Protein AF-0000000080581258 (afdb_homodimer)

Radius of gyration: 23.02 Å; Cα contacts (8 Å, |Δi|>4): 845; chains: 2; bounding box: 54×68×54 Å

Solvent-accessible surface area (backbone atoms only — not comparable to full-atom values): 20407 Å² total; per-residue (Å²): 68,77,32,62,80,34,32,32,38,25,37,36,20,62,45,71,74,23,24,52,49,43,53,52,41,37,74,35,41,25,44,29,31,30,26,21,65,44,54,69,58,15,48,51,47,22,62,74,69,67,42,71,39,59,30,42,29,50,57,68,3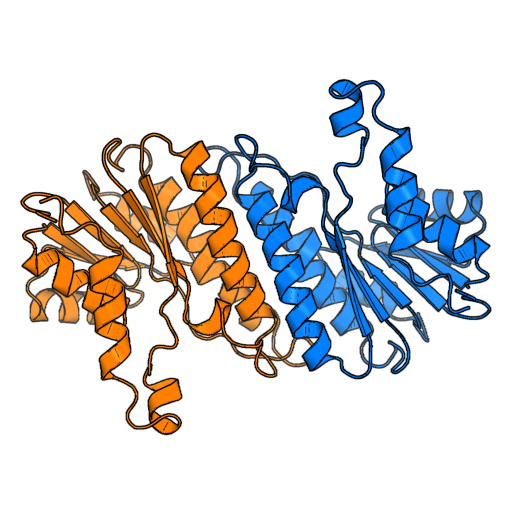6,58,67,44,38,33,63,50,47,61,81,59,77,60,32,33,31,40,35,38,34,41,65,68,90,45,73,41,38,75,79,71,40,56,63,75,60,53,45,44,27,36,33,30,36,51,49,20,51,47,41,50,55,42,55,45,48,81,27,43,35,60,88,21,35,39,36,41,38,36,64,48,50,57,80,40,77,62,52,91,28,23,20,55,33,30,9,31,31,37,15,44,55,35,27,33,60,19,42,31,65,67,45,56,73,20,41,48,40,71,42,65,48,54,78,54,68,41,68,78,43,39,79,70,50,77,86,75,55,71,65,45,68,58,56,58,62,68,69,47,68,38,69,79,83,64,74,32,62,79,34,29,34,37,23,37,35,20,63,46,72,71,25,25,52,49,45,53,52,40,38,74,35,42,24,44,28,32,29,26,20,64,46,55,70,57,16,49,50,47,23,63,75,68,67,41,73,38,60,29,44,28,50,56,68,36,56,67,43,39,36,62,50,48,62,81,59,76,59,32,34,30,40,35,36,36,39,65,69,92,45,72,41,38,75,80,72,40,56,65,76,60,54,48,43,29,37,33,28,35,51,49,21,50,47,40,52,54,44,56,46,50,82,29,44,36,59,87,20,36,38,36,41,38,35,62,47,50,58,81,39,79,62,51,90,26,22,18,56,35,28,9,31,31,36,14,44,53,36,27,32,59,18,42,30,64,66,46,56,72,21,42,49,42,72,42,64,50,53,80,55,66,43,69,80,44,40,79,70,50,77,86,75,56,70,65,46,67,58,56,58,62,68,68,48,67,34,70,78,85

InterPro domains:
  IPR002347 Short-chain dehydrogenase/reductase SDR [PF13561] (14-204)
  IPR002347 Short-chain dehydrogenase/reductase SDR [PR00081] (7-24)
  IPR002347 Short-chain dehydrogenase/reductase SDR [PR00081] (73-84)
  IPR002347 Short-chain dehydrogenase/reductase SDR [PR00081] (145-164)
  IPR002347 Short-chain dehydrogenase/reductase SDR [PR00081] (164-181)
  IPR036291 NAD(P)-binding domain superfamily [SSF51735] (1-204)
  IPR051122 SDR DHRS6-like [PTHR43477] (2-204)
  IPR057326 Ketoreductase domain [SM00822] (6-179)

Nearest PDB structures (foldseek):
  5z2l-assembly6_K  TM=8.919E-01  e=7.610E-12  Escherichia coli K-12
  3d3w-assembly1_A  TM=8.281E-01  e=5.499E-12  Homo sapiens
  5wuw-assembly1_B-2  TM=8.210E-01  e=2.790E-11  Serratia marcescens
  5wul-assembly1_B  TM=7.939E-01  e=4.120E-11  Serratia marcescens
  1cyd-assembly1_D  TM=8.105E-01  e=1.092E-10  Mus musculus

Foldseek 3Di:
DQQAAAEEEQEVCLDDPNVVVQLVSVVSHYQYEYEEADPVSQVVSCVVSVHNYYFHADLLDLVRLLVRCVPPQAHQEYEQPWADQQFADPVGDDVVSLCRLQSRAPVSVVSNCVSCPPRHDLNGEYEGEQEQPCPPDCPHGCVSNVVNSVVNVVVQVVVVVVSPPHYGYYHYQHPACPVVCCVPDPPPHPPRVVVVVVPPVPVVD/DQQAAAEEEQEVCLDDPNVVVQLVSVVSHYQYEYEEADPVSQVVSCVVRVHNYYFHADLLDLVRLLVRCVPPQAHQEYEQPWDDQQFADPVGDDVVSLCRLQSRAPVSVVSNCVSCPPRHDLNGEYEGEQEQPCPPDCPHGCVSNNVNSVVNVVVQVVVVVVSPPHYGYYHYQHPACPVVCVVPDPDPHPPRVVVVVVPPVPVVD

Structure (mmCIF, N/CA/C/O backbone):
data_AF-0000000080581258-model_v1
#
loop_
_entity.id
_entity.type
_entity.pdbx_description
1 polymer 'Short-chain dehydrogenase, putative'
#
loop_
_atom_site.group_PDB
_atom_site.id
_atom_site.type_symbol
_atom_site.label_atom_id
_atom_site.label_alt_id
_atom_site.label_comp_id
_atom_site.label_asym_id
_atom_site.label_entity_id
_atom_site.label_seq_id
_atom_site.pdbx_PDB_ins_code
_atom_site.Cartn_x
_atom_site.Cartn_y
_atom_site.Cartn_z
_atom_site.occupancy
_atom_site.B_iso_or_equiv
_atom_site.auth_seq_id
_atom_site.auth_comp_id
_atom_site.auth_asym_id
_atom_site.auth_atom_id
_atom_site.pdbx_PDB_model_num
ATOM 1 N N . MET A 1 1 ? -3.639 -19.141 -26.5 1 48.69 1 MET A N 1
ATOM 2 C CA . MET A 1 1 ? -2.365 -19.281 -25.812 1 48.69 1 MET A CA 1
ATOM 3 C C . MET A 1 1 ? -2.164 -20.703 -25.328 1 48.69 1 MET A C 1
ATOM 5 O O . MET A 1 1 ? -3.078 -21.312 -24.75 1 48.69 1 MET A O 1
ATOM 9 N N . GLN A 1 2 ? -1.384 -21.406 -26.047 1 72.19 2 GLN A N 1
ATOM 10 C CA . GLN A 1 2 ? -1.165 -22.812 -25.766 1 72.19 2 GLN A CA 1
ATOM 11 C C . GLN A 1 2 ? -0.311 -23.016 -24.516 1 72.19 2 GLN A C 1
ATOM 13 O O . GLN A 1 2 ? 0.8 -22.484 -24.422 1 72.19 2 GLN A O 1
ATOM 18 N N . LEU A 1 3 ? -1.064 -23.25 -23.328 1 88.19 3 LEU A N 1
ATOM 19 C CA . LEU A 1 3 ? -0.392 -23.484 -22.047 1 88.19 3 LEU A CA 1
ATOM 20 C C . LEU A 1 3 ? -0.036 -24.969 -21.891 1 88.19 3 LEU A C 1
ATOM 22 O O . LEU A 1 3 ? 0.209 -25.438 -20.781 1 88.19 3 LEU A O 1
ATOM 26 N N . ALA A 1 4 ? -0.014 -25.578 -23.078 1 89.06 4 ALA A N 1
ATOM 27 C CA . ALA A 1 4 ? 0.241 -27.016 -23.016 1 89.06 4 ALA A CA 1
ATOM 28 C C . ALA A 1 4 ? 1.58 -27.312 -22.344 1 89.06 4 ALA A C 1
ATOM 30 O O . ALA A 1 4 ? 2.617 -26.781 -22.766 1 89.06 4 ALA A O 1
ATOM 31 N N . GLY A 1 5 ? 1.516 -28.031 -21.266 1 91.75 5 GLY A N 1
ATOM 32 C CA . GLY A 1 5 ? 2.695 -28.5 -20.562 1 91.75 5 GLY A CA 1
ATOM 33 C C . GLY A 1 5 ? 3.268 -27.484 -19.594 1 91.75 5 GLY A C 1
ATOM 34 O O . GLY A 1 5 ? 4.289 -27.734 -18.953 1 91.75 5 GLY A O 1
ATOM 35 N N . LYS A 1 6 ? 2.631 -26.359 -19.531 1 96.12 6 LYS A N 1
ATOM 36 C CA . LYS A 1 6 ? 3.115 -25.312 -18.625 1 96.12 6 LYS A CA 1
ATOM 37 C C . LYS A 1 6 ? 2.539 -25.5 -17.234 1 96.12 6 LYS A C 1
ATOM 39 O O . LYS A 1 6 ? 1.385 -25.891 -17.078 1 96.12 6 LYS A O 1
ATOM 44 N N . ASN A 1 7 ? 3.324 -25.188 -16.219 1 98.06 7 ASN A N 1
ATOM 45 C CA . ASN A 1 7 ? 2.895 -25.203 -14.82 1 98.06 7 ASN A CA 1
ATOM 46 C C . ASN A 1 7 ? 2.367 -23.828 -14.383 1 98.06 7 ASN A C 1
ATOM 48 O O . ASN A 1 7 ? 3.1 -22.844 -14.406 1 98.06 7 ASN A O 1
ATOM 52 N N . VAL A 1 8 ? 1.082 -23.812 -13.969 1 98.06 8 VAL A N 1
ATOM 53 C CA . VAL A 1 8 ? 0.438 -22.578 -13.555 1 98.06 8 VAL A CA 1
ATOM 54 C C . VAL A 1 8 ? 0.059 -22.656 -12.078 1 98.06 8 VAL A C 1
ATOM 56 O O . VAL A 1 8 ? -0.595 -23.609 -11.656 1 98.06 8 VAL A O 1
ATOM 59 N N . LEU A 1 9 ? 0.562 -21.766 -11.312 1 98.19 9 LEU A N 1
ATOM 60 C CA . LEU A 1 9 ? 0.152 -21.609 -9.914 1 98.19 9 LEU A CA 1
ATOM 61 C C . LEU A 1 9 ? -0.803 -20.422 -9.766 1 98.19 9 LEU A C 1
ATOM 63 O O . LEU A 1 9 ? -0.462 -19.297 -10.117 1 98.19 9 LEU A O 1
ATOM 67 N N . VAL A 1 10 ? -2.027 -20.672 -9.297 1 97.12 10 VAL A N 1
ATOM 68 C CA . VAL A 1 10 ? -3.025 -19.641 -9.086 1 97.12 10 VAL A CA 1
ATOM 69 C C . VAL A 1 10 ? -3.256 -19.438 -7.586 1 97.12 10 VAL A C 1
ATOM 71 O O . VAL A 1 10 ? -3.908 -20.266 -6.941 1 97.12 10 VAL A O 1
ATOM 74 N N . VAL A 1 11 ? -2.682 -18.375 -7.066 1 96.12 11 VAL A N 1
ATOM 75 C CA . VAL A 1 11 ? -2.943 -17.984 -5.688 1 96.12 11 VAL A CA 1
ATOM 76 C C . VAL A 1 11 ? -4.32 -17.328 -5.59 1 96.12 11 VAL A C 1
ATOM 78 O O . VAL A 1 11 ? -4.621 -16.391 -6.32 1 96.12 11 VAL A O 1
ATOM 81 N N . GLY A 1 12 ? -5.133 -17.812 -4.672 1 93 12 GLY A N 1
ATOM 82 C CA . GLY A 1 12 ? -6.531 -17.406 -4.672 1 93 12 GLY A CA 1
ATOM 83 C C . GLY A 1 12 ? -7.352 -18.109 -5.738 1 93 12 GLY A C 1
ATOM 84 O O . GLY A 1 12 ? -8.281 -17.531 -6.301 1 93 12 GLY A O 1
ATOM 85 N N . GLY A 1 13 ? -6.996 -19.297 -6.059 1 93.44 13 GLY A N 1
ATOM 86 C CA . GLY A 1 13 ? -7.59 -20 -7.18 1 93.44 13 GLY A CA 1
ATOM 87 C C . GLY A 1 13 ? -8.75 -20.891 -6.781 1 93.44 13 GLY A C 1
ATOM 88 O O . GLY A 1 13 ? -9.18 -21.75 -7.559 1 93.44 13 GLY A O 1
ATOM 89 N N . THR A 1 14 ? -9.281 -20.688 -5.547 1 93.69 14 THR A N 1
ATOM 90 C CA . THR A 1 14 ? -10.305 -21.609 -5.074 1 93.69 14 THR A CA 1
ATOM 91 C C . THR A 1 14 ? -11.688 -20.984 -5.137 1 93.69 14 THR A C 1
ATOM 93 O O . THR A 1 14 ? -12.68 -21.609 -4.758 1 93.69 14 THR A O 1
ATOM 96 N N . SER A 1 15 ? -11.719 -19.703 -5.523 1 86.75 15 SER A N 1
ATOM 97 C CA . SER A 1 15 ? -13.016 -19.047 -5.656 1 86.75 15 SER A CA 1
ATOM 98 C C . SER A 1 15 ? -12.953 -17.875 -6.625 1 86.75 15 SER A C 1
ATOM 100 O O . SER A 1 15 ? -11.867 -17.484 -7.078 1 86.75 15 SER A O 1
ATOM 102 N N . GLY A 1 16 ? -14.094 -17.5 -7.086 1 84.31 16 GLY A N 1
ATOM 103 C CA . GLY A 1 16 ? -14.219 -16.25 -7.824 1 84.31 16 GLY A CA 1
ATOM 104 C C . GLY A 1 16 ? -13.438 -16.234 -9.125 1 84.31 16 GLY A C 1
ATOM 105 O O . GLY A 1 16 ? -13.453 -17.219 -9.867 1 84.31 16 GLY A O 1
ATOM 106 N N . ILE A 1 17 ? -12.883 -15.055 -9.32 1 83.31 17 ILE A N 1
ATOM 107 C CA . ILE A 1 17 ? -12.125 -14.82 -10.539 1 83.31 17 ILE A CA 1
ATOM 108 C C . ILE A 1 17 ? -10.898 -15.734 -10.578 1 83.31 17 ILE A C 1
ATOM 110 O O . ILE A 1 17 ? -10.531 -16.25 -11.641 1 83.31 17 ILE A O 1
ATOM 114 N N . GLY A 1 18 ? -10.336 -16.062 -9.445 1 90.06 18 GLY A N 1
ATOM 115 C CA . GLY A 1 18 ? -9.188 -16.953 -9.375 1 90.06 18 GLY A CA 1
ATOM 116 C C . GLY A 1 18 ? -9.508 -18.375 -9.82 1 90.06 18 GLY A C 1
ATOM 117 O O . GLY A 1 18 ? -8.734 -18.984 -10.555 1 90.06 18 GLY A O 1
ATOM 118 N N . LEU A 1 19 ? -10.641 -18.766 -9.375 1 92.5 19 LEU A N 1
ATOM 119 C CA . LEU A 1 19 ? -11.07 -20.094 -9.766 1 92.5 19 LEU A CA 1
ATOM 120 C C . LEU A 1 19 ? -11.336 -20.172 -11.266 1 92.5 19 LEU A C 1
ATOM 122 O O . LEU A 1 19 ? -10.914 -21.109 -11.93 1 92.5 19 LEU A O 1
ATOM 126 N N . GLN A 1 20 ? -11.961 -19.156 -11.773 1 91.06 20 GLN A N 1
ATOM 127 C CA . GLN A 1 20 ? -12.242 -19.125 -13.203 1 91.06 20 GLN A CA 1
ATOM 128 C C . GLN A 1 20 ? -10.961 -19.094 -14.023 1 91.06 20 GLN A C 1
ATOM 130 O O . GLN A 1 20 ? -10.859 -19.734 -15.062 1 91.06 20 GLN A O 1
ATOM 135 N N . THR A 1 21 ? -10.016 -18.422 -13.531 1 91.81 21 THR A N 1
ATOM 136 C CA . THR A 1 21 ? -8.711 -18.359 -14.18 1 91.81 21 THR A CA 1
ATOM 137 C C . THR A 1 21 ? -8.039 -19.719 -14.188 1 91.81 21 THR A C 1
ATOM 139 O O . THR A 1 21 ? -7.488 -20.141 -15.203 1 91.81 21 THR A O 1
ATOM 142 N N . ALA A 1 22 ? -8.117 -20.406 -13.078 1 96.12 22 ALA A N 1
ATOM 143 C CA . ALA A 1 22 ? -7.535 -21.734 -12.969 1 96.12 22 ALA A CA 1
ATOM 144 C C . ALA A 1 22 ? -8.188 -22.703 -13.945 1 96.12 22 ALA A C 1
ATOM 146 O O . ALA A 1 22 ? -7.504 -23.469 -14.625 1 96.12 22 ALA A O 1
ATOM 147 N N . ILE A 1 23 ? -9.461 -22.609 -14.031 1 96.38 23 ILE A N 1
ATOM 148 C CA . ILE A 1 23 ? -10.227 -23.484 -14.922 1 96.38 23 ILE A CA 1
ATOM 149 C C . ILE A 1 23 ? -9.812 -23.234 -16.375 1 96.38 23 ILE A C 1
ATOM 151 O O . ILE A 1 23 ? -9.539 -24.172 -17.125 1 96.38 23 ILE A O 1
ATOM 155 N N . GLN A 1 24 ? -9.711 -21.969 -16.734 1 94.75 24 GLN A N 1
ATOM 156 C CA . GLN A 1 24 ? -9.352 -21.594 -18.094 1 94.75 24 GLN A CA 1
ATOM 157 C C . GLN A 1 24 ? -7.93 -22.031 -18.438 1 94.75 24 GLN A C 1
ATOM 159 O O . GLN A 1 24 ? -7.656 -22.484 -19.547 1 94.75 24 GLN A O 1
ATOM 164 N N . ALA A 1 25 ? -7.051 -21.969 -17.469 1 96.25 25 ALA A N 1
ATOM 165 C CA . ALA A 1 25 ? -5.676 -22.406 -17.688 1 96.25 25 ALA A CA 1
ATOM 166 C C . ALA A 1 25 ? -5.617 -23.922 -17.938 1 96.25 25 ALA A C 1
ATOM 168 O O . ALA A 1 25 ? -4.891 -24.375 -18.828 1 96.25 25 ALA A O 1
ATOM 169 N N . LYS A 1 26 ? -6.371 -24.656 -17.172 1 96.94 26 LYS A N 1
ATOM 170 C CA . LYS A 1 26 ? -6.422 -26.094 -17.359 1 96.94 26 LYS A CA 1
ATOM 171 C C . LYS A 1 26 ? -6.957 -26.453 -18.75 1 96.94 26 LYS A C 1
ATOM 173 O O . LYS A 1 26 ? -6.398 -27.312 -19.438 1 96.94 26 LYS A O 1
ATOM 178 N N . LEU A 1 27 ? -7.984 -25.75 -19.125 1 95.38 27 LEU A N 1
ATOM 179 C CA . LEU A 1 27 ? -8.602 -26 -20.422 1 95.38 27 LEU A CA 1
ATOM 180 C C . LEU A 1 27 ? -7.633 -25.703 -21.547 1 95.38 27 LEU A C 1
ATOM 182 O O . LEU A 1 27 ? -7.699 -26.312 -22.625 1 95.38 27 LEU A O 1
ATOM 186 N N . ALA A 1 28 ? -6.754 -24.844 -21.25 1 95.56 28 ALA A N 1
ATOM 187 C CA . ALA A 1 28 ? -5.746 -24.469 -22.25 1 95.56 28 ALA A CA 1
ATOM 188 C C . ALA A 1 28 ? -4.578 -25.453 -22.234 1 95.56 28 ALA A C 1
ATOM 190 O O . ALA A 1 28 ? -3.604 -25.266 -22.984 1 95.56 28 ALA A O 1
ATOM 191 N N . GLY A 1 29 ? -4.617 -26.484 -21.328 1 96.44 29 GLY A N 1
ATOM 192 C CA . GLY A 1 29 ? -3.645 -27.562 -21.359 1 96.44 29 GLY A CA 1
ATOM 193 C C . GLY A 1 29 ? -2.607 -27.469 -20.25 1 96.44 29 GLY A C 1
ATOM 194 O O . GLY A 1 29 ? -1.674 -28.266 -20.203 1 96.44 29 GLY A O 1
ATOM 195 N N . ALA A 1 30 ? -2.73 -26.578 -19.328 1 97.5 30 ALA A N 1
ATOM 196 C CA . ALA A 1 30 ? -1.74 -26.359 -18.266 1 97.5 30 ALA A CA 1
ATOM 197 C C . ALA A 1 30 ? -1.901 -27.375 -17.141 1 97.5 30 ALA A C 1
ATOM 199 O O . ALA A 1 30 ? -2.986 -27.938 -16.953 1 97.5 30 ALA A O 1
ATOM 200 N N . SER A 1 31 ? -0.769 -27.672 -16.531 1 97.94 31 SER A N 1
ATOM 201 C CA . SER A 1 31 ? -0.81 -28.25 -15.188 1 97.94 31 SER A CA 1
ATOM 202 C C . SER A 1 31 ? -1.076 -27.188 -14.133 1 97.94 31 SER A C 1
ATOM 204 O O . SER A 1 31 ? -0.236 -26.312 -13.891 1 97.94 31 SER A O 1
ATOM 206 N N . VAL A 1 32 ? -2.256 -27.266 -13.469 1 98.31 32 VAL A N 1
ATOM 207 C CA . VAL A 1 32 ? -2.701 -26.156 -12.617 1 98.31 32 VAL A CA 1
ATOM 208 C C . VAL A 1 32 ? -2.604 -26.562 -11.148 1 98.31 32 VAL A C 1
ATOM 210 O O . VAL A 1 32 ? -3.104 -27.609 -10.758 1 98.31 32 VAL A O 1
ATOM 213 N N . THR A 1 33 ? -1.914 -25.812 -10.359 1 98.44 33 THR A N 1
ATOM 214 C CA . THR A 1 33 ? -1.948 -25.859 -8.898 1 98.44 33 THR A CA 1
ATOM 215 C C . THR A 1 33 ? -2.691 -24.641 -8.344 1 98.44 33 THR A C 1
ATOM 217 O O . THR A 1 33 ? -2.398 -23.5 -8.703 1 98.44 33 THR A O 1
ATOM 220 N N . VAL A 1 34 ? -3.715 -24.875 -7.469 1 98 34 VAL A N 1
ATOM 221 C CA . VAL A 1 34 ? -4.441 -23.766 -6.848 1 98 34 VAL A CA 1
ATOM 222 C C . VAL A 1 34 ? -4.055 -23.672 -5.375 1 98 34 VAL A C 1
ATOM 224 O O . VAL A 1 34 ? -3.822 -24.672 -4.711 1 98 34 VAL A O 1
ATOM 227 N N . LEU A 1 35 ? -3.936 -22.453 -4.926 1 97.75 35 LEU A N 1
ATOM 228 C CA . LEU A 1 35 ? -3.66 -22.172 -3.521 1 97.75 35 LEU A CA 1
ATOM 229 C C . LEU A 1 35 ? -4.777 -21.344 -2.902 1 97.75 35 LEU A C 1
ATOM 231 O O . LEU A 1 35 ? -5.188 -20.328 -3.467 1 97.75 35 LEU A O 1
ATOM 235 N N . GLY A 1 36 ? -5.363 -21.797 -1.848 1 95.38 36 GLY A N 1
ATOM 236 C CA . GLY A 1 36 ? -6.363 -21.109 -1.055 1 95.38 36 GLY A CA 1
ATOM 237 C C . GLY A 1 36 ? -6.066 -21.125 0.433 1 95.38 36 GLY A C 1
ATOM 238 O O . GLY A 1 36 ? -5.094 -21.75 0.867 1 95.38 36 GLY A O 1
ATOM 239 N N . ARG A 1 37 ? -6.883 -20.438 1.154 1 93.38 37 ARG A N 1
ATOM 240 C CA . ARG A 1 37 ? -6.633 -20.281 2.582 1 93.38 37 ARG A CA 1
ATOM 241 C C . ARG A 1 37 ? -6.988 -21.547 3.346 1 93.38 37 ARG A C 1
ATOM 243 O O . ARG A 1 37 ? -6.293 -21.922 4.293 1 93.38 37 ARG A O 1
ATOM 250 N N . ASP A 1 38 ? -8.031 -22.203 2.898 1 95.19 38 ASP A N 1
ATOM 251 C CA . ASP A 1 38 ? -8.562 -23.359 3.611 1 95.19 38 ASP A CA 1
ATOM 252 C C . ASP A 1 38 ? -8.219 -24.656 2.883 1 95.19 38 ASP A C 1
ATOM 254 O O . ASP A 1 38 ? -8.562 -24.828 1.712 1 95.19 38 ASP A O 1
ATOM 258 N N . ALA A 1 39 ? -7.59 -25.625 3.623 1 97.44 39 ALA A N 1
ATOM 259 C CA . ALA A 1 39 ? -7.121 -26.875 3.02 1 97.44 39 ALA A CA 1
ATOM 260 C C . ALA A 1 39 ? -8.289 -27.688 2.48 1 97.44 39 ALA A C 1
ATOM 262 O O . ALA A 1 39 ? -8.234 -28.203 1.357 1 97.44 39 ALA A O 1
ATOM 263 N N . ALA A 1 40 ? -9.281 -27.781 3.271 1 97.94 40 ALA A N 1
ATOM 264 C CA . ALA A 1 40 ? -10.43 -28.578 2.863 1 97.94 40 ALA A CA 1
ATOM 265 C C . ALA A 1 40 ? -11.07 -28.031 1.597 1 97.94 40 ALA A C 1
ATOM 267 O O . ALA A 1 40 ? -11.391 -28.781 0.673 1 97.94 40 ALA A O 1
ATOM 268 N N . THR A 1 41 ? -11.234 -26.734 1.55 1 97.19 41 THR A N 1
ATOM 269 C CA . THR A 1 41 ? -11.812 -26.078 0.385 1 97.19 41 THR A CA 1
ATOM 270 C C . THR A 1 41 ? -10.906 -26.25 -0.833 1 97.19 41 THR A C 1
ATOM 272 O O . THR A 1 41 ? -11.375 -26.562 -1.928 1 97.19 41 THR A O 1
ATOM 275 N N . ALA A 1 42 ? -9.617 -26.078 -0.652 1 98 42 ALA A N 1
ATOM 276 C CA . ALA A 1 42 ? -8.664 -26.188 -1.757 1 98 42 ALA A CA 1
ATOM 277 C C . ALA A 1 42 ? -8.68 -27.594 -2.346 1 98 42 ALA A C 1
ATOM 279 O O . ALA A 1 42 ? -8.688 -27.766 -3.566 1 98 42 ALA A O 1
ATOM 280 N N . GLN A 1 43 ? -8.695 -28.562 -1.485 1 98.19 43 GLN A N 1
ATOM 281 C CA . GLN A 1 43 ? -8.719 -29.953 -1.915 1 98.19 43 GLN A CA 1
ATOM 282 C C . GLN A 1 43 ? -9.992 -30.266 -2.701 1 98.19 43 GLN A C 1
ATOM 284 O O . GLN A 1 43 ? -9.93 -30.875 -3.773 1 98.19 43 GLN A O 1
ATOM 289 N N . LYS A 1 44 ? -11.078 -29.797 -2.139 1 98.19 44 LYS A N 1
ATOM 290 C CA . LYS A 1 44 ? -12.375 -30.047 -2.779 1 98.19 44 LYS A CA 1
ATOM 291 C C . LYS A 1 44 ? -12.43 -29.391 -4.156 1 98.19 44 LYS A C 1
ATOM 293 O O . LYS A 1 44 ? -12.875 -30.016 -5.125 1 98.19 44 LYS A O 1
ATOM 298 N N . VAL A 1 45 ? -11.984 -28.188 -4.277 1 98.06 45 VAL A N 1
ATOM 299 C CA . VAL A 1 45 ? -12.031 -27.438 -5.523 1 98.06 45 VAL A CA 1
ATOM 300 C C . VAL A 1 45 ? -11.094 -28.062 -6.551 1 98.06 45 VAL A C 1
ATOM 302 O O . VAL A 1 45 ? -11.453 -28.203 -7.723 1 98.06 45 VAL A O 1
ATOM 305 N N . ALA A 1 46 ? -9.93 -28.469 -6.121 1 98.44 46 ALA A N 1
ATOM 306 C CA . ALA A 1 46 ? -8.977 -29.109 -7.027 1 98.44 46 ALA A CA 1
ATOM 307 C C . ALA A 1 46 ? -9.539 -30.406 -7.59 1 98.44 46 ALA A C 1
ATOM 309 O O . ALA A 1 46 ? -9.445 -30.656 -8.797 1 98.44 46 ALA A O 1
ATOM 310 N N . ALA A 1 47 ? -10.117 -31.219 -6.738 1 98.19 47 ALA A N 1
ATOM 311 C CA . ALA A 1 47 ? -10.688 -32.5 -7.148 1 98.19 47 ALA A CA 1
ATOM 312 C C . ALA A 1 47 ? -11.867 -32.281 -8.094 1 98.19 47 ALA A C 1
ATOM 314 O O . ALA A 1 47 ? -11.961 -32.969 -9.133 1 98.19 47 ALA A O 1
ATOM 315 N N . ALA A 1 48 ? -12.672 -31.312 -7.742 1 98.19 48 ALA A N 1
ATOM 316 C CA . ALA A 1 48 ? -13.883 -31.062 -8.508 1 98.19 48 ALA A CA 1
ATOM 317 C C . ALA A 1 48 ? -13.555 -30.578 -9.922 1 98.19 48 ALA A C 1
ATOM 319 O O . ALA A 1 48 ? -14.312 -30.812 -10.859 1 98.19 48 ALA A O 1
ATOM 320 N N . ASN A 1 49 ? -12.414 -29.953 -10.07 1 98.25 49 ASN A N 1
ATOM 321 C CA . ASN A 1 49 ? -12.094 -29.344 -11.359 1 98.25 49 ASN A CA 1
ATOM 322 C C . ASN A 1 49 ? -10.945 -30.078 -12.047 1 98.25 49 ASN A C 1
ATOM 324 O O . ASN A 1 49 ? -10.531 -29.703 -13.148 1 98.25 49 ASN A O 1
ATOM 328 N N . GLY A 1 50 ? -10.391 -31.125 -11.422 1 98.06 50 GLY A N 1
ATOM 329 C CA . GLY A 1 50 ? -9.328 -31.938 -12 1 98.06 50 GLY A CA 1
ATOM 330 C C . GLY A 1 50 ? -8.008 -31.203 -12.086 1 98.06 50 GLY A C 1
ATOM 331 O O . GLY A 1 50 ? -7.262 -31.359 -13.055 1 98.06 50 GLY A O 1
ATOM 332 N N . PHE A 1 51 ? -7.77 -30.312 -11.133 1 98.31 51 PHE A N 1
ATOM 333 C CA . PHE A 1 51 ? -6.477 -29.641 -11.109 1 98.31 51 PHE A CA 1
ATOM 334 C C . PHE A 1 51 ? -5.375 -30.609 -10.688 1 98.31 51 PHE A C 1
ATOM 336 O O . PHE A 1 51 ? -5.645 -31.641 -10.086 1 98.31 51 PHE A O 1
ATOM 343 N N . THR A 1 52 ? -4.164 -30.25 -11.086 1 98 52 THR A N 1
ATOM 344 C CA . THR A 1 52 ? -3.02 -31.125 -10.852 1 98 52 THR A CA 1
ATOM 345 C C . THR A 1 52 ? -2.699 -31.203 -9.359 1 98 52 THR A C 1
ATOM 347 O O . THR A 1 52 ? -2.328 -32.25 -8.859 1 98 52 THR A O 1
ATOM 350 N N . ALA A 1 53 ? -2.797 -30.094 -8.641 1 98.38 53 ALA A N 1
ATOM 3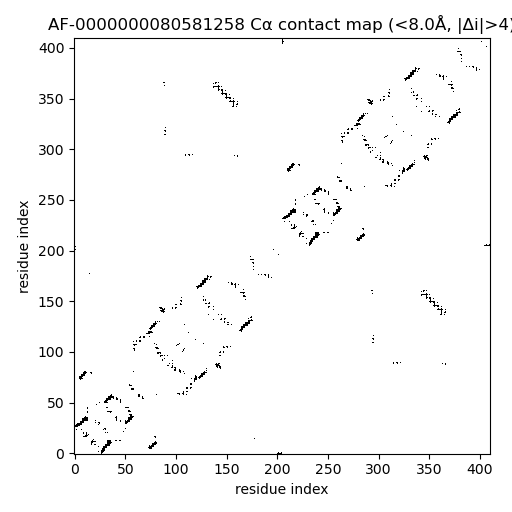51 C CA . ALA A 1 53 ? -2.451 -30.062 -7.223 1 98.38 53 ALA A CA 1
ATOM 352 C C . ALA A 1 53 ? -3.148 -28.891 -6.52 1 98.38 53 ALA A C 1
ATOM 354 O O . ALA A 1 53 ? -3.775 -28.047 -7.168 1 98.38 53 ALA A O 1
ATOM 355 N N . TRP A 1 54 ? -3.154 -28.953 -5.168 1 98.31 54 TRP A N 1
ATOM 356 C CA . TRP A 1 54 ? -3.666 -27.875 -4.328 1 98.31 54 TRP A CA 1
ATOM 357 C C . TRP A 1 54 ? -2.711 -27.578 -3.176 1 98.31 54 TRP A C 1
ATOM 359 O O . TRP A 1 54 ? -1.887 -28.422 -2.814 1 98.31 54 TRP A O 1
ATOM 369 N N . ARG A 1 55 ? -2.738 -26.328 -2.732 1 98.25 55 ARG A N 1
ATOM 370 C CA . ARG A 1 55 ? -2.014 -25.891 -1.544 1 98.25 55 ARG A CA 1
ATOM 371 C C . ARG A 1 55 ? -2.904 -25.031 -0.649 1 98.25 55 ARG A C 1
ATOM 373 O O . ARG A 1 55 ? -3.914 -24.484 -1.104 1 98.25 55 ARG A O 1
ATOM 380 N N . ALA A 1 56 ? -2.535 -25.016 0.604 1 97.75 56 ALA A N 1
ATOM 381 C CA . ALA A 1 56 ? -3.254 -24.172 1.551 1 97.75 56 ALA A CA 1
ATOM 382 C C . ALA A 1 56 ? -2.287 -23.312 2.363 1 97.75 56 ALA A C 1
ATOM 384 O O . ALA A 1 56 ? -1.273 -23.812 2.861 1 97.75 56 ALA A O 1
ATOM 385 N N . ALA A 1 57 ? -2.547 -22.031 2.395 1 97.06 57 ALA A N 1
ATOM 386 C CA . ALA A 1 57 ? -1.771 -21.094 3.195 1 97.06 57 ALA A CA 1
ATOM 387 C C . ALA A 1 57 ? -2.514 -19.766 3.361 1 97.06 57 ALA A C 1
ATOM 389 O O . ALA A 1 57 ? -3.295 -19.375 2.49 1 97.06 57 ALA A O 1
ATOM 390 N N . ASP A 1 58 ? -2.357 -19.172 4.516 1 95.25 58 ASP A N 1
ATOM 391 C CA . ASP A 1 58 ? -2.674 -17.75 4.621 1 95.25 58 ASP A CA 1
ATOM 392 C C . ASP A 1 58 ? -1.653 -16.891 3.863 1 95.25 58 ASP A C 1
ATOM 394 O O . ASP A 1 58 ? -0.489 -16.812 4.262 1 95.25 58 ASP A O 1
ATOM 398 N N . VAL A 1 59 ? -2.131 -16.266 2.805 1 93.31 59 VAL A N 1
ATOM 399 C CA . VAL A 1 59 ? -1.22 -15.594 1.886 1 93.31 59 VAL A CA 1
ATOM 400 C C . VAL A 1 59 ? -0.564 -14.406 2.586 1 93.31 59 VAL A C 1
ATOM 402 O O . VAL A 1 59 ? 0.431 -13.867 2.102 1 93.31 59 VAL A O 1
ATOM 405 N N . THR A 1 60 ? -1.155 -13.969 3.689 1 92.12 60 THR A N 1
ATOM 406 C CA . THR A 1 60 ? -0.581 -12.844 4.418 1 92.12 60 THR A CA 1
ATOM 407 C C . THR A 1 60 ? 0.53 -13.312 5.355 1 92.12 60 THR A C 1
ATOM 409 O O . THR A 1 60 ? 1.204 -12.5 5.988 1 92.12 60 THR A O 1
ATOM 412 N N . ASN A 1 61 ? 0.718 -14.609 5.484 1 95 61 ASN A N 1
ATOM 413 C CA . ASN A 1 61 ? 1.759 -15.211 6.312 1 95 61 ASN A CA 1
ATOM 414 C C . ASN A 1 61 ? 2.902 -15.758 5.461 1 95 61 ASN A C 1
ATOM 416 O O . ASN A 1 61 ? 2.762 -16.797 4.816 1 95 61 ASN A O 1
ATOM 420 N N . ALA A 1 62 ? 4 -15.133 5.562 1 95.56 62 ALA A N 1
ATOM 421 C CA . ALA A 1 62 ? 5.148 -15.453 4.715 1 95.56 62 ALA A CA 1
ATOM 422 C C . ALA A 1 62 ? 5.609 -16.891 4.938 1 95.56 62 ALA A C 1
ATOM 424 O O . ALA A 1 62 ? 5.906 -17.609 3.979 1 95.56 62 ALA A O 1
ATOM 425 N N . GLU A 1 63 ? 5.684 -17.297 6.137 1 96.69 63 GLU A N 1
ATOM 426 C CA . GLU A 1 63 ? 6.172 -18.625 6.461 1 96.69 63 GLU A CA 1
ATOM 427 C C . GLU A 1 63 ? 5.234 -19.703 5.922 1 96.69 63 GLU A C 1
ATOM 429 O O . GLU A 1 63 ? 5.684 -20.719 5.375 1 96.69 63 GLU A O 1
ATOM 434 N N . GLN A 1 64 ? 3.957 -19.484 6.098 1 96.81 64 GLN A N 1
ATOM 435 C CA . GLN A 1 64 ? 2.98 -20.438 5.582 1 96.81 64 GLN A CA 1
ATOM 436 C C . GLN A 1 64 ? 3.064 -20.547 4.062 1 96.81 64 GLN A C 1
ATOM 438 O O . GLN A 1 64 ? 2.996 -21.641 3.504 1 96.81 64 GLN A O 1
ATOM 443 N N . LEU A 1 65 ? 3.287 -19.438 3.391 1 95.94 65 LEU A N 1
ATOM 444 C CA . LEU A 1 65 ? 3.367 -19.422 1.934 1 95.94 65 LEU A CA 1
ATOM 445 C C . LEU A 1 65 ? 4.621 -20.141 1.45 1 95.94 65 LEU A C 1
ATOM 447 O O . LEU A 1 65 ? 4.566 -20.922 0.499 1 95.94 65 LEU A O 1
ATOM 451 N N . GLU A 1 66 ? 5.684 -19.875 2.123 1 96.75 66 GLU A N 1
ATOM 452 C CA . GLU A 1 66 ? 6.93 -20.547 1.776 1 96.75 66 GLU A CA 1
ATOM 453 C C . GLU A 1 66 ? 6.785 -22.062 1.898 1 96.75 66 GLU A C 1
ATOM 455 O O . GLU A 1 66 ? 7.191 -22.797 1.002 1 96.75 66 GLU A O 1
ATOM 460 N N . HIS A 1 67 ? 6.215 -22.453 2.977 1 97.56 67 HIS A N 1
ATOM 461 C CA . HIS A 1 67 ? 6.012 -23.891 3.197 1 97.56 67 HIS A CA 1
ATOM 462 C C . HIS A 1 67 ? 5.082 -24.484 2.145 1 97.56 67 HIS A C 1
ATOM 464 O O . HIS A 1 67 ? 5.332 -25.578 1.637 1 97.56 67 HIS A O 1
ATOM 470 N N . ALA A 1 68 ? 4.059 -23.766 1.782 1 97.75 68 ALA A N 1
ATOM 471 C CA . ALA A 1 68 ? 3.033 -24.25 0.863 1 97.75 68 ALA A CA 1
ATOM 472 C C . ALA A 1 68 ? 3.607 -24.453 -0.535 1 97.75 68 ALA A C 1
ATOM 474 O O . ALA A 1 68 ? 3.156 -25.344 -1.268 1 97.75 68 ALA A O 1
ATOM 475 N N . VAL A 1 69 ? 4.648 -23.641 -0.901 1 97.69 69 VAL A N 1
ATOM 476 C CA . VAL A 1 69 ? 5.098 -23.734 -2.287 1 97.69 69 VAL A CA 1
ATOM 477 C C . VAL A 1 69 ? 6.484 -24.375 -2.346 1 97.69 69 VAL A C 1
ATOM 479 O O . VAL A 1 69 ? 7.086 -24.453 -3.418 1 97.69 69 VAL A O 1
ATOM 482 N N . ARG A 1 70 ? 7.031 -24.828 -1.239 1 96.19 70 ARG A N 1
ATOM 483 C CA . ARG A 1 70 ? 8.422 -25.266 -1.118 1 96.19 70 ARG A CA 1
ATOM 484 C C . ARG A 1 70 ? 8.703 -26.453 -2.029 1 96.19 70 ARG A C 1
ATOM 486 O O . ARG A 1 70 ? 9.82 -26.609 -2.527 1 96.19 70 ARG A O 1
ATOM 493 N N . ASP A 1 71 ? 7.715 -27.234 -2.26 1 95.31 71 ASP A N 1
ATOM 494 C CA . ASP A 1 71 ? 7.965 -28.469 -3 1 95.31 71 ASP A CA 1
ATOM 495 C C . ASP A 1 71 ? 7.551 -28.328 -4.461 1 95.31 71 ASP A C 1
ATOM 497 O O . ASP A 1 71 ? 7.578 -29.297 -5.219 1 95.31 71 ASP A O 1
ATOM 501 N N . ILE A 1 72 ? 7.074 -27.156 -4.844 1 97.12 72 ILE A N 1
ATOM 502 C CA . ILE A 1 72 ? 6.781 -26.922 -6.254 1 97.12 72 ILE A CA 1
ATOM 503 C C . ILE A 1 72 ? 8.086 -26.703 -7.02 1 97.12 72 ILE A C 1
ATOM 505 O O . ILE A 1 72 ? 8.82 -25.75 -6.75 1 97.12 72 ILE A O 1
ATOM 509 N N . ALA A 1 73 ? 8.383 -27.547 -7.961 1 95.56 73 ALA A N 1
ATOM 510 C CA . ALA A 1 73 ? 9.688 -27.562 -8.617 1 95.56 73 ALA A CA 1
ATOM 511 C C . ALA A 1 73 ? 9.828 -26.406 -9.594 1 95.56 73 ALA A C 1
ATOM 513 O O . ALA A 1 73 ? 10.914 -25.828 -9.727 1 95.56 73 ALA A O 1
ATOM 514 N N . ALA A 1 74 ? 8.727 -26.188 -10.32 1 96.69 74 ALA A N 1
ATOM 515 C CA . ALA A 1 74 ? 8.797 -25.125 -11.312 1 96.69 74 ALA A CA 1
ATOM 516 C C . ALA A 1 74 ? 7.426 -24.5 -11.539 1 96.69 74 ALA A C 1
ATOM 518 O O . ALA A 1 74 ? 6.41 -25.203 -11.547 1 96.69 74 ALA A O 1
ATOM 519 N N . VAL A 1 75 ? 7.434 -23.172 -11.688 1 98.31 75 VAL A N 1
ATOM 520 C CA . VAL A 1 75 ? 6.238 -22.438 -12.062 1 98.31 75 VAL A CA 1
ATOM 521 C C . VAL A 1 75 ? 6.508 -21.609 -13.32 1 98.31 75 VAL A C 1
ATOM 523 O O . VAL A 1 75 ? 7.422 -20.781 -13.344 1 98.31 75 VAL A O 1
ATOM 526 N N . ASP A 1 76 ? 5.742 -21.938 -14.336 1 98.06 76 ASP A N 1
ATOM 527 C CA . ASP A 1 76 ? 5.859 -21.156 -15.57 1 98.06 76 ASP A CA 1
ATOM 528 C C . ASP A 1 76 ? 5.062 -19.844 -15.469 1 98.06 76 ASP A C 1
ATOM 530 O O . ASP A 1 76 ? 5.551 -18.781 -15.859 1 98.06 76 ASP A O 1
ATOM 534 N N . HIS A 1 77 ? 3.852 -19.938 -14.945 1 97.5 77 HIS A N 1
ATOM 535 C CA . HIS A 1 77 ? 2.98 -18.781 -14.82 1 97.5 77 HIS A CA 1
ATOM 536 C C . HIS A 1 77 ? 2.371 -18.688 -13.422 1 97.5 77 HIS A C 1
ATOM 538 O O . HIS A 1 77 ? 1.758 -19.656 -12.945 1 97.5 77 HIS A O 1
ATOM 544 N N . LEU A 1 78 ? 2.65 -17.594 -12.797 1 97.62 78 LEU A N 1
ATOM 545 C CA . LEU A 1 78 ? 2.082 -17.281 -11.484 1 97.62 78 LEU A CA 1
ATOM 546 C C . LEU A 1 78 ? 0.941 -16.281 -11.617 1 97.62 78 LEU A C 1
ATOM 548 O O . LEU A 1 78 ? 1.1 -15.227 -12.242 1 97.62 78 LEU A O 1
ATOM 552 N N . VAL A 1 79 ? -0.222 -16.641 -11.164 1 96 79 VAL A N 1
ATOM 553 C CA . VAL A 1 79 ? -1.366 -15.734 -11.125 1 96 79 VAL A CA 1
ATOM 554 C C . VAL A 1 79 ? -1.766 -15.469 -9.68 1 96 79 VAL A C 1
ATOM 556 O O . VAL A 1 79 ? -1.998 -16.406 -8.906 1 96 79 VAL A O 1
ATOM 559 N N . LEU A 1 80 ? -1.756 -14.234 -9.32 1 93.81 80 LEU A N 1
ATOM 560 C CA . LEU A 1 80 ? -2.111 -13.852 -7.961 1 93.81 80 LEU A CA 1
ATOM 561 C C . LEU A 1 80 ? -3.424 -13.07 -7.938 1 93.81 80 LEU A C 1
ATOM 563 O O . LEU A 1 80 ? -3.5 -11.961 -8.477 1 93.81 80 LEU A O 1
ATOM 567 N N . MET A 1 81 ? -4.43 -13.797 -7.66 1 81.5 81 MET A N 1
ATOM 568 C CA . MET A 1 81 ? -5.691 -13.133 -7.336 1 81.5 81 MET A CA 1
ATOM 569 C C . MET A 1 81 ? -5.871 -13.016 -5.828 1 81.5 81 MET A C 1
ATOM 571 O O . MET A 1 81 ? -5.926 -14.023 -5.125 1 81.5 81 MET A O 1
ATOM 575 N N . ALA A 1 82 ? -5.195 -12.141 -5.246 1 62.38 82 ALA A N 1
ATOM 576 C CA . ALA A 1 82 ? -5.387 -12.211 -3.799 1 62.38 82 ALA A CA 1
ATOM 577 C C . ALA A 1 82 ? -5.887 -10.883 -3.248 1 62.38 82 ALA A C 1
ATOM 579 O O . ALA A 1 82 ? -5.453 -9.812 -3.693 1 62.38 82 ALA A O 1
ATOM 580 N N . GLY A 1 83 ? -7.336 -10.93 -2.762 1 71.69 83 GLY A N 1
ATOM 581 C CA . GLY A 1 83 ? -7.746 -9.93 -1.784 1 71.69 83 GLY A CA 1
ATOM 582 C C . GLY A 1 83 ? -9.25 -9.781 -1.687 1 71.69 83 GLY A C 1
ATOM 583 O O . GLY A 1 83 ? -9.984 -10.195 -2.59 1 71.69 83 GLY A O 1
ATOM 584 N N . SER A 1 84 ? -9.625 -9.664 -0.659 1 71.69 84 SER A N 1
ATOM 585 C CA . SER A 1 84 ? -11.023 -9.453 -0.289 1 71.69 84 SER A CA 1
ATOM 586 C C . SER A 1 84 ? -11.414 -7.984 -0.415 1 71.69 84 SER A C 1
ATOM 588 O O . SER A 1 84 ? -10.547 -7.121 -0.58 1 71.69 84 SER A O 1
ATOM 590 N N . PHE A 1 85 ? -12.672 -7.828 -0.65 1 75.81 85 PHE A N 1
ATOM 591 C CA . PHE A 1 85 ? -13.203 -6.473 -0.588 1 75.81 85 PHE A CA 1
ATOM 592 C C . PHE A 1 85 ? -13.102 -5.914 0.827 1 75.81 85 PHE A C 1
ATOM 594 O O . PHE A 1 85 ? -13.766 -6.406 1.743 1 75.81 85 PHE A O 1
ATOM 601 N N . VAL A 1 86 ? -12.25 -5.039 0.975 1 79.88 86 VAL A N 1
ATOM 602 C CA . VAL A 1 86 ? -12.039 -4.383 2.262 1 79.88 86 VAL A CA 1
ATOM 603 C C . VAL A 1 86 ? -12.656 -2.986 2.238 1 79.88 86 VAL A C 1
ATOM 605 O O . VAL A 1 86 ? -12.094 -2.062 1.648 1 79.88 86 VAL A O 1
ATOM 608 N N . ALA A 1 87 ? -13.891 -2.928 2.775 1 83.5 87 ALA A N 1
ATOM 609 C CA . ALA A 1 87 ? -14.586 -1.644 2.848 1 83.5 87 ALA A CA 1
ATOM 610 C C . ALA A 1 87 ? -14.656 -1.138 4.285 1 83.5 87 ALA A C 1
ATOM 612 O O . ALA A 1 87 ? -15.016 -1.887 5.195 1 83.5 87 ALA A O 1
ATOM 613 N N . GLY A 1 88 ? -14.203 0.059 4.504 1 89.38 88 GLY A N 1
ATOM 614 C CA . GLY A 1 88 ? -14.234 0.738 5.789 1 89.38 88 GLY A CA 1
ATOM 615 C C . GLY A 1 88 ? -13.633 2.131 5.742 1 89.38 88 GLY A C 1
ATOM 616 O O . GLY A 1 88 ? -12.594 2.346 5.113 1 89.38 88 GLY A O 1
ATOM 617 N N . LYS A 1 89 ? -14.422 2.996 6.391 1 91.44 89 LYS A N 1
ATOM 618 C CA . LYS A 1 89 ? -13.898 4.359 6.453 1 91.44 89 LYS A CA 1
ATOM 619 C C . LYS A 1 89 ? -12.664 4.434 7.348 1 91.44 89 LYS A C 1
ATOM 621 O O . LYS A 1 89 ? -12.609 3.789 8.398 1 91.44 89 LYS A O 1
ATOM 626 N N . VAL A 1 90 ? -11.773 5.281 6.953 1 93.12 90 VAL A N 1
ATOM 627 C CA . VAL A 1 90 ? -10.484 5.41 7.629 1 93.12 90 VAL A CA 1
ATOM 628 C C . VAL A 1 90 ? -10.711 5.781 9.094 1 93.12 90 VAL A C 1
ATOM 630 O O . VAL A 1 90 ? -10.023 5.262 9.984 1 93.12 90 VAL A O 1
ATOM 633 N N . ARG A 1 91 ? -11.688 6.594 9.391 1 93.19 91 ARG A N 1
ATOM 634 C CA . ARG A 1 91 ? -11.883 7.078 10.758 1 93.19 91 ARG A CA 1
ATOM 635 C C . ARG A 1 91 ? -12.703 6.09 11.578 1 93.19 91 ARG A C 1
ATOM 637 O O . ARG A 1 91 ? -12.773 6.199 12.805 1 93.19 91 ARG A O 1
ATOM 644 N N . GLU A 1 92 ? -13.25 5.07 10.977 1 91.56 92 GLU A N 1
ATOM 645 C CA . GLU A 1 92 ? -14.227 4.223 11.664 1 91.56 92 GLU A CA 1
ATOM 646 C C . GLU A 1 92 ? -13.75 2.771 11.719 1 91.56 92 GLU A C 1
ATOM 648 O O . GLU A 1 92 ? -13.914 2.098 12.742 1 91.56 92 GLU A O 1
ATOM 653 N N . ALA A 1 93 ? -13.188 2.338 10.672 1 92.81 93 ALA A N 1
ATOM 654 C CA . ALA A 1 93 ? -12.82 0.929 10.562 1 92.81 93 ALA A CA 1
ATOM 655 C C . ALA A 1 93 ? -11.578 0.621 11.391 1 92.81 93 ALA A C 1
ATOM 657 O O . ALA A 1 93 ? -10.742 1.498 11.617 1 92.81 93 ALA A O 1
ATOM 658 N N . GLU A 1 94 ? -11.516 -0.604 11.844 1 94.75 94 GLU A N 1
ATOM 659 C CA . GLU A 1 94 ? -10.281 -1.045 12.484 1 94.75 94 GLU A CA 1
ATOM 660 C C . GLU A 1 94 ? -9.117 -1.021 11.5 1 94.75 94 GLU A C 1
ATOM 662 O O . GLU A 1 94 ? -9.227 -1.527 10.383 1 94.75 94 GLU A O 1
ATOM 667 N N . VAL A 1 95 ? -8.039 -0.517 11.969 1 94.44 95 VAL A N 1
ATOM 668 C CA . VAL A 1 95 ? -6.883 -0.362 11.094 1 94.44 95 VAL A CA 1
ATOM 669 C C . VAL A 1 95 ? -6.391 -1.734 10.641 1 94.44 95 VAL A C 1
ATOM 671 O O . VAL A 1 95 ? -5.973 -1.899 9.492 1 94.44 95 VAL A O 1
ATOM 674 N N . SER A 1 96 ? -6.414 -2.711 11.586 1 93.62 96 SER A N 1
ATOM 675 C CA . SER A 1 96 ? -5.992 -4.062 11.234 1 93.62 96 SER A CA 1
ATOM 676 C C . SER A 1 96 ? -6.836 -4.625 10.094 1 93.62 96 SER A C 1
ATOM 678 O O . SER A 1 96 ? -6.328 -5.352 9.242 1 93.62 96 SER A O 1
ATOM 680 N N . TYR A 1 97 ? -8.125 -4.234 10.109 1 92.88 97 TYR A N 1
ATOM 681 C CA . TYR A 1 97 ? -9.023 -4.637 9.031 1 92.88 97 TYR A CA 1
ATOM 682 C C . TYR A 1 97 ? -8.625 -3.971 7.715 1 92.88 97 TYR A C 1
ATOM 684 O O . TYR A 1 97 ? -8.531 -4.633 6.68 1 92.88 97 TYR A O 1
ATOM 692 N N . LEU A 1 98 ? -8.281 -2.729 7.762 1 93.56 98 LEU A N 1
ATOM 693 C CA . LEU A 1 98 ? -7.898 -1.978 6.57 1 93.56 98 LEU A CA 1
ATOM 694 C C . LEU A 1 98 ? -6.582 -2.496 6 1 93.56 98 LEU A C 1
ATOM 696 O O . LEU A 1 98 ? -6.391 -2.516 4.781 1 93.56 98 LEU A O 1
ATOM 700 N N . ARG A 1 99 ? -5.688 -2.959 6.863 1 95.69 99 ARG A N 1
ATOM 701 C CA . ARG A 1 99 ? -4.375 -3.439 6.445 1 95.69 99 ARG A CA 1
ATOM 702 C C . ARG A 1 99 ? -4.496 -4.68 5.566 1 95.69 99 ARG A C 1
ATOM 704 O O . ARG A 1 99 ? -3.621 -4.953 4.746 1 95.69 99 ARG A O 1
ATOM 711 N N . ARG A 1 100 ? -5.551 -5.371 5.695 1 92.69 100 ARG A N 1
ATOM 712 C CA . ARG A 1 100 ? -5.758 -6.59 4.918 1 92.69 100 ARG A CA 1
ATOM 713 C C . ARG A 1 100 ? -5.738 -6.293 3.424 1 92.69 100 ARG A C 1
ATOM 715 O O . ARG A 1 100 ? -5.297 -7.121 2.627 1 92.69 100 ARG A O 1
ATOM 722 N N . ALA A 1 101 ? -6.152 -5.074 3.053 1 91.62 101 ALA A N 1
ATOM 723 C CA . ALA A 1 101 ? -6.18 -4.691 1.643 1 91.62 101 ALA A CA 1
ATOM 724 C C . ALA A 1 101 ? -4.785 -4.762 1.03 1 91.62 101 ALA A C 1
ATOM 726 O O . ALA A 1 101 ? -4.621 -5.184 -0.118 1 91.62 101 ALA A O 1
ATOM 727 N N . PHE A 1 102 ? -3.803 -4.391 1.794 1 94.88 102 PHE A N 1
ATOM 728 C CA . PHE A 1 102 ? -2.426 -4.418 1.313 1 94.88 102 PHE A CA 1
ATOM 729 C C . PHE A 1 102 ? -1.803 -5.793 1.539 1 94.88 102 PHE A C 1
ATOM 731 O O . PHE A 1 102 ? -1.06 -6.289 0.69 1 94.88 102 PHE A O 1
ATOM 738 N N . ASP A 1 103 ? -2.092 -6.367 2.697 1 94.75 103 ASP A N 1
ATOM 739 C CA . ASP A 1 103 ? -1.508 -7.656 3.057 1 94.75 103 ASP A CA 1
ATOM 740 C C . ASP A 1 103 ? -1.87 -8.727 2.031 1 94.75 103 ASP A C 1
ATOM 742 O O . ASP A 1 103 ? -1.016 -9.516 1.619 1 94.75 103 ASP A O 1
ATOM 746 N N . GLU A 1 104 ? -3.039 -8.742 1.586 1 91.75 104 GLU A N 1
ATOM 747 C CA . GLU A 1 104 ? -3.539 -9.805 0.715 1 91.75 104 GLU A CA 1
ATOM 748 C C . GLU A 1 104 ? -3.186 -9.531 -0.744 1 91.75 104 GLU A C 1
ATOM 750 O O . GLU A 1 104 ? -3.279 -10.422 -1.588 1 91.75 104 GLU A O 1
ATOM 755 N N . ARG A 1 105 ? -2.758 -8.312 -1.044 1 91.44 105 ARG A N 1
ATOM 756 C CA . ARG A 1 105 ? -2.461 -7.949 -2.426 1 91.44 105 ARG A CA 1
ATOM 757 C C . ARG A 1 105 ? -0.964 -7.734 -2.627 1 91.44 105 ARG A C 1
ATOM 759 O O . ARG A 1 105 ? -0.304 -8.523 -3.307 1 91.44 105 ARG A O 1
ATOM 766 N N . ILE A 1 106 ? -0.493 -6.781 -1.924 1 94.44 106 ILE A N 1
ATOM 767 C CA . ILE A 1 106 ? 0.887 -6.355 -2.137 1 94.44 106 ILE A CA 1
ATOM 768 C C . ILE A 1 106 ? 1.841 -7.363 -1.497 1 94.44 106 ILE A C 1
ATOM 770 O O . ILE A 1 106 ? 2.688 -7.945 -2.18 1 94.44 106 ILE A O 1
ATOM 774 N N . TRP A 1 107 ? 1.615 -7.605 -0.213 1 95.75 107 TRP A N 1
ATOM 775 C CA . TRP A 1 107 ? 2.598 -8.414 0.505 1 95.75 107 TRP A CA 1
ATOM 776 C C . TRP A 1 107 ? 2.463 -9.883 0.144 1 95.75 107 TRP A C 1
ATOM 778 O O . TRP A 1 107 ? 3.457 -10.617 0.107 1 95.75 107 TRP A O 1
ATOM 788 N N . ALA A 1 108 ? 1.263 -10.281 -0.14 1 94.5 108 ALA A N 1
ATOM 789 C CA . ALA A 1 108 ? 1.091 -11.633 -0.662 1 94.5 108 ALA A CA 1
ATOM 790 C C . ALA A 1 108 ? 1.914 -11.844 -1.93 1 94.5 108 ALA A C 1
ATOM 792 O O . ALA A 1 108 ? 2.58 -12.867 -2.084 1 94.5 108 ALA A O 1
ATOM 793 N N . ALA A 1 109 ? 1.891 -10.875 -2.838 1 94.88 109 ALA A N 1
ATOM 794 C CA . ALA A 1 109 ? 2.66 -10.945 -4.078 1 94.88 109 ALA A CA 1
ATOM 795 C C . ALA A 1 109 ? 4.16 -11 -3.791 1 94.88 109 ALA A C 1
ATOM 797 O O . ALA A 1 109 ? 4.875 -11.828 -4.348 1 94.88 109 ALA A O 1
ATOM 798 N N . VAL A 1 110 ? 4.613 -10.18 -2.898 1 96.31 110 VAL A N 1
ATOM 799 C CA . VAL A 1 110 ? 6.023 -10.133 -2.525 1 96.31 110 VAL A CA 1
ATOM 800 C C . VAL A 1 110 ? 6.453 -11.477 -1.942 1 96.31 110 VAL A C 1
ATOM 802 O O . VAL A 1 110 ? 7.48 -12.031 -2.34 1 96.31 110 VAL A O 1
ATOM 805 N N . HIS A 1 111 ? 5.609 -12.023 -1.063 1 96.19 111 HIS A N 1
ATOM 806 C CA . HIS A 1 111 ? 5.957 -13.258 -0.365 1 96.19 111 HIS A CA 1
ATOM 807 C C . HIS A 1 111 ? 6.023 -14.438 -1.33 1 96.19 111 HIS A C 1
ATOM 809 O O . HIS A 1 111 ? 6.953 -15.25 -1.265 1 96.19 111 HIS A O 1
ATOM 815 N N . VAL A 1 112 ? 5.105 -14.523 -2.221 1 96.62 112 VAL A N 1
ATOM 816 C CA . VAL A 1 112 ? 5.066 -15.688 -3.096 1 96.62 112 VAL A CA 1
ATOM 817 C C . VAL A 1 112 ? 6.203 -15.609 -4.113 1 96.62 112 VAL A C 1
ATOM 819 O O . VAL A 1 112 ? 6.84 -16.625 -4.422 1 96.62 112 VAL A O 1
ATOM 822 N N . ILE A 1 113 ? 6.477 -14.453 -4.637 1 96.62 113 ILE A N 1
ATOM 823 C CA . ILE A 1 113 ? 7.559 -14.266 -5.598 1 96.62 113 ILE A CA 1
ATOM 824 C C . ILE A 1 113 ? 8.898 -14.602 -4.938 1 96.62 113 ILE A C 1
ATOM 826 O O . ILE A 1 113 ? 9.734 -15.289 -5.531 1 96.62 113 ILE A O 1
ATOM 830 N N . ARG A 1 114 ? 9.047 -14.188 -3.713 1 96.06 114 ARG A N 1
ATOM 831 C CA . ARG A 1 114 ? 10.258 -14.5 -2.961 1 96.06 114 ARG A CA 1
ATOM 832 C C . ARG A 1 114 ? 10.367 -16 -2.695 1 96.06 114 ARG A C 1
ATOM 834 O O . ARG A 1 114 ? 11.438 -16.594 -2.855 1 96.06 114 ARG A O 1
ATOM 841 N N . ALA A 1 115 ? 9.297 -16.609 -2.287 1 96.25 115 ALA A N 1
ATOM 842 C CA . ALA A 1 115 ? 9.281 -18.016 -1.92 1 96.25 115 ALA A CA 1
ATOM 843 C C . ALA A 1 115 ? 9.625 -18.906 -3.117 1 96.25 115 ALA A C 1
ATOM 845 O O . ALA A 1 115 ? 10.32 -19.906 -2.975 1 96.25 115 ALA A O 1
ATOM 846 N N . LEU A 1 116 ? 9.148 -18.531 -4.297 1 97.12 116 LEU A N 1
ATOM 847 C CA . LEU A 1 116 ? 9.398 -19.312 -5.5 1 97.12 116 LEU A CA 1
ATOM 848 C C . LEU A 1 116 ? 10.828 -19.109 -5.996 1 97.12 116 LEU A C 1
ATOM 850 O O . LEU A 1 116 ? 11.461 -20.047 -6.484 1 97.12 116 LEU A O 1
ATOM 854 N N . GLY A 1 117 ? 11.328 -17.891 -5.852 1 95.06 117 GLY A N 1
ATOM 855 C CA . GLY A 1 117 ? 12.688 -17.609 -6.285 1 95.06 117 GLY A CA 1
ATOM 856 C C . GLY A 1 117 ? 12.953 -18.016 -7.723 1 95.06 117 GLY A C 1
ATOM 857 O O . GLY A 1 117 ? 12.195 -17.641 -8.625 1 95.06 117 GLY A O 1
ATOM 858 N N . ASP A 1 118 ? 13.898 -18.844 -7.875 1 95.25 118 ASP A N 1
ATOM 859 C CA . ASP A 1 118 ? 14.352 -19.219 -9.219 1 95.25 118 ASP A CA 1
ATOM 860 C C . ASP A 1 118 ? 13.461 -20.297 -9.812 1 95.25 118 ASP A C 1
ATOM 862 O O . ASP A 1 118 ? 13.602 -20.656 -10.984 1 95.25 118 ASP A O 1
ATOM 866 N N . ARG A 1 119 ? 12.547 -20.703 -9.062 1 97.69 119 ARG A N 1
ATOM 867 C CA . ARG A 1 119 ? 11.633 -21.719 -9.578 1 97.69 119 ARG A CA 1
ATOM 868 C C . ARG A 1 119 ? 10.578 -21.094 -10.477 1 97.69 119 ARG A C 1
ATOM 870 O O . ARG A 1 119 ? 9.82 -21.797 -11.148 1 97.69 119 ARG A O 1
ATOM 877 N N . LEU A 1 120 ? 10.562 -19.797 -10.484 1 97.5 120 LEU A N 1
ATOM 878 C CA . LEU A 1 120 ? 9.781 -19.094 -11.492 1 97.5 120 LEU A CA 1
ATOM 879 C C . LEU A 1 120 ? 10.539 -19.031 -12.82 1 97.5 120 LEU A C 1
ATOM 881 O O . LEU A 1 120 ? 11.641 -18.484 -12.891 1 97.5 120 LEU A O 1
ATOM 885 N N . SER A 1 121 ? 9.938 -19.516 -13.805 1 96.75 121 SER A N 1
ATOM 886 C CA . SER A 1 121 ? 10.602 -19.641 -15.094 1 96.75 121 SER A CA 1
ATOM 887 C C . SER A 1 121 ? 10.984 -18.281 -15.664 1 96.75 121 SER A C 1
ATOM 889 O O . SER A 1 121 ? 10.18 -17.344 -15.648 1 96.75 121 SER A O 1
ATOM 891 N N . GLN A 1 122 ? 12.125 -18.234 -16.234 1 95.81 122 GLN A N 1
ATOM 892 C CA . GLN A 1 122 ? 12.602 -17 -16.844 1 95.81 122 GLN A CA 1
ATOM 893 C C . GLN A 1 122 ? 11.758 -16.641 -18.078 1 95.81 122 GLN A C 1
ATOM 895 O O . GLN A 1 122 ? 11.695 -15.469 -18.453 1 95.81 122 GLN A O 1
ATOM 900 N N . ASP A 1 123 ? 11.172 -17.625 -18.641 1 94.69 123 ASP A N 1
ATOM 901 C CA . ASP A 1 123 ? 10.312 -17.391 -19.797 1 94.69 123 ASP A CA 1
ATOM 902 C C . ASP A 1 123 ? 8.844 -17.344 -19.391 1 94.69 123 ASP A C 1
ATOM 904 O O . ASP A 1 123 ? 7.957 -17.422 -20.25 1 94.69 123 ASP A O 1
ATOM 908 N N . GLY A 1 124 ? 8.633 -17.266 -18.125 1 97 124 GLY A N 1
ATOM 909 C CA . GLY A 1 124 ? 7.273 -17.312 -17.609 1 97 124 GLY A CA 1
ATOM 910 C C . GLY A 1 124 ? 6.684 -15.93 -17.375 1 97 124 GLY A C 1
ATOM 911 O O . GLY A 1 124 ? 7.035 -14.969 -18.062 1 97 124 GLY A O 1
ATOM 912 N N . SER A 1 125 ? 5.586 -15.938 -16.5 1 97.19 125 SER A N 1
ATOM 913 C CA . SER A 1 125 ? 4.922 -14.664 -16.234 1 97.19 125 SER A CA 1
ATOM 914 C C . SER A 1 125 ? 4.352 -14.625 -14.82 1 97.19 125 SER A C 1
ATOM 916 O O . SER A 1 125 ? 4.137 -15.672 -14.203 1 97.19 125 SER A O 1
ATOM 918 N N . VAL A 1 126 ? 4.293 -13.461 -14.352 1 96.81 126 VAL A N 1
ATOM 919 C CA . VAL A 1 126 ? 3.549 -13.141 -13.133 1 96.81 126 VAL A CA 1
ATOM 920 C C . VAL A 1 126 ? 2.377 -12.227 -13.477 1 96.81 126 VAL A C 1
ATOM 922 O O . VAL A 1 126 ? 2.562 -11.164 -14.078 1 96.81 126 VAL A O 1
ATOM 925 N N . THR A 1 127 ? 1.168 -12.664 -13.156 1 94.81 127 THR A N 1
ATOM 926 C CA . THR A 1 127 ? -0.028 -11.859 -13.383 1 94.81 127 THR A CA 1
ATOM 927 C C . THR A 1 127 ? -0.673 -11.469 -12.055 1 94.81 127 THR A C 1
ATOM 929 O O . THR A 1 127 ? -0.999 -12.336 -11.234 1 94.81 127 THR A O 1
ATOM 932 N N . LEU A 1 128 ? -0.761 -10.188 -11.828 1 92.88 128 LEU A N 1
ATOM 933 C CA . LEU A 1 128 ? -1.448 -9.664 -10.648 1 92.88 128 LEU A CA 1
ATOM 934 C C . LEU A 1 128 ? -2.857 -9.203 -11.008 1 92.88 128 LEU A C 1
ATOM 936 O O . LEU A 1 128 ? -3.033 -8.32 -11.844 1 92.88 128 LEU A O 1
ATOM 940 N N . ILE A 1 129 ? -3.834 -9.797 -10.469 1 84.12 129 ILE A N 1
ATOM 941 C CA . ILE A 1 129 ? -5.219 -9.414 -10.727 1 84.12 129 ILE A CA 1
ATOM 942 C C . ILE A 1 129 ? -5.688 -8.438 -9.648 1 84.12 129 ILE A C 1
ATOM 944 O O . ILE A 1 129 ? -5.816 -8.805 -8.477 1 84.12 129 ILE A O 1
ATOM 948 N N . SER A 1 130 ? -5.801 -7.215 -10.164 1 75 130 SER A N 1
ATOM 949 C CA . SER A 1 130 ? -6.215 -6.137 -9.273 1 75 130 SER A CA 1
ATOM 950 C C . SER A 1 130 ? -7.727 -6.125 -9.086 1 75 130 SER A C 1
ATOM 952 O O . SER A 1 130 ? -8.469 -6.562 -9.969 1 75 130 SER A O 1
ATOM 954 N N . GLY A 1 131 ? -8.32 -6.383 -7.914 1 60.72 131 GLY A N 1
ATOM 955 C CA . GLY A 1 131 ? -9.75 -6.301 -7.66 1 60.72 131 GLY A CA 1
ATOM 956 C C . GLY A 1 131 ? -10.43 -5.16 -8.398 1 60.72 131 GLY A C 1
ATOM 957 O O . GLY A 1 131 ? -9.75 -4.297 -8.961 1 60.72 131 GLY A O 1
ATOM 958 N N . ASN A 1 132 ? -11.875 -5.223 -8.898 1 50.16 132 ASN A N 1
ATOM 959 C CA . ASN A 1 132 ? -12.703 -4.309 -9.68 1 50.16 132 ASN A CA 1
ATOM 960 C C . ASN A 1 132 ? -12.547 -2.867 -9.211 1 50.16 132 ASN A C 1
ATOM 962 O O . ASN A 1 132 ? -13.016 -1.939 -9.875 1 50.16 132 ASN A O 1
ATOM 966 N N . LEU A 1 133 ? -12.016 -2.568 -8.094 1 49.69 133 LEU A N 1
ATOM 967 C CA . LEU A 1 133 ? -12.328 -1.241 -7.566 1 49.69 133 LEU A CA 1
ATOM 968 C C . LEU A 1 133 ? -11.344 -0.205 -8.102 1 49.69 133 LEU A C 1
ATOM 970 O O . LEU A 1 133 ? -11.531 0.997 -7.898 1 49.69 133 LEU A O 1
ATOM 974 N N . ALA A 1 134 ? -10.25 -0.645 -8.656 1 46.38 134 ALA A N 1
ATOM 975 C CA . ALA A 1 134 ? -9.312 0.421 -9 1 46.38 134 ALA A CA 1
ATOM 976 C C . ALA A 1 134 ? -9.969 1.476 -9.883 1 46.38 134 ALA A C 1
ATOM 978 O O . ALA A 1 134 ? -9.602 2.652 -9.836 1 46.38 134 ALA A O 1
ATOM 979 N N . ASP A 1 135 ? -10.883 1.078 -10.844 1 43.81 135 ASP A N 1
ATOM 980 C CA . ASP A 1 135 ? -11.477 2.021 -11.789 1 43.81 135 ASP A CA 1
ATOM 981 C C . ASP A 1 135 ? -12.797 2.57 -11.266 1 43.81 135 ASP A C 1
ATOM 983 O O . ASP A 1 135 ? -13.5 3.305 -11.969 1 43.81 135 ASP A O 1
ATOM 987 N N . ARG A 1 136 ? -13.273 2.051 -10.172 1 46.28 136 ARG A N 1
ATOM 988 C CA . ARG A 1 136 ? -14.555 2.637 -9.797 1 46.28 136 ARG A CA 1
ATOM 989 C C . ARG A 1 136 ? -14.359 3.867 -8.914 1 46.28 136 ARG A C 1
ATOM 991 O O . ARG A 1 136 ? -13.375 3.959 -8.18 1 46.28 136 ARG A O 1
ATOM 998 N N . PRO A 1 137 ? -15.047 4.852 -9.367 1 47.88 137 PRO A N 1
ATOM 999 C CA . PRO A 1 137 ? -15.062 5.98 -8.43 1 47.88 137 PRO A CA 1
ATOM 1000 C C . PRO A 1 137 ? -15.102 5.535 -6.973 1 47.88 137 PRO A C 1
ATOM 1002 O O . PRO A 1 137 ? -15.773 4.555 -6.641 1 47.88 137 PRO A O 1
ATOM 1005 N N . ASN A 1 138 ? -13.914 5.707 -6.215 1 55.44 138 ASN A N 1
ATOM 1006 C CA . ASN A 1 138 ? -13.82 5.453 -4.781 1 55.44 138 ASN A CA 1
ATOM 1007 C C . ASN A 1 138 ? -15.172 5.605 -4.094 1 55.44 138 ASN A C 1
ATOM 1009 O O . ASN A 1 138 ? -15.734 6.699 -4.059 1 55.44 138 ASN A O 1
ATOM 1013 N N . ALA A 1 139 ? -16.016 4.461 -4.059 1 60.91 139 ALA A N 1
ATOM 1014 C CA . ALA A 1 139 ? -17.234 4.477 -3.246 1 60.91 139 ALA A CA 1
ATOM 1015 C C . ALA A 1 139 ? -16.922 4.855 -1.802 1 60.91 139 ALA A C 1
ATOM 1017 O O . ALA A 1 139 ? -15.781 4.699 -1.344 1 60.91 139 ALA A O 1
ATOM 1018 N N . TYR A 1 140 ? -17.828 5.465 -1.193 1 68.69 140 TYR A N 1
ATOM 1019 C CA . TYR A 1 140 ? -17.75 5.848 0.213 1 68.69 140 TYR A CA 1
ATOM 1020 C C . TYR A 1 140 ? -17.297 4.68 1.075 1 68.69 140 TYR A C 1
ATOM 1022 O O . TYR A 1 140 ? -17.891 3.6 1.037 1 68.69 140 TYR A O 1
ATOM 1030 N N . GLY A 1 141 ? -16.016 4.801 1.589 1 82.19 141 GLY A N 1
ATOM 1031 C CA . GLY A 1 141 ? -15.484 3.807 2.51 1 82.19 141 GLY A CA 1
ATOM 1032 C C . GLY A 1 141 ? -14.539 2.826 1.849 1 82.19 141 GLY A C 1
ATOM 1033 O O . GLY A 1 141 ? -14.312 1.728 2.363 1 82.19 141 GLY A O 1
ATOM 1034 N N . THR A 1 142 ? -13.969 3.238 0.695 1 85.75 142 THR A N 1
ATOM 1035 C CA . THR A 1 142 ? -13.078 2.309 0.01 1 85.75 142 THR A CA 1
ATOM 1036 C C . THR A 1 142 ? -11.727 2.959 -0.271 1 85.75 142 THR A C 1
ATOM 1038 O O . THR A 1 142 ? -10.992 2.514 -1.151 1 85.75 142 THR A O 1
ATOM 1041 N N . ALA A 1 143 ? -11.422 3.969 0.461 1 90.81 143 ALA A N 1
ATOM 1042 C CA . ALA A 1 143 ? -10.195 4.715 0.204 1 90.81 143 ALA A CA 1
ATOM 1043 C C . ALA A 1 143 ? -8.977 3.805 0.277 1 90.81 143 ALA A C 1
ATOM 1045 O O . ALA A 1 143 ? -8.117 3.828 -0.612 1 90.81 143 ALA A O 1
ATOM 1046 N N . VAL A 1 144 ? -8.938 2.951 1.285 1 92.69 144 VAL A N 1
ATOM 1047 C CA . VAL A 1 144 ? -7.781 2.09 1.496 1 92.69 144 VAL A CA 1
ATOM 1048 C C . VAL A 1 144 ? -7.762 0.983 0.446 1 92.69 144 VAL A C 1
ATOM 1050 O O . VAL A 1 144 ? -6.695 0.619 -0.062 1 92.69 144 VAL A O 1
ATOM 1053 N N . LEU A 1 145 ? -8.883 0.503 0.144 1 89.25 145 LEU A N 1
ATOM 1054 C CA . LEU A 1 145 ? -8.945 -0.515 -0.898 1 89.25 145 LEU A CA 1
ATOM 1055 C C . LEU A 1 145 ? -8.477 0.047 -2.236 1 89.25 145 LEU A C 1
ATOM 1057 O O . LEU A 1 145 ? -7.738 -0.615 -2.969 1 89.25 145 LEU A O 1
ATOM 1061 N N . ALA A 1 146 ? -8.953 1.203 -2.557 1 87.06 146 ALA A N 1
ATOM 1062 C CA . ALA A 1 146 ? -8.516 1.867 -3.781 1 87.06 146 ALA A CA 1
ATOM 1063 C C . ALA A 1 146 ? -7.004 2.074 -3.781 1 87.06 146 ALA A C 1
ATOM 1065 O O . ALA A 1 146 ? -6.348 1.9 -4.812 1 87.06 146 ALA A O 1
ATOM 1066 N N . ALA A 1 147 ? -6.52 2.447 -2.674 1 91.44 147 ALA A N 1
ATOM 1067 C CA . ALA A 1 147 ? -5.078 2.633 -2.529 1 91.44 147 ALA A CA 1
ATOM 1068 C C . ALA A 1 147 ? -4.328 1.329 -2.791 1 91.44 147 ALA A C 1
ATOM 1070 O O . ALA A 1 147 ? -3.324 1.316 -3.504 1 91.44 147 ALA A O 1
ATOM 1071 N N . ALA A 1 148 ? -4.777 0.292 -2.248 1 91.81 148 ALA A N 1
ATOM 1072 C CA . ALA A 1 148 ? -4.141 -1.011 -2.43 1 91.81 148 ALA A CA 1
ATOM 1073 C C . ALA A 1 148 ? -4.188 -1.444 -3.893 1 91.81 148 ALA A C 1
ATOM 1075 O O . ALA A 1 148 ? -3.211 -1.991 -4.414 1 91.81 148 ALA A O 1
ATOM 1076 N N . SER A 1 149 ? -5.27 -1.205 -4.48 1 87.06 149 SER A N 1
ATOM 1077 C CA . SER A 1 149 ? -5.41 -1.563 -5.887 1 87.06 149 SER A CA 1
ATOM 1078 C C . SER A 1 149 ? -4.449 -0.761 -6.758 1 87.06 149 SER A C 1
ATOM 1080 O O . SER A 1 149 ? -3.816 -1.311 -7.664 1 87.06 149 SER A O 1
ATOM 1082 N N . ALA A 1 150 ? -4.359 0.494 -6.527 1 86.56 150 ALA A N 1
ATOM 1083 C CA . ALA A 1 150 ? -3.414 1.336 -7.254 1 86.56 150 ALA A CA 1
ATOM 1084 C C . ALA A 1 150 ? -1.977 0.88 -7.016 1 86.56 150 ALA A C 1
ATOM 1086 O O . ALA A 1 150 ? -1.154 0.894 -7.934 1 86.56 150 ALA A O 1
ATOM 1087 N N . ALA A 1 151 ? -1.732 0.572 -5.816 1 91.5 151 ALA A N 1
ATOM 1088 C CA . ALA A 1 151 ? -0.401 0.088 -5.457 1 91.5 151 ALA A CA 1
ATOM 1089 C C . ALA A 1 151 ? -0.042 -1.165 -6.25 1 91.5 151 ALA A C 1
ATOM 1091 O O . ALA A 1 151 ? 1.103 -1.327 -6.68 1 91.5 151 ALA A O 1
ATOM 1092 N N . MET A 1 152 ? -0.984 -1.994 -6.383 1 91.25 152 MET A N 1
ATOM 1093 C CA . MET A 1 152 ? -0.737 -3.244 -7.094 1 91.25 152 MET A CA 1
ATOM 1094 C C . MET A 1 152 ? -0.331 -2.977 -8.539 1 91.25 152 MET A C 1
ATOM 1096 O O . MET A 1 152 ? 0.574 -3.627 -9.062 1 91.25 152 MET A O 1
ATOM 1100 N N . GLU A 1 153 ? -0.988 -2.072 -9.109 1 87.31 153 GLU A N 1
ATOM 1101 C CA . GLU A 1 153 ? -0.666 -1.726 -10.492 1 87.31 153 GLU A CA 1
ATOM 1102 C C . GLU A 1 153 ? 0.75 -1.168 -10.609 1 87.31 153 GLU A C 1
ATOM 1104 O O . GLU A 1 153 ? 1.497 -1.536 -11.516 1 87.31 153 GLU A O 1
ATOM 1109 N N . ALA A 1 154 ? 1.075 -0.293 -9.742 1 88.38 154 ALA A N 1
ATOM 1110 C CA . ALA A 1 154 ? 2.418 0.281 -9.742 1 88.38 154 ALA A CA 1
ATOM 1111 C C . ALA A 1 154 ? 3.467 -0.774 -9.406 1 88.38 154 ALA A C 1
ATOM 1113 O O . ALA A 1 154 ? 4.566 -0.768 -9.961 1 88.38 154 ALA A O 1
ATOM 1114 N N . LEU A 1 155 ? 3.131 -1.623 -8.492 1 92.5 155 LEU A N 1
ATOM 1115 C CA . LEU A 1 155 ? 4.027 -2.715 -8.133 1 92.5 155 LEU A CA 1
ATOM 1116 C C . LEU A 1 155 ? 4.352 -3.574 -9.352 1 92.5 155 LEU A C 1
ATOM 1118 O O . LEU A 1 155 ? 5.512 -3.924 -9.578 1 92.5 155 LEU A O 1
ATOM 1122 N N . ALA A 1 156 ? 3.318 -3.865 -10.078 1 92.19 156 ALA A N 1
ATOM 1123 C CA . ALA A 1 156 ? 3.496 -4.699 -11.266 1 92.19 156 ALA A CA 1
ATOM 1124 C C . ALA A 1 156 ? 4.484 -4.066 -12.242 1 92.19 156 ALA A C 1
ATOM 1126 O O . ALA A 1 156 ? 5.344 -4.75 -12.797 1 92.19 156 ALA A O 1
ATOM 1127 N N . ARG A 1 157 ? 4.352 -2.783 -12.43 1 90.06 157 ARG A N 1
ATOM 1128 C CA . ARG A 1 157 ? 5.254 -2.082 -13.336 1 90.06 157 ARG A CA 1
ATOM 1129 C C . ARG A 1 157 ? 6.695 -2.166 -12.852 1 90.06 157 ARG A C 1
ATOM 1131 O O . ARG A 1 157 ? 7.613 -2.375 -13.648 1 90.06 157 ARG A O 1
ATOM 1138 N N . GLY A 1 158 ? 6.891 -2.012 -11.555 1 90.88 158 GLY A N 1
ATOM 1139 C CA . GLY A 1 158 ? 8.219 -2.131 -10.992 1 90.88 158 GLY A CA 1
ATOM 1140 C C . GLY A 1 158 ? 8.766 -3.545 -11.039 1 90.88 158 GLY A C 1
ATOM 1141 O O . GLY A 1 158 ? 9.953 -3.75 -11.328 1 90.88 158 GLY A O 1
ATOM 1142 N N . LEU A 1 159 ? 7.934 -4.492 -10.797 1 94.12 159 LEU A N 1
ATOM 1143 C CA . LEU A 1 159 ? 8.336 -5.895 -10.812 1 94.12 159 LEU A CA 1
ATOM 1144 C C . LEU A 1 159 ? 8.766 -6.316 -12.219 1 94.12 159 LEU A C 1
ATOM 1146 O O . LEU A 1 159 ? 9.664 -7.148 -12.367 1 94.12 159 LEU A O 1
ATOM 1150 N N . ALA A 1 160 ? 8.094 -5.777 -13.258 1 93.25 160 ALA A N 1
ATOM 1151 C CA . ALA A 1 160 ? 8.453 -6.098 -14.633 1 93.25 160 ALA A CA 1
ATOM 1152 C C . ALA A 1 160 ? 9.922 -5.801 -14.898 1 93.25 160 ALA A C 1
ATOM 1154 O O . ALA A 1 160 ? 10.594 -6.547 -15.617 1 93.25 160 ALA A O 1
ATOM 1155 N N . LEU A 1 161 ? 10.391 -4.785 -14.25 1 91.06 161 LEU A N 1
ATOM 1156 C CA . LEU A 1 161 ? 11.789 -4.41 -14.414 1 91.06 161 LEU A CA 1
ATOM 1157 C C . LEU A 1 161 ? 12.695 -5.297 -13.57 1 91.06 161 LEU A C 1
ATOM 1159 O O . LEU A 1 161 ? 13.727 -5.773 -14.047 1 91.06 161 LEU A O 1
ATOM 1163 N N . GLU A 1 162 ? 12.344 -5.609 -12.391 1 92.19 162 GLU A N 1
ATOM 1164 C CA . GLU A 1 162 ? 13.18 -6.336 -11.438 1 92.19 162 GLU A CA 1
ATOM 1165 C C . GLU A 1 162 ? 13.281 -7.812 -11.805 1 92.19 162 GLU A C 1
ATOM 1167 O O . GLU A 1 162 ? 14.297 -8.453 -11.539 1 92.19 162 GLU A O 1
ATOM 1172 N N . LEU A 1 163 ? 12.203 -8.297 -12.414 1 94.06 163 LEU A N 1
ATOM 1173 C CA . LEU A 1 163 ? 12.133 -9.734 -12.641 1 94.06 163 LEU A CA 1
ATOM 1174 C C . LEU A 1 163 ? 12.461 -10.07 -14.094 1 94.06 163 LEU A C 1
ATOM 1176 O O . LEU A 1 163 ? 12.469 -11.242 -14.477 1 94.06 163 LEU A O 1
ATOM 1180 N N . ALA A 1 164 ? 12.766 -9.062 -14.859 1 93 164 ALA A N 1
ATOM 1181 C CA . ALA A 1 164 ? 13.125 -9.367 -16.234 1 93 164 ALA A CA 1
ATOM 1182 C C . ALA A 1 164 ? 14.117 -10.523 -16.312 1 93 164 ALA A C 1
ATOM 1184 O O . ALA A 1 164 ? 15.055 -10.594 -15.508 1 93 164 ALA A O 1
ATOM 1185 N N . PRO A 1 165 ? 13.781 -11.508 -17.188 1 96.31 165 PRO A N 1
ATOM 1186 C CA . PRO A 1 165 ? 12.906 -11.445 -18.359 1 96.31 165 PRO A CA 1
ATOM 1187 C C . PRO A 1 165 ? 11.508 -11.992 -18.094 1 96.31 165 PRO A C 1
ATOM 1189 O O . PRO A 1 165 ? 10.688 -12.07 -19 1 96.31 165 PRO A O 1
ATOM 1192 N N . ILE A 1 166 ? 11.266 -12.414 -16.859 1 96.19 166 ILE A N 1
ATOM 1193 C CA . ILE A 1 166 ? 9.914 -12.844 -16.531 1 96.19 166 ILE A CA 1
ATOM 1194 C C . ILE A 1 166 ? 8.922 -11.727 -16.828 1 96.19 166 ILE A C 1
ATOM 1196 O O . ILE A 1 166 ? 9.133 -10.578 -16.422 1 96.19 166 ILE A O 1
ATOM 1200 N N . ARG A 1 167 ? 7.84 -12.047 -17.562 1 95.94 167 ARG A N 1
ATOM 1201 C CA . ARG A 1 167 ? 6.824 -11.039 -17.859 1 95.94 167 ARG A CA 1
ATOM 1202 C C . ARG A 1 167 ? 5.93 -10.789 -16.656 1 95.94 167 ARG A C 1
ATOM 1204 O O . ARG A 1 167 ? 5.566 -11.727 -15.938 1 95.94 167 ARG A O 1
ATOM 1211 N N . VAL A 1 168 ? 5.672 -9.508 -16.391 1 95.31 168 VAL A N 1
ATOM 1212 C CA . VAL A 1 168 ? 4.762 -9.141 -15.312 1 95.31 168 VAL A CA 1
ATOM 1213 C C . VAL A 1 168 ? 3.582 -8.352 -15.875 1 95.31 168 VAL A C 1
ATOM 1215 O O . VAL A 1 168 ? 3.773 -7.359 -16.594 1 95.31 168 VAL A O 1
ATOM 1218 N N . ASN A 1 169 ? 2.32 -8.844 -15.492 1 90.19 169 ASN A N 1
ATOM 1219 C CA . ASN A 1 169 ? 1.099 -8.234 -16 1 90.19 169 ASN A CA 1
ATOM 1220 C C . ASN A 1 169 ? 0.091 -7.969 -14.891 1 90.19 169 ASN A C 1
ATOM 1222 O O . ASN A 1 169 ? 0.152 -8.594 -13.836 1 90.19 169 ASN A O 1
ATOM 1226 N N . THR A 1 170 ? -0.685 -6.926 -15.148 1 87.75 170 THR A N 1
ATOM 1227 C CA . THR A 1 170 ? -1.829 -6.688 -14.273 1 87.75 170 THR A CA 1
ATOM 1228 C C . THR A 1 170 ? -3.139 -6.859 -15.039 1 87.75 170 THR A C 1
ATOM 1230 O O . THR A 1 170 ? -3.207 -6.566 -16.234 1 87.75 170 THR A O 1
ATOM 1233 N N . LEU A 1 171 ? -4.098 -7.43 -14.352 1 79.56 171 LEU A N 1
ATOM 1234 C CA . LEU A 1 171 ? -5.445 -7.555 -14.898 1 79.56 171 LEU A CA 1
ATOM 1235 C C . LEU A 1 171 ? -6.473 -6.906 -13.977 1 79.56 171 LEU A C 1
ATOM 1237 O O . LEU A 1 171 ? -6.496 -7.184 -12.781 1 79.56 171 LEU A O 1
ATOM 1241 N N . SER A 1 172 ? -7.086 -5.809 -14.383 1 70.44 172 SER A N 1
ATOM 1242 C CA . SER A 1 172 ? -8.18 -5.207 -13.625 1 70.44 172 SER A CA 1
ATOM 1243 C C . SER A 1 172 ? -9.531 -5.695 -14.117 1 70.44 172 SER A C 1
ATOM 1245 O O . SER A 1 172 ? -9.852 -5.574 -15.297 1 70.44 172 SER A O 1
ATOM 1247 N N . PRO A 1 173 ? -10.148 -6.438 -13.203 1 58.53 173 PRO A N 1
ATOM 1248 C CA . PRO A 1 173 ? -11.461 -6.906 -13.641 1 58.53 173 PRO A CA 1
ATOM 1249 C C . PRO A 1 173 ? -12.406 -5.762 -14 1 58.53 173 PRO A C 1
ATOM 1251 O O . PRO A 1 173 ? -12.328 -4.68 -13.406 1 58.53 173 PRO A O 1
ATOM 1254 N N . GLY A 1 174 ? -12.531 -5.383 -15.273 1 48.88 174 GLY A N 1
ATOM 1255 C CA . GLY A 1 174 ? -13.602 -4.441 -15.555 1 48.88 174 GLY A CA 1
ATOM 1256 C C . GLY A 1 174 ? -14.773 -4.582 -14.602 1 48.88 174 GLY A C 1
ATOM 1257 O O . GLY A 1 174 ? -14.781 -5.461 -13.742 1 48.88 174 GLY A O 1
ATOM 1258 N N . PRO A 1 175 ? -15.531 -3.551 -14.375 1 40.09 175 PRO A N 1
ATOM 1259 C CA . PRO A 1 175 ? -16.703 -3.713 -13.531 1 40.09 175 PRO A CA 1
ATOM 1260 C C . PRO A 1 175 ? -17.297 -5.117 -13.602 1 40.09 175 PRO A C 1
ATOM 1262 O O . PRO A 1 175 ? -17.609 -5.602 -14.695 1 40.09 175 PRO A O 1
ATOM 1265 N N . ILE A 1 176 ? -16.641 -5.992 -13.156 1 38.16 176 ILE A N 1
ATOM 1266 C CA . ILE A 1 176 ? -17.25 -7.32 -13.188 1 38.16 176 ILE A CA 1
ATOM 1267 C C . ILE A 1 176 ? -18.391 -7.387 -12.18 1 38.16 176 ILE A C 1
ATOM 1269 O O . ILE A 1 176 ? -18.375 -6.707 -11.156 1 38.16 176 ILE A O 1
ATOM 1273 N N . ASP A 1 177 ? -19.531 -7.898 -12.609 1 33.31 177 ASP A N 1
ATOM 1274 C CA . ASP A 1 177 ? -20.703 -8.273 -11.812 1 33.31 177 ASP A CA 1
ATOM 1275 C C . ASP A 1 177 ? -20.297 -9.18 -10.656 1 33.31 177 ASP A C 1
ATOM 1277 O O . ASP A 1 177 ? -20.234 -10.406 -10.805 1 33.31 177 ASP A O 1
ATOM 1281 N N . THR A 1 178 ? -19.359 -9.094 -9.984 1 38.09 178 THR A N 1
ATOM 1282 C CA . THR A 1 178 ? -19.078 -10.039 -8.906 1 38.09 178 THR A CA 1
ATOM 1283 C C . THR A 1 178 ? -20.266 -10.133 -7.949 1 38.09 178 THR A C 1
ATOM 1285 O O . THR A 1 178 ? -21.078 -9.203 -7.867 1 38.09 178 THR A O 1
ATOM 1288 N N . PRO A 1 179 ? -20.547 -11.273 -7.445 1 35.56 179 PRO A N 1
ATOM 1289 C CA . PRO A 1 179 ? -21.688 -11.477 -6.555 1 35.56 179 PRO A CA 1
ATOM 1290 C C . PRO A 1 179 ? -21.828 -10.375 -5.516 1 35.56 179 PRO A C 1
ATOM 1292 O O . PRO A 1 179 ? -22.922 -10.172 -4.965 1 35.56 179 PRO A O 1
ATOM 1295 N N . ILE A 1 180 ? -20.844 -9.812 -5.113 1 34.84 180 ILE A N 1
ATOM 1296 C CA . ILE A 1 180 ? -21.109 -8.773 -4.129 1 34.84 180 ILE A CA 1
ATOM 1297 C C . ILE A 1 180 ? -21.844 -7.602 -4.793 1 34.84 180 ILE A C 1
ATOM 1299 O O . ILE A 1 180 ? -22.719 -6.977 -4.188 1 34.84 180 ILE A O 1
ATOM 1303 N N . LEU A 1 181 ? -21.422 -7.207 -6.055 1 36.41 181 LEU A N 1
ATOM 1304 C CA . LEU A 1 181 ? -22.312 -6.344 -6.812 1 36.41 181 LEU A CA 1
ATOM 1305 C C . LEU A 1 181 ? -23.531 -7.117 -7.305 1 36.41 181 LEU A C 1
ATOM 1307 O O . LEU A 1 181 ? -24.547 -6.52 -7.676 1 36.41 181 LEU A O 1
ATOM 1311 N N . TYR A 1 182 ? -23.609 -8.406 -7.578 1 34.31 182 TYR A N 1
ATOM 1312 C CA . TYR A 1 182 ? -24.828 -9.109 -7.945 1 34.31 182 TYR A CA 1
ATOM 1313 C C . TYR A 1 182 ? -25.984 -8.734 -7.016 1 34.31 182 TYR A C 1
ATOM 1315 O O . TYR A 1 182 ? -27.141 -8.656 -7.441 1 34.31 182 TYR A O 1
ATOM 1323 N N . LYS A 1 183 ? -25.859 -8.758 -5.707 1 33.28 183 LYS A N 1
ATOM 1324 C CA . LYS A 1 183 ? -27.047 -8.281 -5.004 1 33.28 183 LYS A CA 1
ATOM 1325 C C . LYS A 1 183 ? -27.406 -6.863 -5.426 1 33.28 183 LYS A C 1
ATOM 1327 O O . LYS A 1 183 ? -28.578 -6.5 -5.469 1 33.28 183 LYS A O 1
ATOM 1332 N N . ALA A 1 184 ? -26.484 -6.043 -5.742 1 31.16 184 ALA A N 1
ATOM 1333 C CA . ALA A 1 184 ? -26.969 -4.746 -6.211 1 31.16 184 ALA A CA 1
ATOM 1334 C C . ALA A 1 184 ? -27.094 -4.727 -7.73 1 31.16 184 ALA A C 1
ATOM 1336 O O . ALA A 1 184 ? -27.891 -3.949 -8.281 1 31.16 184 ALA A O 1
ATOM 1337 N N . LEU A 1 185 ? -26.062 -5.102 -8.594 1 32.53 185 LEU A N 1
ATOM 1338 C CA . LEU A 1 185 ? -26.219 -4.77 -10.008 1 32.53 185 LEU A CA 1
ATOM 1339 C C . LEU A 1 185 ? -26.875 -5.91 -10.766 1 32.53 185 LEU A C 1
ATOM 1341 O O . LEU A 1 185 ? -26.422 -7.051 -10.711 1 32.53 185 LEU A O 1
ATOM 1345 N N . GLY A 1 186 ? -27.984 -6.16 -11.117 1 28.86 186 GLY A N 1
ATOM 1346 C CA . GLY A 1 186 ? -28.812 -6.992 -11.984 1 28.86 186 GLY A CA 1
ATOM 1347 C C . GLY A 1 186 ? -28.047 -7.539 -13.18 1 28.86 186 GLY A C 1
ATOM 1348 O O . GLY A 1 186 ? -26.875 -7.879 -13.07 1 28.86 186 GLY A O 1
ATOM 1349 N N . ASP A 1 187 ? -28.422 -7.141 -14.617 1 29.62 187 ASP A N 1
ATOM 1350 C CA . ASP A 1 187 ? -28.359 -7.613 -15.992 1 29.62 187 ASP A CA 1
ATOM 1351 C C . ASP A 1 187 ? -26.953 -7.461 -16.562 1 29.62 187 ASP A C 1
ATOM 1353 O O . ASP A 1 187 ? -26.703 -7.797 -17.719 1 29.62 187 ASP A O 1
ATOM 1357 N N . ALA A 1 188 ? -26.047 -6.602 -16.234 1 31.83 188 ALA A N 1
ATOM 1358 C CA . ALA A 1 188 ? -24.906 -6.262 -17.078 1 31.83 188 ALA A CA 1
ATOM 1359 C C . ALA A 1 188 ? -23.828 -7.34 -17 1 31.83 188 ALA A C 1
ATOM 1361 O O . ALA A 1 188 ? -22.703 -7.125 -17.438 1 31.83 188 ALA A O 1
ATOM 1362 N N . ARG A 1 189 ? -24 -8.656 -16.766 1 37.09 189 ARG A N 1
ATOM 1363 C CA . ARG A 1 189 ? -23.188 -9.867 -16.719 1 37.09 189 ARG A CA 1
ATOM 1364 C C . ARG A 1 189 ? -22.469 -10.102 -18.047 1 37.09 189 ARG A C 1
ATOM 1366 O O . ARG A 1 189 ? -21.281 -10.414 -18.062 1 37.09 189 ARG A O 1
ATOM 1373 N N . ASP A 1 190 ? -23.047 -10.031 -19.016 1 34 190 ASP A N 1
ATOM 1374 C CA . ASP A 1 190 ? -22.609 -10.555 -20.312 1 34 190 ASP A CA 1
ATOM 1375 C C . ASP A 1 190 ? -21.391 -9.797 -20.828 1 34 190 ASP A C 1
ATOM 1377 O O . ASP A 1 190 ? -20.484 -10.391 -21.438 1 34 190 ASP A O 1
ATOM 1381 N N . SER A 1 191 ? -21.281 -8.547 -20.547 1 35.31 191 SER A N 1
ATOM 1382 C CA . SER A 1 191 ? -20.281 -7.758 -21.25 1 35.31 191 SER A CA 1
ATOM 1383 C C . SER A 1 191 ? -18.891 -7.988 -20.672 1 35.31 191 SER A C 1
ATOM 1385 O O . SER A 1 191 ? -17.875 -7.719 -21.328 1 35.31 191 SER A O 1
ATOM 1387 N N . PHE A 1 192 ? -18.766 -8.469 -19.484 1 35.28 192 PHE A N 1
ATOM 1388 C CA . PHE A 1 192 ? -17.484 -8.531 -18.781 1 35.28 192 PHE A CA 1
ATOM 1389 C C . PHE A 1 192 ? -16.656 -9.711 -19.281 1 35.28 192 PHE A C 1
ATOM 1391 O O . PHE A 1 192 ? -15.461 -9.57 -19.531 1 35.28 192 PHE A O 1
ATOM 1398 N N . VAL A 1 193 ? -17.078 -10.844 -19.547 1 37.97 193 VAL A N 1
ATOM 1399 C CA . VAL A 1 193 ? -16.391 -12 -20.109 1 37.97 193 VAL A CA 1
ATOM 1400 C C . VAL A 1 193 ? -15.844 -11.656 -21.5 1 37.97 193 VAL A C 1
ATOM 1402 O O . VAL A 1 193 ? -14.758 -12.109 -21.859 1 37.97 193 VAL A O 1
ATOM 1405 N N . GLU A 1 194 ? -16.453 -10.773 -22.172 1 39.81 194 GLU A N 1
ATOM 1406 C CA . GLU A 1 194 ? -15.977 -10.484 -23.516 1 39.81 194 GLU A CA 1
ATOM 1407 C C . GLU A 1 194 ? -14.711 -9.633 -23.484 1 39.81 194 GLU A C 1
ATOM 1409 O O . GLU A 1 194 ? -13.828 -9.797 -24.328 1 39.81 194 GLU A O 1
ATOM 1414 N N . GLY A 1 195 ? -14.547 -8.844 -22.547 1 38.06 195 GLY A N 1
ATOM 1415 C CA . GLY A 1 195 ? -13.352 -8.023 -22.5 1 38.06 195 GLY A CA 1
ATOM 1416 C C . GLY A 1 195 ? -12.109 -8.812 -22.125 1 38.06 195 GLY A C 1
ATOM 1417 O O . GLY A 1 195 ? -10.992 -8.438 -22.484 1 38.06 195 GLY A O 1
ATOM 1418 N N . LEU A 1 196 ? -12.133 -9.773 -21.234 1 36.19 196 LEU A N 1
ATOM 1419 C CA . LEU A 1 196 ? -11 -10.633 -20.891 1 36.19 196 LEU A CA 1
ATOM 1420 C C . LEU A 1 196 ? -10.461 -11.336 -22.141 1 36.19 196 LEU A C 1
ATOM 1422 O O . LEU A 1 196 ? -9.25 -11.492 -22.281 1 36.19 196 LEU A O 1
ATOM 1426 N N . LYS A 1 197 ? -11.172 -11.82 -23.062 1 39.75 197 LYS A N 1
ATOM 1427 C CA . LYS A 1 197 ? -10.773 -12.5 -24.297 1 39.75 197 LYS A CA 1
ATOM 1428 C C . LYS A 1 197 ? -9.836 -11.617 -25.109 1 39.75 197 LYS A C 1
ATOM 1430 O O . LYS A 1 197 ? -8.953 -12.133 -25.812 1 39.75 197 LYS A O 1
ATOM 1435 N N . ALA A 1 198 ? -10.133 -10.359 -25.156 1 36.72 198 ALA A N 1
ATOM 1436 C CA . ALA A 1 198 ? -9.391 -9.5 -26.078 1 36.72 198 ALA A CA 1
ATOM 1437 C C . ALA A 1 198 ? -7.973 -9.242 -25.562 1 36.72 198 ALA A C 1
ATOM 1439 O O . ALA A 1 198 ? -7.074 -8.906 -26.328 1 36.72 198 ALA A O 1
ATOM 1440 N N . THR A 1 199 ? -7.801 -9.039 -24.266 1 34.44 199 THR A N 1
ATOM 1441 C CA . THR A 1 199 ? -6.48 -8.633 -23.797 1 34.44 199 THR A CA 1
ATOM 1442 C C . THR A 1 199 ? -5.566 -9.844 -23.641 1 34.44 199 THR A C 1
ATOM 1444 O O . THR A 1 199 ? -4.363 -9.695 -23.406 1 34.44 199 THR A O 1
ATOM 1447 N N . LEU A 1 200 ? -6.047 -11.031 -23.234 1 32.91 200 LEU A N 1
ATOM 1448 C CA . LEU A 1 200 ? -5.125 -12.156 -23.344 1 32.91 200 LEU A CA 1
ATOM 1449 C C . LEU A 1 200 ? -4.68 -12.375 -24.781 1 32.91 200 LEU A C 1
ATOM 1451 O O . LEU A 1 200 ? -5.512 -12.438 -25.688 1 32.91 200 LEU A O 1
ATOM 1455 N N . PRO A 1 201 ? -3.537 -11.883 -25.188 1 31.86 201 PRO A N 1
ATOM 1456 C CA . PRO A 1 201 ? -3.102 -12.336 -26.516 1 31.86 201 PRO A CA 1
ATOM 1457 C C . PRO A 1 201 ? -3.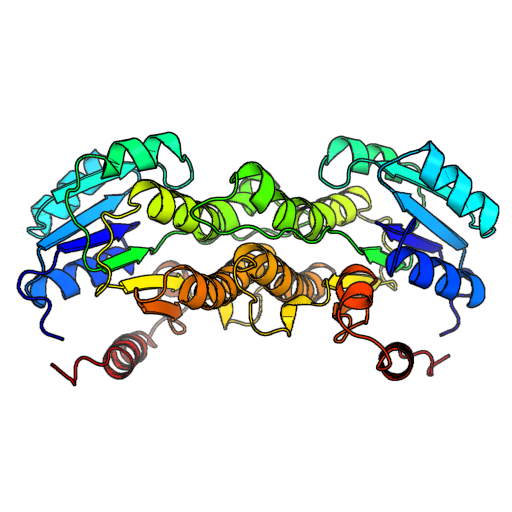309 -13.836 -26.719 1 31.86 201 PRO A C 1
ATOM 1459 O O . PRO A 1 201 ? -2.492 -14.641 -26.281 1 31.86 201 PRO A O 1
ATOM 1462 N N . LEU A 1 202 ? -4.383 -14.336 -26.359 1 29.73 202 LEU A N 1
ATOM 1463 C CA . LEU A 1 202 ? -4.57 -15.711 -26.812 1 29.73 202 LEU A CA 1
ATOM 1464 C C . LEU A 1 202 ? -4.367 -15.82 -28.328 1 29.73 202 LEU A C 1
ATOM 1466 O O . LEU A 1 202 ? -4.395 -16.922 -28.875 1 29.73 202 LEU A O 1
ATOM 1470 N N . HIS A 1 203 ? -4.531 -14.742 -29.031 1 30.41 203 HIS A N 1
ATOM 1471 C CA . HIS A 1 203 ? -4.418 -15.094 -30.438 1 30.41 203 HIS A CA 1
ATOM 1472 C C . HIS A 1 203 ? -3.023 -15.625 -30.766 1 30.41 203 HIS A C 1
ATOM 1474 O O . HIS A 1 203 ? -2.785 -16.109 -31.875 1 30.41 203 HIS A O 1
ATOM 1480 N N . ARG A 1 204 ? -1.902 -15 -30.125 1 26.78 204 ARG A N 1
ATOM 1481 C CA . ARG A 1 204 ? -0.733 -15.609 -30.75 1 26.78 204 ARG A CA 1
ATOM 1482 C C . ARG A 1 204 ? -0.396 -16.938 -30.094 1 26.78 204 ARG A C 1
ATOM 1484 O O . ARG A 1 204 ? 0.323 -16.984 -29.094 1 26.78 204 ARG A O 1
ATOM 1491 N N . LEU A 1 205 ? -1.374 -17.75 -29.609 1 21.88 205 LEU A N 1
ATOM 1492 C CA . LEU A 1 205 ? -0.986 -19.094 -30.016 1 21.88 205 LEU A CA 1
ATOM 1493 C C . LEU A 1 205 ? -1.03 -19.234 -31.531 1 21.88 205 LEU A C 1
ATOM 1495 O O . LEU A 1 205 ? -1.93 -18.703 -32.188 1 21.88 205 LEU A O 1
ATOM 1499 N N . MET B 1 1 ? -2.119 32.719 -0.517 1 48.78 1 MET B N 1
ATOM 1500 C CA . MET B 1 1 ? -3.033 32.031 0.391 1 48.78 1 MET B CA 1
ATOM 1501 C C . MET B 1 1 ? -2.811 32.5 1.831 1 48.78 1 MET B C 1
ATOM 1503 O O . MET B 1 1 ? -1.67 32.594 2.289 1 48.78 1 MET B O 1
ATOM 1507 N N . GLN B 1 2 ? -3.664 33.344 2.246 1 71.81 2 GLN B N 1
ATOM 1508 C CA . GLN B 1 2 ? -3.533 33.938 3.568 1 71.81 2 GLN B CA 1
ATOM 1509 C C . GLN B 1 2 ? -3.861 32.938 4.668 1 71.81 2 GLN B C 1
ATOM 1511 O O . GLN B 1 2 ? -4.953 32.344 4.684 1 71.81 2 GLN B O 1
ATOM 1516 N N . LEU B 1 3 ? -2.719 32.281 5.219 1 87.69 3 LEU B N 1
ATOM 1517 C CA . LEU B 1 3 ? -2.861 31.312 6.305 1 87.69 3 LEU B CA 1
ATOM 1518 C C . LEU B 1 3 ? -2.885 32.031 7.656 1 87.69 3 LEU B C 1
ATOM 1520 O O . LEU B 1 3 ? -2.652 31.406 8.695 1 87.69 3 LEU B O 1
ATOM 1524 N N . ALA B 1 4 ? -3.203 33.312 7.523 1 89 4 ALA B N 1
ATOM 1525 C CA . ALA B 1 4 ? -3.176 34.094 8.758 1 89 4 ALA B CA 1
ATOM 1526 C C . ALA B 1 4 ? -4.133 33.5 9.797 1 89 4 ALA B C 1
ATOM 1528 O O . ALA B 1 4 ? -5.32 33.344 9.516 1 89 4 ALA B O 1
ATOM 1529 N N . GLY B 1 5 ? -3.574 33.125 10.914 1 91.88 5 GLY B N 1
ATOM 1530 C CA . GLY B 1 5 ? -4.344 32.656 12.055 1 91.88 5 GLY B CA 1
ATOM 1531 C C . GLY B 1 5 ? -4.715 31.172 11.969 1 91.88 5 GLY B C 1
ATOM 1532 O O . GLY B 1 5 ? -5.398 30.656 12.844 1 91.88 5 GLY B O 1
ATOM 1533 N N . LYS B 1 6 ? -4.297 30.562 10.906 1 96.12 6 LYS B N 1
ATOM 1534 C CA . LYS B 1 6 ? -4.613 29.141 10.742 1 96.12 6 LYS B CA 1
ATOM 1535 C C . LYS B 1 6 ? -3.57 28.266 11.422 1 96.12 6 LYS B C 1
ATOM 1537 O O . LYS B 1 6 ? -2.383 28.594 11.43 1 96.12 6 LYS B O 1
ATOM 1542 N N . ASN B 1 7 ? -4.004 27.156 11.984 1 98.06 7 ASN B N 1
ATOM 1543 C CA . ASN B 1 7 ? -3.125 26.156 12.586 1 98.06 7 ASN B CA 1
ATOM 1544 C C . ASN B 1 7 ? -2.725 25.078 11.586 1 98.06 7 ASN B C 1
ATOM 1546 O O . ASN B 1 7 ? -3.582 24.375 11.055 1 98.06 7 ASN B O 1
ATOM 1550 N N . VAL B 1 8 ? -1.4 24.969 11.344 1 98 8 VAL B N 1
ATOM 1551 C CA . VAL B 1 8 ? -0.879 24.016 10.375 1 98 8 VAL B CA 1
ATOM 1552 C C . VAL B 1 8 ? -0.01 22.984 11.094 1 98 8 VAL B C 1
ATOM 1554 O O . VAL B 1 8 ? 0.904 23.344 11.844 1 98 8 VAL B O 1
ATOM 1557 N N . LEU B 1 9 ? -0.355 21.75 10.969 1 98.12 9 LEU B N 1
ATOM 1558 C CA . LEU B 1 9 ? 0.473 20.656 11.438 1 98.12 9 LEU B CA 1
ATOM 1559 C C . LEU B 1 9 ? 1.203 19.984 10.281 1 98.12 9 LEU B C 1
ATOM 1561 O O . LEU B 1 9 ? 0.572 19.516 9.328 1 98.12 9 LEU B O 1
ATOM 1565 N N . VAL B 1 10 ? 2.537 19.984 10.312 1 97.12 10 VAL B N 1
ATOM 1566 C CA . VAL B 1 10 ? 3.352 19.359 9.273 1 97.12 10 VAL B CA 1
ATOM 1567 C C . VAL B 1 10 ? 4.043 18.125 9.836 1 97.12 10 VAL B C 1
ATOM 1569 O O . VAL B 1 10 ? 5.008 18.234 10.594 1 97.12 10 VAL B O 1
ATOM 1572 N N . VAL B 1 11 ? 3.508 16.984 9.469 1 96.06 11 VAL B N 1
ATOM 1573 C CA . VAL B 1 11 ? 4.152 15.719 9.805 1 96.06 11 VAL B CA 1
ATOM 1574 C C . VAL B 1 11 ? 5.348 15.484 8.883 1 96.06 11 VAL B C 1
ATOM 1576 O O . VAL B 1 11 ? 5.211 15.531 7.66 1 96.06 11 VAL B O 1
ATOM 1579 N N . GLY B 1 12 ? 6.492 15.203 9.477 1 92.81 12 GLY B N 1
ATOM 1580 C CA . GLY B 1 12 ? 7.719 15.203 8.688 1 92.81 12 GLY B CA 1
ATOM 1581 C C . GLY B 1 12 ? 8.227 16.594 8.383 1 92.81 12 GLY B C 1
ATOM 1582 O O . GLY B 1 12 ? 8.789 16.844 7.316 1 92.81 12 GLY B O 1
ATOM 1583 N N . GLY B 1 13 ? 8 17.5 9.258 1 93.31 13 GLY B N 1
ATOM 1584 C CA . GLY B 1 13 ? 8.281 18.906 9.008 1 93.31 13 GLY B CA 1
ATOM 1585 C C . GLY B 1 13 ? 9.648 19.344 9.508 1 93.31 13 GLY B C 1
ATOM 1586 O O . GLY B 1 13 ? 9.922 20.531 9.625 1 93.31 13 GLY B O 1
ATOM 1587 N N . THR B 1 14 ? 10.547 18.359 9.812 1 93.56 14 THR B N 1
ATOM 1588 C CA . THR B 1 14 ? 11.805 18.734 10.438 1 93.56 14 THR B CA 1
ATOM 1589 C C . THR B 1 14 ? 12.953 18.641 9.438 1 93.56 14 THR B C 1
ATOM 1591 O O . THR B 1 14 ? 14.109 18.891 9.781 1 93.56 14 THR B O 1
ATOM 1594 N N . SER B 1 15 ? 12.633 18.172 8.219 1 86.56 15 SER B N 1
ATOM 1595 C CA . SER B 1 15 ? 13.672 18.109 7.199 1 86.56 15 SER B CA 1
ATOM 1596 C C . SER B 1 15 ? 13.07 18.141 5.797 1 86.56 15 SER B C 1
ATOM 1598 O O . SER B 1 15 ? 11.852 18.062 5.637 1 86.56 15 SER B O 1
ATOM 1600 N N . GLY B 1 16 ? 13.898 18.469 4.875 1 84.06 16 GLY B N 1
ATOM 1601 C CA . GLY B 1 16 ? 13.547 18.312 3.471 1 84.06 16 GLY B CA 1
ATOM 1602 C C . GLY B 1 16 ? 12.375 19.188 3.049 1 84.06 16 GLY B C 1
ATOM 1603 O O . GLY B 1 16 ? 12.305 20.359 3.412 1 84.06 16 GLY B O 1
ATOM 1604 N N . ILE B 1 17 ? 11.586 18.516 2.229 1 83.25 17 ILE B N 1
ATOM 1605 C CA . ILE B 1 17 ? 10.422 19.188 1.657 1 83.25 17 ILE B CA 1
ATOM 1606 C C . ILE B 1 17 ? 9.438 19.562 2.768 1 83.25 17 ILE B C 1
ATOM 1608 O O . ILE B 1 17 ? 8.828 20.625 2.729 1 83.25 17 ILE B O 1
ATOM 1612 N N . GLY B 1 18 ? 9.359 18.781 3.812 1 90 18 GLY B N 1
ATOM 1613 C CA . GLY B 1 18 ? 8.484 19.062 4.934 1 90 18 GLY B CA 1
ATOM 1614 C C . GLY B 1 18 ? 8.867 20.312 5.695 1 90 18 GLY B C 1
ATOM 1615 O O . GLY B 1 18 ? 8.008 21.125 6.055 1 90 18 GLY B O 1
ATOM 1616 N N . LEU B 1 19 ? 10.133 20.406 5.844 1 92.38 19 LEU B N 1
ATOM 1617 C CA . LEU B 1 19 ? 10.633 21.594 6.531 1 92.38 19 LEU B CA 1
ATOM 1618 C C . LEU B 1 19 ? 10.375 22.859 5.699 1 92.38 19 LEU B C 1
ATOM 1620 O O . LEU B 1 19 ? 9.914 23.859 6.227 1 92.38 19 LEU B O 1
ATOM 1624 N N . GLN B 1 20 ? 10.586 22.75 4.434 1 90.94 20 GLN B N 1
ATOM 1625 C CA . GLN B 1 20 ? 10.359 23.891 3.555 1 90.94 20 GLN B CA 1
ATOM 1626 C C . GLN B 1 20 ? 8.883 24.266 3.531 1 90.94 20 GLN B C 1
ATOM 1628 O O . GLN B 1 20 ? 8.539 25.453 3.51 1 90.94 20 GLN B O 1
ATOM 1633 N N . THR B 1 21 ? 8.07 23.312 3.596 1 91.81 21 THR B N 1
ATOM 1634 C CA . THR B 1 21 ? 6.637 23.547 3.648 1 91.81 21 THR B CA 1
ATOM 1635 C C . THR B 1 21 ? 6.254 24.266 4.941 1 91.81 21 THR B C 1
ATOM 1637 O O . THR B 1 21 ? 5.469 25.219 4.922 1 91.81 21 THR B O 1
ATOM 1640 N N . ALA B 1 22 ? 6.816 23.844 6.023 1 96 22 ALA B N 1
ATOM 1641 C CA . ALA B 1 22 ? 6.551 24.453 7.32 1 96 22 ALA B CA 1
ATOM 1642 C C . ALA B 1 22 ? 6.984 25.922 7.328 1 96 22 ALA B C 1
ATOM 1644 O O . ALA B 1 22 ? 6.25 26.797 7.801 1 96 22 ALA B O 1
ATOM 1645 N N . ILE B 1 23 ? 8.109 26.156 6.773 1 96.31 23 ILE B N 1
ATOM 1646 C CA . ILE B 1 23 ? 8.656 27.5 6.723 1 96.31 23 ILE B CA 1
ATOM 1647 C C . ILE B 1 23 ? 7.738 28.391 5.895 1 96.31 23 ILE B C 1
ATOM 1649 O O . ILE B 1 23 ? 7.395 29.5 6.32 1 96.31 23 ILE B O 1
ATOM 1653 N N . GLN B 1 24 ? 7.301 27.891 4.762 1 94.75 24 GLN B N 1
ATOM 1654 C CA . GLN B 1 24 ? 6.438 28.672 3.879 1 94.75 24 GLN B CA 1
ATOM 1655 C C . GLN B 1 24 ? 5.086 28.953 4.535 1 94.75 24 GLN B C 1
ATOM 1657 O O . GLN B 1 24 ? 4.527 30.047 4.379 1 94.75 24 GLN B O 1
ATOM 1662 N N . ALA B 1 25 ? 4.59 28.016 5.277 1 96.19 25 ALA B N 1
ATOM 1663 C CA . ALA B 1 25 ? 3.326 28.203 5.984 1 96.19 25 ALA B CA 1
ATOM 1664 C C . ALA B 1 25 ? 3.445 29.297 7.039 1 96.19 25 ALA B C 1
ATOM 1666 O O . ALA B 1 25 ? 2.551 30.141 7.176 1 96.19 25 ALA B O 1
ATOM 1667 N N . LYS B 1 26 ? 4.527 29.281 7.758 1 96.94 26 LYS B N 1
ATOM 1668 C CA . LYS B 1 26 ? 4.762 30.312 8.766 1 96.94 26 LYS B CA 1
ATOM 1669 C C . LYS B 1 26 ? 4.844 31.688 8.125 1 96.94 26 LYS B C 1
ATOM 1671 O O . LYS B 1 26 ? 4.238 32.656 8.617 1 96.94 26 LYS B O 1
ATOM 1676 N N . LEU B 1 27 ? 5.539 31.75 7.027 1 95.31 27 LEU B N 1
ATOM 1677 C CA . LEU B 1 27 ? 5.711 33 6.324 1 95.31 27 LEU B CA 1
ATOM 1678 C C . LEU B 1 27 ? 4.371 33.531 5.82 1 95.31 27 LEU B C 1
ATOM 1680 O O . LEU B 1 27 ? 4.176 34.75 5.711 1 95.31 27 LEU B O 1
ATOM 1684 N N . ALA B 1 28 ? 3.518 32.625 5.629 1 95.56 28 ALA B N 1
ATOM 1685 C CA . ALA B 1 28 ? 2.186 33 5.152 1 95.56 28 ALA B CA 1
ATOM 1686 C C . ALA B 1 28 ? 1.273 33.375 6.316 1 95.56 28 ALA B C 1
ATOM 1688 O O . ALA B 1 28 ? 0.093 33.688 6.117 1 95.56 28 ALA B O 1
ATOM 1689 N N . GLY B 1 29 ? 1.802 33.281 7.578 1 96.38 29 GLY B N 1
ATOM 1690 C CA . GLY B 1 29 ? 1.078 33.812 8.727 1 96.38 29 GLY B CA 1
ATOM 1691 C C . GLY B 1 29 ? 0.479 32.719 9.594 1 96.38 29 GLY B C 1
ATOM 1692 O O . GLY B 1 29 ? -0.228 33 10.562 1 96.38 29 GLY B O 1
ATOM 1693 N N . ALA B 1 30 ? 0.762 31.469 9.359 1 97.44 30 ALA B N 1
ATOM 1694 C CA . ALA B 1 30 ? 0.17 30.344 10.078 1 97.44 30 ALA B CA 1
ATOM 1695 C C . ALA B 1 30 ? 0.881 30.109 11.406 1 97.44 30 ALA B C 1
ATOM 1697 O O . ALA B 1 30 ? 2.047 30.484 11.57 1 97.44 30 ALA B O 1
ATOM 1698 N N . SER B 1 31 ? 0.097 29.609 12.344 1 97.94 31 SER B N 1
ATOM 1699 C CA . SER B 1 31 ? 0.694 28.922 13.492 1 97.94 31 SER B CA 1
ATOM 1700 C C . SER B 1 31 ? 1.119 27.5 13.133 1 97.94 31 SER B C 1
ATOM 1702 O O . SER B 1 31 ? 0.275 26.641 12.859 1 97.94 31 SER B O 1
ATOM 1704 N N . VAL B 1 32 ? 2.449 27.234 13.148 1 98.31 32 VAL B N 1
ATOM 1705 C CA . VAL B 1 32 ? 2.961 26 12.586 1 98.31 32 VAL B CA 1
ATOM 1706 C C . VAL B 1 32 ? 3.445 25.078 13.703 1 98.31 32 VAL B C 1
ATOM 1708 O O . VAL B 1 32 ? 4.227 25.5 14.562 1 98.31 32 VAL B O 1
ATOM 1711 N N . THR B 1 33 ? 2.957 23.891 13.773 1 98.44 33 THR B N 1
ATOM 1712 C CA . THR B 1 33 ? 3.496 22.797 14.57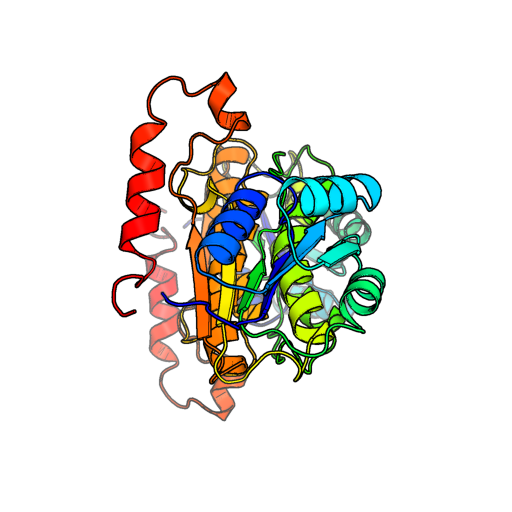 1 98.44 33 THR B CA 1
ATOM 1713 C C . THR B 1 33 ? 4.164 21.766 13.672 1 98.44 33 THR B C 1
ATOM 1715 O O . THR B 1 33 ? 3.572 21.297 12.688 1 98.44 33 THR B O 1
ATOM 1718 N N . VAL B 1 34 ? 5.441 21.406 13.961 1 97.88 34 VAL B N 1
ATOM 1719 C CA . VAL B 1 34 ? 6.133 20.375 13.18 1 97.88 34 VAL B CA 1
ATOM 1720 C C . VAL B 1 34 ? 6.262 19.109 14.008 1 97.88 34 VAL B C 1
ATOM 1722 O O . VAL B 1 34 ? 6.449 19.156 15.227 1 97.88 34 VAL B O 1
ATOM 1725 N N . LEU B 1 35 ? 6.109 18 13.344 1 97.5 35 LEU B N 1
ATOM 1726 C CA . LEU B 1 35 ? 6.289 16.688 13.969 1 97.5 35 LEU B CA 1
ATOM 1727 C C . LEU B 1 35 ? 7.398 15.906 13.273 1 97.5 35 LEU B C 1
ATOM 1729 O O . LEU B 1 35 ? 7.41 15.797 12.039 1 97.5 35 LEU B O 1
ATOM 1733 N N . GLY B 1 36 ? 8.375 15.469 13.984 1 95.06 36 GLY B N 1
ATOM 1734 C CA . GLY B 1 36 ? 9.453 14.609 13.523 1 95.06 36 GLY B CA 1
ATOM 1735 C C . GLY B 1 36 ? 9.695 13.422 14.43 1 95.06 36 GLY B C 1
ATOM 1736 O O . GLY B 1 36 ? 9.062 13.297 15.484 1 95.06 36 GLY B O 1
ATOM 1737 N N . ARG B 1 37 ? 10.578 12.578 13.992 1 93.12 37 ARG B N 1
ATOM 1738 C CA . ARG B 1 37 ? 10.805 11.328 14.719 1 93.12 37 ARG B CA 1
ATOM 1739 C C . ARG B 1 37 ? 11.625 11.57 15.977 1 93.12 37 ARG B C 1
ATOM 1741 O O . ARG B 1 37 ? 11.375 10.945 17.016 1 93.12 37 ARG B O 1
ATOM 1748 N N . ASP B 1 38 ? 12.539 12.492 15.891 1 95 38 ASP B N 1
ATOM 1749 C CA . ASP B 1 38 ? 13.477 12.734 16.984 1 95 38 ASP B CA 1
ATOM 1750 C C . ASP B 1 38 ? 13.133 14.023 17.719 1 95 38 ASP B C 1
ATOM 1752 O O . ASP B 1 38 ? 13.086 15.094 17.125 1 95 38 ASP B O 1
ATOM 1756 N N . ALA B 1 39 ? 12.969 13.922 19.078 1 97.38 39 ALA B N 1
ATOM 1757 C CA . ALA B 1 39 ? 12.539 15.062 19.875 1 97.38 39 ALA B CA 1
ATOM 1758 C C . ALA B 1 39 ? 13.578 16.188 19.844 1 97.38 39 ALA B C 1
ATOM 1760 O O . ALA B 1 39 ? 13.227 17.359 19.656 1 97.38 39 ALA B O 1
ATOM 1761 N N . ALA B 1 40 ? 14.789 15.797 19.984 1 97.94 40 ALA B N 1
ATOM 1762 C CA . ALA B 1 40 ? 15.844 16.812 20 1 97.94 40 ALA B CA 1
ATOM 1763 C C . ALA B 1 40 ? 15.898 17.562 18.688 1 97.94 40 ALA B C 1
ATOM 1765 O O . ALA B 1 40 ? 16.016 18.797 18.672 1 97.94 40 ALA B O 1
ATOM 1766 N N . THR B 1 41 ? 15.805 16.859 17.609 1 97 41 THR B N 1
ATOM 1767 C CA . THR B 1 41 ? 15.828 17.469 16.281 1 97 41 THR B CA 1
ATOM 1768 C C . THR B 1 41 ? 14.602 18.359 16.078 1 97 41 THR B C 1
ATOM 1770 O O . THR B 1 41 ? 14.711 19.484 15.578 1 97 41 THR B O 1
ATOM 1773 N N . ALA B 1 42 ? 13.445 17.875 16.484 1 97.88 42 ALA B N 1
ATOM 1774 C CA . ALA B 1 42 ? 12.211 18.641 16.312 1 97.88 42 ALA B CA 1
ATOM 1775 C C . ALA B 1 42 ? 12.258 19.953 17.094 1 97.88 42 ALA B C 1
ATOM 1777 O O . ALA B 1 42 ? 11.875 21 16.578 1 97.88 42 ALA B O 1
ATOM 1778 N N . GLN B 1 43 ? 12.727 19.875 18.281 1 98.19 43 GLN B N 1
ATOM 1779 C CA . GLN B 1 43 ? 12.844 21.062 19.141 1 98.19 43 GLN B CA 1
ATOM 1780 C C . GLN B 1 43 ? 13.797 22.078 18.531 1 98.19 43 GLN B C 1
ATOM 1782 O O . GLN B 1 43 ? 13.477 23.266 18.453 1 98.19 43 GLN B O 1
ATOM 1787 N N . LYS B 1 44 ? 14.922 21.547 18.094 1 98.19 44 LYS B N 1
ATOM 1788 C CA . LYS B 1 44 ? 15.93 22.422 17.5 1 98.19 44 LYS B CA 1
ATOM 1789 C C . LYS B 1 44 ? 15.398 23.109 16.234 1 98.19 44 LYS B C 1
ATOM 1791 O O . LYS B 1 44 ? 15.578 24.312 16.062 1 98.19 44 LYS B O 1
ATOM 1796 N N . VAL B 1 45 ? 14.742 22.391 15.398 1 98 45 VAL B N 1
ATOM 1797 C CA . VAL B 1 45 ? 14.227 22.906 14.133 1 98 45 VAL B CA 1
ATOM 1798 C C . VAL B 1 45 ? 13.117 23.922 14.406 1 98 45 VAL B C 1
ATOM 1800 O O . VAL B 1 45 ? 13.062 24.984 13.766 1 98 45 VAL B O 1
ATOM 1803 N N . ALA B 1 46 ? 12.266 23.641 15.344 1 98.44 46 ALA B N 1
ATOM 1804 C CA . ALA B 1 46 ? 11.18 24.562 15.68 1 98.44 46 ALA B CA 1
ATOM 1805 C C . ALA B 1 46 ? 11.727 25.875 16.203 1 98.44 46 ALA B C 1
ATOM 1807 O O . ALA B 1 46 ? 11.273 26.953 15.797 1 98.44 46 ALA B O 1
ATOM 1808 N N . ALA B 1 47 ? 12.695 25.812 17.078 1 98.25 47 ALA B N 1
ATOM 1809 C CA . ALA B 1 47 ? 13.297 27 17.672 1 98.25 47 ALA B CA 1
ATOM 1810 C C . ALA B 1 47 ? 14.023 27.828 16.609 1 98.25 47 ALA B C 1
ATOM 1812 O O . ALA B 1 47 ? 13.875 29.047 16.547 1 98.25 47 ALA B O 1
ATOM 1813 N N . ALA B 1 48 ? 14.719 27.094 15.75 1 98.19 48 ALA B N 1
ATOM 1814 C CA . ALA B 1 48 ? 15.531 27.766 14.734 1 98.19 48 ALA B CA 1
ATOM 1815 C C . ALA B 1 48 ? 14.664 28.5 13.734 1 98.19 48 ALA B C 1
ATOM 1817 O O . ALA B 1 48 ? 15.078 29.516 13.172 1 98.19 48 ALA B O 1
ATOM 1818 N N . ASN B 1 49 ? 13.453 28.031 13.562 1 98.25 49 ASN B N 1
ATOM 1819 C CA . ASN B 1 49 ? 12.609 28.625 12.523 1 98.25 49 ASN B CA 1
ATOM 1820 C C . ASN B 1 49 ? 11.445 29.391 13.117 1 98.25 49 ASN B C 1
ATOM 1822 O O . ASN B 1 49 ? 10.617 29.953 12.391 1 98.25 49 ASN B O 1
ATOM 1826 N N . GLY B 1 50 ? 11.328 29.453 14.438 1 98.06 50 GLY B N 1
ATOM 1827 C CA . GLY B 1 50 ? 10.281 30.203 15.117 1 98.06 50 GLY B CA 1
ATOM 1828 C C . GLY B 1 50 ? 8.906 29.594 14.953 1 98.06 50 GLY B C 1
ATOM 1829 O O . GLY B 1 50 ? 7.914 30.312 14.82 1 98.06 50 GLY B O 1
ATOM 1830 N N . PHE B 1 51 ? 8.867 28.266 14.859 1 98.31 51 PHE B N 1
ATOM 1831 C CA . PHE B 1 51 ? 7.566 27.609 14.789 1 98.31 51 PHE B CA 1
ATOM 1832 C C . PHE B 1 51 ? 6.852 27.672 16.141 1 98.31 51 PHE B C 1
ATOM 1834 O O . PHE B 1 51 ? 7.488 27.891 17.172 1 98.31 51 PHE B O 1
ATOM 1841 N N . THR B 1 52 ? 5.547 27.547 16.062 1 98 52 THR B N 1
ATOM 1842 C CA . THR B 1 52 ? 4.719 27.688 17.25 1 98 52 THR B CA 1
ATOM 1843 C C . THR B 1 52 ? 4.949 26.531 18.219 1 98 52 THR B C 1
ATOM 1845 O O . THR B 1 52 ? 4.961 26.719 19.438 1 98 52 THR B O 1
ATOM 1848 N N . ALA B 1 53 ? 5.098 25.312 17.688 1 98.38 53 ALA B N 1
ATOM 1849 C CA . ALA B 1 53 ? 5.258 24.125 18.531 1 98.38 53 ALA B CA 1
ATOM 1850 C C . ALA B 1 53 ? 5.941 23 17.766 1 98.38 53 ALA B C 1
ATOM 1852 O O . ALA B 1 53 ? 6.148 23.094 16.562 1 98.38 53 ALA B O 1
ATOM 1853 N N . TRP B 1 54 ? 6.418 21.984 18.531 1 98.25 54 TRP B N 1
ATOM 1854 C CA . TRP B 1 54 ? 6.992 20.766 17.969 1 98.25 54 TRP B CA 1
ATOM 1855 C C . TRP B 1 54 ? 6.449 19.531 18.672 1 98.25 54 TRP B C 1
ATOM 1857 O O . TRP B 1 54 ? 5.957 19.625 19.797 1 98.25 54 TRP B O 1
ATOM 1867 N N . ARG B 1 55 ? 6.422 18.438 17.922 1 98.19 55 ARG B N 1
ATOM 1868 C CA . ARG B 1 55 ? 6.086 17.125 18.453 1 98.19 55 ARG B CA 1
ATOM 1869 C C . ARG B 1 55 ? 7.066 16.062 17.969 1 98.19 55 ARG B C 1
ATOM 1871 O O . ARG B 1 55 ? 7.75 16.266 16.953 1 98.19 55 ARG B O 1
ATOM 1878 N N . ALA B 1 56 ? 7.156 15.023 18.75 1 97.69 56 ALA B N 1
ATOM 1879 C CA . ALA B 1 56 ? 8 13.898 18.344 1 97.69 56 ALA B CA 1
ATOM 1880 C C . ALA B 1 56 ? 7.234 12.578 18.438 1 97.69 56 ALA B C 1
ATOM 1882 O O . ALA B 1 56 ? 6.562 12.32 19.438 1 97.69 56 ALA B O 1
ATOM 1883 N N . ALA B 1 57 ? 7.277 11.828 17.359 1 96.94 57 ALA B N 1
ATOM 1884 C CA . ALA B 1 57 ? 6.668 10.5 17.312 1 96.94 57 ALA B CA 1
ATOM 1885 C C . ALA B 1 57 ? 7.184 9.703 16.125 1 96.94 57 ALA B C 1
ATOM 1887 O O . ALA B 1 57 ? 7.531 10.273 15.086 1 96.94 57 ALA B O 1
ATOM 1888 N N . ASP B 1 58 ? 7.332 8.406 16.328 1 95.06 58 ASP B N 1
ATOM 1889 C CA . ASP B 1 58 ? 7.414 7.523 15.172 1 95.06 58 ASP B CA 1
ATOM 1890 C C . ASP B 1 58 ? 6.066 7.414 14.461 1 95.06 58 ASP B C 1
ATOM 1892 O O . ASP B 1 58 ? 5.117 6.852 15.008 1 95.06 58 ASP B O 1
ATOM 1896 N N . VAL B 1 59 ? 6.027 7.938 13.25 1 93.12 59 VAL B N 1
ATOM 1897 C CA . VAL B 1 59 ? 4.75 8.078 12.555 1 93.12 59 VAL B CA 1
ATOM 1898 C C . VAL B 1 59 ? 4.188 6.699 12.227 1 93.12 59 VAL B C 1
ATOM 1900 O O . VAL B 1 59 ? 3.006 6.566 11.891 1 93.12 59 VAL B O 1
ATOM 1903 N N . THR B 1 60 ? 5.043 5.684 12.281 1 91.88 60 THR B N 1
ATOM 1904 C CA . THR B 1 60 ? 4.57 4.336 11.984 1 91.88 60 THR B CA 1
ATOM 1905 C C . THR B 1 60 ? 3.951 3.701 13.227 1 91.88 60 THR B C 1
ATOM 1907 O O . THR B 1 60 ? 3.406 2.598 13.164 1 91.88 60 THR B O 1
ATOM 1910 N N . ASN B 1 61 ? 4.047 4.348 14.359 1 94.88 61 ASN B N 1
ATOM 1911 C CA . ASN B 1 61 ? 3.477 3.893 15.617 1 94.88 61 ASN B CA 1
ATOM 1912 C C . ASN B 1 61 ? 2.223 4.684 15.984 1 94.88 61 ASN B C 1
ATOM 1914 O O . ASN B 1 61 ? 2.311 5.836 16.406 1 94.88 61 ASN B O 1
ATOM 1918 N N . ALA B 1 62 ? 1.119 4.027 15.938 1 95.44 62 ALA B N 1
ATOM 1919 C CA . ALA B 1 62 ? -0.174 4.68 16.125 1 95.44 62 ALA B CA 1
ATOM 1920 C C . ALA B 1 62 ? -0.278 5.301 17.516 1 95.44 62 ALA B C 1
ATOM 1922 O O . ALA B 1 62 ? -0.756 6.426 17.672 1 95.44 62 ALA B O 1
ATOM 1923 N N . GLU B 1 63 ? 0.133 4.613 18.484 1 96.69 63 GLU B N 1
ATOM 1924 C CA . GLU B 1 63 ? 0.022 5.086 19.859 1 96.69 63 GLU B CA 1
ATOM 1925 C C . GLU B 1 63 ? 0.892 6.32 20.094 1 96.69 63 GLU B C 1
ATOM 1927 O O . GLU B 1 63 ? 0.461 7.277 20.75 1 96.69 63 GLU B O 1
ATOM 1932 N N . GLN B 1 64 ? 2.094 6.266 19.594 1 96.75 64 GLN B N 1
ATOM 1933 C CA . GLN B 1 64 ? 2.982 7.414 19.719 1 96.75 64 GLN B CA 1
ATOM 1934 C C . GLN B 1 64 ? 2.402 8.641 19.031 1 96.75 64 GLN B C 1
ATOM 1936 O O . GLN B 1 64 ? 2.463 9.75 19.562 1 96.75 64 GLN B O 1
ATOM 1941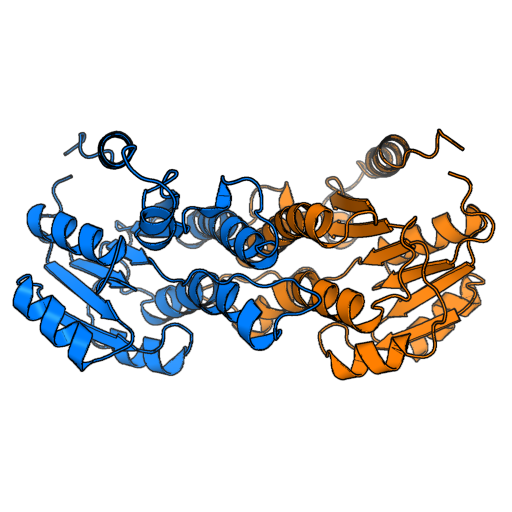 N N . LEU B 1 65 ? 1.79 8.453 17.891 1 95.88 65 LEU B N 1
ATOM 1942 C CA . LEU B 1 65 ? 1.213 9.562 17.141 1 95.88 65 LEU B CA 1
ATOM 1943 C C . LEU B 1 65 ? 0.013 10.156 17.875 1 95.88 65 LEU B C 1
ATOM 1945 O O . LEU B 1 65 ? -0.126 11.375 17.953 1 95.88 65 LEU B O 1
ATOM 1949 N N . GLU B 1 66 ? -0.794 9.281 18.375 1 96.75 66 GLU B N 1
ATOM 1950 C CA . GLU B 1 66 ? -1.945 9.742 19.156 1 96.75 66 GLU B CA 1
ATOM 1951 C C . GLU B 1 66 ? -1.508 10.594 20.344 1 96.75 66 GLU B C 1
ATOM 1953 O O . GLU B 1 66 ? -2.064 11.664 20.578 1 96.75 66 GLU B O 1
ATOM 1958 N N . HIS B 1 67 ? -0.542 10.102 21.016 1 97.5 67 HIS B N 1
ATOM 1959 C CA . HIS B 1 67 ? -0.03 10.836 22.172 1 97.5 67 HIS B CA 1
ATOM 1960 C C . HIS B 1 67 ? 0.569 12.172 21.75 1 97.5 67 HIS B C 1
ATOM 1962 O O . HIS B 1 67 ? 0.356 13.188 22.422 1 97.5 67 HIS B O 1
ATOM 1968 N N . ALA B 1 68 ? 1.258 12.188 20.656 1 97.69 68 ALA B N 1
ATOM 1969 C CA . ALA B 1 68 ? 1.972 13.375 20.188 1 97.69 68 ALA B CA 1
ATOM 1970 C C . ALA B 1 68 ? 0.998 14.492 19.812 1 97.69 68 ALA B C 1
ATOM 1972 O O . ALA B 1 68 ? 1.313 15.672 19.953 1 97.69 68 ALA B O 1
ATOM 1973 N N . VAL B 1 69 ? -0.225 14.102 19.344 1 97.69 69 VAL B N 1
ATOM 1974 C CA . VAL B 1 69 ? -1.102 15.148 18.828 1 97.69 69 VAL B CA 1
ATOM 1975 C C . VAL B 1 69 ? -2.289 15.336 19.766 1 97.69 69 VAL B C 1
ATOM 1977 O O . VAL B 1 69 ? -3.199 16.125 19.484 1 97.69 69 VAL B O 1
ATOM 1980 N N . ARG B 1 70 ? -2.342 14.656 20.891 1 96.25 70 ARG B N 1
ATOM 1981 C CA . ARG B 1 70 ? -3.502 14.586 21.781 1 96.25 70 ARG B CA 1
ATOM 1982 C C . ARG B 1 70 ? -3.871 15.961 22.312 1 96.25 70 ARG B C 1
ATOM 1984 O O . ARG B 1 70 ? -5.047 16.25 22.547 1 96.25 70 ARG B O 1
ATOM 1991 N N . ASP B 1 71 ? -2.896 16.797 22.469 1 95.38 71 ASP B N 1
ATOM 1992 C CA . ASP B 1 71 ? -3.168 18.078 23.125 1 95.38 71 ASP B CA 1
ATOM 1993 C C . ASP B 1 71 ? -3.312 19.203 22.094 1 95.38 71 ASP B C 1
ATOM 1995 O O . ASP B 1 71 ? -3.438 20.359 22.453 1 95.38 71 ASP B O 1
ATOM 1999 N N . ILE B 1 72 ? -3.221 18.859 20.812 1 97.12 72 ILE B N 1
ATOM 2000 C CA . ILE B 1 72 ? -3.473 19.859 19.781 1 97.12 72 ILE B CA 1
ATOM 2001 C C . ILE B 1 72 ? -4.977 20.109 19.656 1 97.12 72 ILE B C 1
ATOM 2003 O O . ILE B 1 72 ? -5.73 19.188 19.312 1 97.12 72 ILE B O 1
ATOM 2007 N N . ALA B 1 73 ? -5.41 21.297 19.922 1 95.5 73 ALA B N 1
ATOM 2008 C CA . ALA B 1 73 ? -6.836 21.609 20.047 1 95.5 73 ALA B CA 1
ATOM 2009 C C . ALA B 1 73 ? -7.504 21.625 18.672 1 95.5 73 ALA B C 1
ATOM 2011 O O . ALA B 1 73 ? -8.648 21.188 18.531 1 95.5 73 ALA B O 1
ATOM 2012 N N . ALA B 1 74 ? -6.781 22.234 17.734 1 96.62 74 ALA B N 1
ATOM 2013 C CA . ALA B 1 74 ? -7.375 22.344 16.406 1 96.62 74 ALA B CA 1
ATOM 2014 C C . ALA B 1 74 ? -6.297 22.391 15.32 1 96.62 74 ALA B C 1
ATOM 2016 O O . ALA B 1 74 ? -5.238 23 15.516 1 96.62 74 ALA B O 1
ATOM 2017 N N . VAL B 1 75 ? -6.59 21.703 14.227 1 98.31 75 VAL B N 1
ATOM 2018 C CA . VAL B 1 75 ? -5.742 21.75 13.039 1 98.31 75 VAL B CA 1
ATOM 2019 C C . VAL B 1 75 ? -6.566 22.188 11.828 1 98.31 75 VAL B C 1
ATOM 2021 O O . VAL B 1 75 ? -7.562 21.547 11.484 1 98.31 75 VAL B O 1
ATOM 2024 N N . ASP B 1 76 ? -6.145 23.312 11.273 1 98 76 ASP B N 1
ATOM 2025 C CA . ASP B 1 76 ? -6.809 23.766 10.055 1 98 76 ASP B CA 1
ATOM 2026 C C . ASP B 1 76 ? -6.27 23.031 8.828 1 98 76 ASP B C 1
ATOM 2028 O O . ASP B 1 76 ? -7.039 22.609 7.969 1 98 76 ASP B O 1
ATOM 2032 N N . HIS B 1 77 ? -4.953 22.891 8.766 1 97.44 77 HIS B N 1
ATOM 2033 C CA . HIS B 1 77 ? -4.309 22.234 7.629 1 97.44 77 HIS B CA 1
ATOM 2034 C C . HIS B 1 77 ? -3.283 21.203 8.094 1 97.44 77 HIS B C 1
ATOM 2036 O O . HIS B 1 77 ? -2.389 21.531 8.875 1 97.44 77 HIS B O 1
ATOM 2042 N N . LEU B 1 78 ? -3.516 20 7.668 1 97.62 78 LEU B N 1
ATOM 2043 C CA . LEU B 1 78 ? -2.596 18.906 7.922 1 97.62 78 LEU B CA 1
ATOM 2044 C C . LEU B 1 78 ? -1.762 18.594 6.684 1 97.62 78 LEU B C 1
ATOM 2046 O O . LEU B 1 78 ? -2.305 18.406 5.594 1 97.62 78 LEU B O 1
ATOM 2050 N N . VAL B 1 79 ? -0.474 18.672 6.809 1 95.94 79 VAL B N 1
ATOM 2051 C CA . VAL B 1 79 ? 0.438 18.297 5.734 1 95.94 79 VAL B CA 1
ATOM 2052 C C . VAL B 1 79 ? 1.259 17.078 6.152 1 95.94 79 VAL B C 1
ATOM 2054 O O . VAL B 1 79 ? 1.899 17.078 7.207 1 95.94 79 VAL B O 1
ATOM 2057 N N . LEU B 1 80 ? 1.17 16.047 5.375 1 93.81 80 LEU B N 1
ATOM 2058 C CA . LEU B 1 80 ? 1.9 14.812 5.68 1 93.81 80 LEU B CA 1
ATOM 2059 C C . LEU B 1 80 ? 2.977 14.547 4.633 1 93.81 80 LEU B C 1
ATOM 2061 O O . LEU B 1 80 ? 2.668 14.312 3.465 1 93.81 80 LEU B O 1
ATOM 2065 N N . MET B 1 81 ? 4.152 14.906 4.961 1 81.06 81 MET B N 1
ATOM 2066 C CA . MET B 1 81 ? 5.293 14.469 4.164 1 81.06 81 MET B CA 1
ATOM 2067 C C . MET B 1 81 ? 5.941 13.227 4.773 1 81.06 81 MET B C 1
ATOM 2069 O O . MET B 1 81 ? 6.434 13.266 5.898 1 81.06 81 MET B O 1
ATOM 2073 N N . ALA B 1 82 ? 5.297 12.172 4.562 1 61.38 82 ALA B N 1
ATOM 2074 C CA . ALA B 1 82 ? 5.902 11.07 5.312 1 61.38 82 ALA B CA 1
ATOM 2075 C C . ALA B 1 82 ? 6.418 9.984 4.379 1 61.38 82 ALA B C 1
ATOM 2077 O O . ALA B 1 82 ? 5.746 9.625 3.41 1 61.38 82 ALA B O 1
ATOM 2078 N N . GLY B 1 83 ? 7.945 9.93 4.328 1 70.94 83 GLY B N 1
ATOM 2079 C CA . GLY B 1 83 ? 8.531 8.633 4.008 1 70.94 83 GLY B CA 1
ATOM 2080 C C . GLY B 1 83 ? 9.914 8.734 3.398 1 70.94 83 GLY B C 1
ATOM 2081 O O . GLY B 1 83 ? 10.336 9.812 2.975 1 70.94 83 GLY B O 1
ATOM 2082 N N . SER B 1 84 ? 10.625 7.965 3.738 1 71.69 84 SER B N 1
ATOM 2083 C CA . SER B 1 84 ? 12.008 7.785 3.293 1 71.69 84 SER B CA 1
ATOM 2084 C C . SER B 1 84 ? 12.062 7.047 1.959 1 71.69 84 SER B C 1
ATOM 2086 O O . SER B 1 84 ? 11.062 6.496 1.504 1 71.69 84 SER B O 1
ATOM 2088 N N . PHE B 1 85 ? 13.117 7.32 1.281 1 76.31 85 PHE B N 1
ATOM 2089 C CA . PHE B 1 85 ? 13.391 6.539 0.08 1 76.31 85 PHE B CA 1
ATOM 2090 C C . PHE B 1 85 ? 13.68 5.086 0.434 1 76.31 85 PHE B C 1
ATOM 2092 O O . PHE B 1 85 ? 14.695 4.789 1.062 1 76.31 85 PHE B O 1
ATOM 2099 N N . VAL B 1 86 ? 12.789 4.285 0.123 1 80.19 86 VAL B N 1
ATOM 2100 C CA . VAL B 1 86 ? 12.922 2.854 0.366 1 80.19 86 VAL B CA 1
ATOM 2101 C C . VAL B 1 86 ? 13.242 2.133 -0.942 1 80.19 86 VAL B C 1
ATOM 2103 O O . VAL B 1 86 ? 12.359 1.926 -1.775 1 80.19 86 VAL B O 1
ATOM 2106 N N . ALA B 1 87 ? 14.547 1.902 -1.125 1 83.62 87 ALA B N 1
ATOM 2107 C CA . ALA B 1 87 ? 14.992 1.191 -2.322 1 83.62 87 ALA B CA 1
ATOM 2108 C C . ALA B 1 87 ? 15.461 -0.22 -1.979 1 83.62 87 ALA B C 1
ATOM 2110 O O . ALA B 1 87 ? 16.234 -0.414 -1.039 1 83.62 87 ALA B O 1
ATOM 2111 N N . GLY B 1 88 ? 14.906 -1.185 -2.646 1 89.56 88 GLY B N 1
ATOM 2112 C CA . G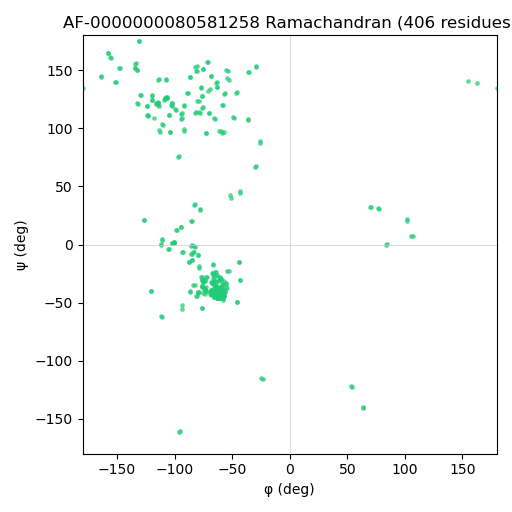LY B 1 88 ? 15.258 -2.588 -2.504 1 89.56 88 GLY B CA 1
ATOM 2113 C C . GLY B 1 88 ? 14.445 -3.5 -3.406 1 89.56 88 GLY B C 1
ATOM 2114 O O . GLY B 1 88 ? 13.234 -3.318 -3.553 1 89.56 88 GLY B O 1
ATOM 2115 N N . LYS B 1 89 ? 15.242 -4.398 -4.008 1 91.62 89 LYS B N 1
ATOM 2116 C CA . LYS B 1 89 ? 14.547 -5.363 -4.855 1 91.62 89 LYS B CA 1
ATOM 2117 C C . LYS B 1 89 ? 13.703 -6.316 -4.016 1 91.62 89 LYS B C 1
ATOM 2119 O O . LYS B 1 89 ? 14.125 -6.75 -2.941 1 91.62 89 LYS B O 1
ATOM 2124 N N . VAL B 1 90 ? 12.594 -6.688 -4.578 1 93.38 90 VAL B N 1
ATOM 2125 C CA . VAL B 1 90 ? 11.617 -7.512 -3.881 1 93.38 90 VAL B CA 1
ATOM 2126 C C . VAL B 1 90 ? 12.258 -8.836 -3.469 1 93.38 90 VAL B C 1
ATOM 2128 O O . VAL B 1 90 ? 12.016 -9.336 -2.365 1 93.38 90 VAL B O 1
ATOM 2131 N N . ARG B 1 91 ? 13.125 -9.383 -4.266 1 93.38 91 ARG B N 1
ATOM 2132 C CA . ARG B 1 91 ? 13.688 -10.695 -3.986 1 93.38 91 ARG B CA 1
ATOM 2133 C C . ARG B 1 91 ? 14.898 -10.594 -3.068 1 93.38 91 ARG B C 1
ATOM 2135 O O . ARG B 1 91 ? 15.359 -11.594 -2.527 1 93.38 91 ARG B O 1
ATOM 2142 N N . GLU B 1 92 ? 15.383 -9.414 -2.789 1 91.88 92 GLU B N 1
ATOM 2143 C CA . GLU B 1 92 ? 16.656 -9.266 -2.104 1 91.88 92 GLU B CA 1
ATOM 2144 C C . GLU B 1 92 ? 16.5 -8.516 -0.785 1 91.88 92 GLU B C 1
ATOM 2146 O O . GLU B 1 92 ? 17.109 -8.875 0.222 1 91.88 92 GLU B O 1
ATOM 2151 N N . ALA B 1 93 ? 15.695 -7.527 -0.805 1 93.06 93 ALA B N 1
ATOM 2152 C CA . ALA B 1 93 ? 15.562 -6.656 0.358 1 93.06 93 ALA B CA 1
ATOM 2153 C C . ALA B 1 93 ? 14.758 -7.332 1.464 1 93.06 93 ALA B C 1
ATOM 2155 O O . ALA B 1 93 ? 13.906 -8.188 1.188 1 93.06 93 ALA B O 1
ATOM 2156 N N . GLU B 1 94 ? 15.062 -6.949 2.664 1 94.88 94 GLU B N 1
ATOM 2157 C CA . GLU B 1 94 ? 14.219 -7.395 3.77 1 94.88 94 GLU B CA 1
ATOM 2158 C C . GLU B 1 94 ? 12.805 -6.852 3.633 1 94.88 94 GLU B C 1
ATOM 2160 O O . GLU B 1 94 ? 12.609 -5.656 3.396 1 94.88 94 GLU B O 1
ATOM 2165 N N . VAL B 1 95 ? 11.875 -7.719 3.871 1 94.5 95 VAL B N 1
ATOM 2166 C CA . VAL B 1 95 ? 10.477 -7.34 3.688 1 94.5 95 VAL B CA 1
ATOM 2167 C C . VAL B 1 95 ? 10.109 -6.234 4.676 1 94.5 95 VAL B C 1
ATOM 2169 O O . VAL B 1 95 ? 9.352 -5.316 4.34 1 94.5 95 VAL B O 1
ATOM 2172 N N . SER B 1 96 ? 10.617 -6.359 5.922 1 93.69 96 SER B N 1
ATOM 2173 C CA . SER B 1 96 ? 10.344 -5.34 6.93 1 93.69 96 SER B CA 1
ATOM 2174 C C . SER B 1 96 ? 10.828 -3.969 6.473 1 93.69 96 SER B C 1
ATOM 2176 O O . SER B 1 96 ? 10.195 -2.951 6.762 1 93.69 96 SER B O 1
ATOM 2178 N N . TYR B 1 97 ? 11.961 -3.994 5.734 1 93 97 TYR B N 1
ATOM 2179 C CA . TYR B 1 97 ? 12.492 -2.758 5.168 1 93 97 TYR B CA 1
ATOM 2180 C C . TYR B 1 97 ? 11.555 -2.207 4.094 1 93 97 TYR B C 1
ATOM 2182 O O . TYR B 1 97 ? 11.234 -1.017 4.094 1 93 97 TYR B O 1
ATOM 2190 N N . LEU B 1 98 ? 11.039 -3.053 3.266 1 93.62 98 LEU B N 1
ATOM 2191 C CA . LEU B 1 98 ? 10.148 -2.646 2.186 1 93.62 98 LEU B CA 1
ATOM 2192 C C . LEU B 1 98 ? 8.828 -2.121 2.736 1 93.62 98 LEU B C 1
ATOM 2194 O O . LEU B 1 98 ? 8.234 -1.197 2.172 1 93.62 98 LEU B O 1
ATOM 2198 N N . ARG B 1 99 ? 8.367 -2.666 3.855 1 95.69 99 ARG B N 1
ATOM 2199 C CA . ARG B 1 99 ? 7.098 -2.281 4.457 1 95.69 99 ARG B CA 1
ATOM 2200 C C . ARG B 1 99 ? 7.121 -0.826 4.91 1 95.69 99 ARG B C 1
ATOM 2202 O O . ARG B 1 99 ? 6.078 -0.176 4.98 1 95.69 99 ARG B O 1
ATOM 2209 N N . ARG B 1 100 ? 8.258 -0.314 5.152 1 92.62 100 ARG B N 1
ATOM 2210 C CA . ARG B 1 100 ? 8.398 1.062 5.617 1 92.62 100 ARG B CA 1
ATOM 2211 C C . ARG B 1 100 ? 7.812 2.041 4.602 1 92.62 100 ARG B C 1
ATOM 2213 O O . ARG B 1 100 ? 7.281 3.088 4.977 1 92.62 100 ARG B O 1
ATOM 2220 N N . ALA B 1 101 ? 7.855 1.655 3.322 1 91.62 101 ALA B N 1
ATOM 2221 C CA . ALA B 1 101 ? 7.332 2.523 2.271 1 91.62 101 ALA B CA 1
ATOM 2222 C C . ALA B 1 101 ? 5.844 2.795 2.475 1 91.62 101 ALA B C 1
ATOM 2224 O O . ALA B 1 101 ? 5.371 3.912 2.25 1 91.62 101 ALA B O 1
ATOM 2225 N N . PHE B 1 102 ? 5.137 1.799 2.92 1 94.81 102 PHE B N 1
ATOM 2226 C CA . PHE B 1 102 ? 3.707 1.949 3.16 1 94.81 102 PHE B CA 1
ATOM 2227 C C . PHE B 1 102 ? 3.447 2.494 4.559 1 94.81 102 PHE B C 1
ATOM 2229 O O . PHE B 1 102 ? 2.555 3.324 4.75 1 94.81 102 PHE B O 1
ATOM 2236 N N . ASP B 1 103 ? 4.223 2.004 5.52 1 94.69 103 ASP B N 1
ATOM 2237 C CA . ASP B 1 103 ? 4.031 2.402 6.91 1 94.69 103 ASP B CA 1
ATOM 2238 C C . ASP B 1 103 ? 4.199 3.91 7.078 1 94.69 103 ASP B C 1
ATOM 2240 O O . ASP B 1 103 ? 3.406 4.555 7.766 1 94.69 103 ASP B O 1
ATOM 2244 N N . GLU B 1 104 ? 5.125 4.477 6.449 1 91.62 104 GLU B N 1
ATOM 2245 C CA . GLU B 1 104 ? 5.469 5.883 6.641 1 91.62 104 GLU B CA 1
ATOM 2246 C C . GLU B 1 104 ? 4.59 6.789 5.781 1 91.62 104 GLU B C 1
ATOM 2248 O O . GLU B 1 104 ? 4.539 8 6 1 91.62 104 GLU B O 1
ATOM 2253 N N . ARG B 1 105 ? 3.881 6.191 4.82 1 91.25 105 ARG B N 1
ATOM 2254 C CA . ARG B 1 105 ? 3.07 6.996 3.908 1 91.25 105 ARG B CA 1
ATOM 2255 C C . ARG B 1 105 ? 1.584 6.758 4.148 1 91.25 105 ARG B C 1
ATOM 2257 O O . ARG B 1 105 ? 0.875 7.652 4.617 1 91.25 105 ARG B O 1
ATOM 2264 N N . ILE B 1 106 ? 1.226 5.562 3.947 1 94.31 106 ILE B N 1
ATOM 2265 C CA . ILE B 1 106 ? -0.194 5.23 3.977 1 94.31 106 ILE B CA 1
ATOM 2266 C C . ILE B 1 106 ? -0.682 5.176 5.422 1 94.31 106 ILE B C 1
ATOM 2268 O O . ILE B 1 106 ? -1.597 5.914 5.805 1 94.31 106 ILE B O 1
ATOM 2272 N N . TRP B 1 107 ? 0.006 4.363 6.211 1 95.69 107 TRP B N 1
ATOM 2273 C CA . TRP B 1 107 ? -0.515 4.121 7.551 1 95.69 107 TRP B CA 1
ATOM 2274 C C . TRP B 1 107 ? -0.259 5.316 8.461 1 95.69 107 TRP B C 1
ATOM 2276 O O . TRP B 1 107 ? -1.062 5.613 9.344 1 95.69 107 TRP B O 1
ATOM 2286 N N . ALA B 1 108 ? 0.823 5.984 8.211 1 94.44 108 ALA B N 1
ATOM 2287 C CA . ALA B 1 108 ? 1.041 7.238 8.93 1 94.44 108 ALA B CA 1
ATOM 2288 C C . ALA B 1 108 ? -0.114 8.211 8.695 1 94.44 108 ALA B C 1
ATOM 2290 O O . ALA B 1 108 ? -0.601 8.836 9.641 1 94.44 108 ALA B O 1
ATOM 2291 N N . ALA B 1 109 ? -0.577 8.336 7.465 1 94.81 109 ALA B N 1
ATOM 2292 C CA . ALA B 1 109 ? -1.698 9.203 7.129 1 94.81 109 ALA B CA 1
ATOM 2293 C C . ALA B 1 109 ? -2.977 8.75 7.828 1 94.81 109 ALA B C 1
ATOM 2295 O O . ALA B 1 109 ? -3.688 9.57 8.422 1 94.81 109 ALA B O 1
ATOM 2296 N N . VAL B 1 110 ? -3.23 7.488 7.82 1 96.19 110 VAL B N 1
ATOM 2297 C CA . VAL B 1 110 ? -4.414 6.922 8.461 1 96.19 110 VAL B CA 1
ATOM 2298 C C . VAL B 1 110 ? -4.379 7.211 9.961 1 96.19 110 VAL B C 1
ATOM 2300 O O . VAL B 1 110 ? -5.367 7.676 10.531 1 96.19 110 VAL B O 1
ATOM 2303 N N . HIS B 1 111 ? -3.203 7.012 10.562 1 96.06 111 HIS B N 1
ATOM 2304 C CA . HIS B 1 111 ? -3.068 7.156 12.008 1 96.06 111 HIS B CA 1
ATOM 2305 C C . HIS B 1 111 ? -3.256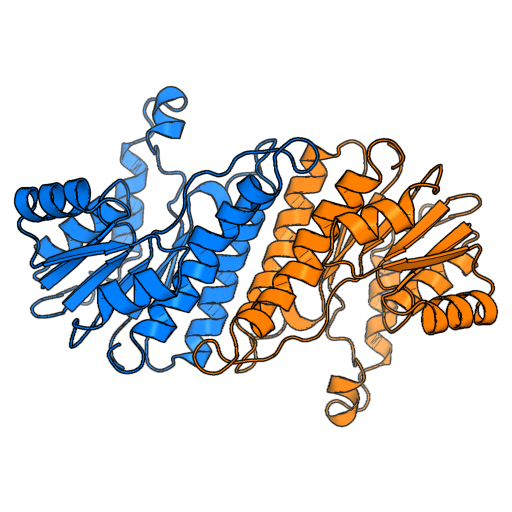 8.609 12.438 1 96.06 111 HIS B C 1
ATOM 2307 O O . HIS B 1 111 ? -3.951 8.883 13.422 1 96.06 111 HIS B O 1
ATOM 2313 N N . VAL B 1 112 ? -2.693 9.5 11.719 1 96.5 112 VAL B N 1
ATOM 2314 C CA . VAL B 1 112 ? -2.752 10.898 12.148 1 96.5 112 VAL B CA 1
ATOM 2315 C C . VAL B 1 112 ? -4.164 11.445 11.938 1 96.5 112 VAL B C 1
ATOM 2317 O O . VAL B 1 112 ? -4.68 12.18 12.781 1 96.5 112 VAL B O 1
ATOM 2320 N N . ILE B 1 113 ? -4.793 11.109 10.867 1 96.56 113 ILE B N 1
ATOM 2321 C CA . ILE B 1 113 ? -6.156 11.555 10.578 1 96.56 113 ILE B CA 1
ATOM 2322 C C . ILE B 1 113 ? -7.105 11.008 11.641 1 96.56 113 ILE B C 1
ATOM 2324 O O . ILE B 1 113 ? -7.965 11.742 12.148 1 96.56 113 ILE B O 1
ATOM 2328 N N . ARG B 1 114 ? -6.906 9.773 12.016 1 96 114 ARG B N 1
ATOM 2329 C CA . ARG B 1 114 ? -7.711 9.172 13.07 1 96 114 ARG B CA 1
ATOM 2330 C C . ARG B 1 114 ? -7.461 9.852 14.406 1 96 114 ARG B C 1
ATOM 2332 O O . ARG B 1 114 ? -8.406 10.148 15.148 1 96 114 ARG B O 1
ATOM 2339 N N . ALA B 1 115 ? -6.23 10.094 14.734 1 96.19 115 ALA B N 1
ATOM 2340 C CA . ALA B 1 115 ? -5.844 10.672 16.016 1 96.19 115 ALA B CA 1
ATOM 2341 C C . ALA B 1 115 ? -6.414 12.078 16.188 1 96.19 115 ALA B C 1
ATOM 2343 O O . ALA B 1 115 ? -6.832 12.461 17.281 1 96.19 115 ALA B O 1
ATOM 2344 N N . LEU B 1 116 ? -6.445 12.852 15.109 1 97.12 116 LEU B N 1
ATOM 2345 C CA . LEU B 1 116 ? -6.949 14.219 15.172 1 97.12 116 LEU B CA 1
ATOM 2346 C C . LEU B 1 116 ? -8.477 14.227 15.242 1 97.12 116 LEU B C 1
ATOM 2348 O O . LEU B 1 116 ? -9.062 15.07 15.93 1 97.12 116 LEU B O 1
ATOM 2352 N N . GLY B 1 117 ? -9.102 13.297 14.539 1 95 117 GLY B N 1
ATOM 2353 C CA . GLY B 1 117 ? -10.555 13.227 14.562 1 95 117 GLY B CA 1
ATOM 2354 C C . GLY B 1 117 ? -11.219 14.539 14.195 1 95 117 GLY B C 1
ATOM 2355 O O . GLY B 1 117 ? -10.898 15.141 13.172 1 95 117 GLY B O 1
ATOM 2356 N N . ASP B 1 118 ? -12.008 15 15.094 1 95.25 118 ASP B N 1
ATOM 2357 C CA . ASP B 1 118 ? -12.82 16.188 14.82 1 95.25 118 ASP B CA 1
ATOM 2358 C C . ASP B 1 118 ? -12.008 17.453 15.047 1 95.25 118 ASP B C 1
ATOM 2360 O O . ASP B 1 118 ? -12.484 18.562 14.742 1 95.25 118 ASP B O 1
ATOM 2364 N N . ARG B 1 119 ? -10.836 17.281 15.438 1 97.69 119 ARG B N 1
ATOM 2365 C CA . ARG B 1 119 ? -9.992 18.453 15.641 1 97.69 119 ARG B CA 1
ATOM 2366 C C . ARG B 1 119 ? -9.438 18.953 14.32 1 97.69 119 ARG B C 1
ATOM 2368 O O . ARG B 1 119 ? -8.852 20.047 14.258 1 97.69 119 ARG B O 1
ATOM 2375 N N . LEU B 1 120 ? -9.641 18.188 13.305 1 97.5 120 LEU B N 1
ATOM 2376 C CA . LEU B 1 120 ? -9.398 18.672 11.953 1 97.5 120 LEU B CA 1
ATOM 2377 C C . LEU B 1 120 ? -10.555 19.547 11.469 1 97.5 120 LEU B C 1
ATOM 2379 O O . LEU B 1 120 ? -11.695 19.078 11.383 1 97.5 120 LEU B O 1
ATOM 2383 N N . SER B 1 121 ? -10.258 20.688 11.109 1 96.75 121 SER B N 1
ATOM 2384 C CA . SER B 1 121 ? -11.289 21.656 10.758 1 96.75 121 SER B CA 1
ATOM 2385 C C . SER B 1 121 ? -12.07 21.219 9.531 1 96.75 121 SER B C 1
ATOM 2387 O O . SER B 1 121 ? -11.484 20.781 8.539 1 96.75 121 SER B O 1
ATOM 2389 N N . GLN B 1 122 ? -13.344 21.422 9.578 1 95.75 122 GLN B N 1
ATOM 2390 C CA . GLN B 1 122 ? -14.195 21.062 8.453 1 95.75 122 GLN B CA 1
ATOM 2391 C C . GLN B 1 122 ? -13.898 21.938 7.238 1 95.75 122 GLN B C 1
ATOM 2393 O O . GLN B 1 122 ? -14.18 21.547 6.102 1 95.75 122 GLN B O 1
ATOM 2398 N N . ASP B 1 123 ? -13.383 23.094 7.512 1 94.69 123 ASP B N 1
ATOM 2399 C CA . ASP B 1 123 ? -13.023 24 6.426 1 94.69 123 ASP B CA 1
ATOM 2400 C C . ASP B 1 123 ? -11.539 23.906 6.102 1 94.69 123 ASP B C 1
ATOM 2402 O O . ASP B 1 123 ? -10.992 24.766 5.402 1 94.69 123 ASP B O 1
ATOM 2406 N N . GLY B 1 124 ? -10.922 22.906 6.633 1 96.94 124 GLY B N 1
ATOM 2407 C CA . GLY B 1 124 ? -9.484 22.766 6.473 1 96.94 124 GLY B CA 1
ATOM 2408 C C . GLY B 1 124 ? -9.094 21.844 5.332 1 96.94 124 GLY B C 1
ATOM 2409 O O . GLY B 1 124 ? -9.82 21.734 4.34 1 96.94 124 GLY B O 1
ATOM 2410 N N . SER B 1 125 ? -7.773 21.375 5.434 1 97.12 125 SER B N 1
ATOM 2411 C CA . SER B 1 125 ? -7.293 20.516 4.359 1 97.12 125 SER B CA 1
ATOM 2412 C C . SER B 1 125 ? -6.289 19.484 4.879 1 97.12 125 SER B C 1
ATOM 2414 O O . SER B 1 125 ? -5.699 19.688 5.945 1 97.12 125 SER B O 1
ATOM 2416 N N . VAL B 1 126 ? -6.273 18.422 4.199 1 96.75 126 VAL B N 1
ATOM 2417 C CA . VAL B 1 126 ? -5.227 17.422 4.336 1 96.75 126 VAL B CA 1
ATOM 2418 C C . VAL B 1 126 ? -4.418 17.328 3.041 1 96.75 126 VAL B C 1
ATOM 2420 O O . VAL B 1 126 ? -4.98 17.125 1.964 1 96.75 126 VAL B O 1
ATOM 2423 N N . THR B 1 127 ? -3.113 17.562 3.146 1 94.75 127 THR B N 1
ATOM 2424 C CA . THR B 1 127 ? -2.225 17.469 1.995 1 94.75 127 THR B CA 1
ATOM 2425 C C . THR B 1 127 ? -1.244 16.312 2.174 1 94.75 127 THR B C 1
ATOM 2427 O O . THR B 1 127 ? -0.513 16.25 3.164 1 94.75 127 THR B O 1
ATOM 2430 N N . LEU B 1 128 ? -1.323 15.375 1.269 1 92.81 128 LEU B N 1
ATOM 2431 C CA . LEU B 1 128 ? -0.378 14.266 1.25 1 92.81 128 LEU B CA 1
ATOM 2432 C C . LEU B 1 128 ? 0.722 14.5 0.221 1 92.81 128 LEU B C 1
ATOM 2434 O O . LEU B 1 128 ? 0.443 14.633 -0.973 1 92.81 128 LEU B O 1
ATOM 2438 N N . ILE B 1 129 ? 1.909 14.625 0.635 1 84.06 129 ILE B N 1
ATOM 2439 C CA . ILE B 1 129 ? 3.031 14.828 -0.274 1 84.06 129 ILE B CA 1
ATOM 2440 C C . ILE B 1 129 ? 3.664 13.484 -0.621 1 84.06 129 ILE B C 1
ATOM 2442 O O . ILE B 1 129 ? 4.238 12.82 0.245 1 84.06 129 ILE B O 1
ATOM 2446 N N . SER B 1 130 ? 3.395 13.156 -1.891 1 74.75 130 SER B N 1
ATOM 2447 C CA . SER B 1 130 ? 3.895 11.883 -2.393 1 74.75 130 SER B CA 1
ATOM 2448 C C . SER B 1 130 ? 5.352 11.992 -2.832 1 74.75 130 SER B C 1
ATOM 2450 O O . SER B 1 130 ? 5.805 13.07 -3.219 1 74.75 130 SER B O 1
ATOM 2452 N N . GLY B 1 131 ? 6.359 11.367 -2.205 1 60.53 131 GLY B N 1
ATOM 2453 C CA . GLY B 1 131 ? 7.75 11.367 -2.631 1 60.53 131 GLY B CA 1
ATOM 2454 C C . GLY B 1 131 ? 7.91 11.359 -4.141 1 60.53 131 GLY B C 1
ATOM 2455 O O . GLY B 1 131 ? 6.941 11.148 -4.871 1 60.53 131 GLY B O 1
ATOM 2456 N N . ASN B 1 132 ? 9.086 12.031 -4.863 1 50.53 132 ASN B N 1
ATOM 2457 C CA . ASN B 1 132 ? 9.422 12.234 -6.266 1 50.53 132 ASN B CA 1
ATOM 2458 C C . ASN B 1 132 ? 9.188 10.969 -7.09 1 50.53 132 ASN B C 1
ATOM 2460 O O . ASN B 1 132 ? 9.227 11.008 -8.32 1 50.53 132 ASN B O 1
ATOM 2464 N N . LEU B 1 133 ? 9.016 9.812 -6.543 1 49.72 133 LEU B N 1
ATOM 2465 C CA . LEU B 1 133 ? 9.234 8.656 -7.406 1 49.72 133 LEU B CA 1
ATOM 2466 C C . LEU B 1 133 ? 7.957 8.289 -8.156 1 49.72 133 LEU B C 1
ATOM 2468 O O . LEU B 1 133 ? 7.984 7.445 -9.055 1 49.72 133 LEU B O 1
ATOM 2472 N N . ALA B 1 134 ? 6.832 8.812 -7.727 1 46.53 134 ALA B N 1
ATOM 2473 C CA . ALA B 1 134 ? 5.652 8.266 -8.398 1 46.53 134 ALA B CA 1
ATOM 2474 C C . ALA B 1 134 ? 5.766 8.414 -9.906 1 46.53 134 ALA B C 1
ATOM 2476 O O . ALA B 1 134 ? 5.227 7.598 -10.664 1 46.53 134 ALA B O 1
ATOM 2477 N N . ASP B 1 135 ? 6.359 9.539 -10.445 1 43.97 135 ASP B N 1
ATOM 2478 C CA . ASP B 1 135 ? 6.406 9.797 -11.883 1 43.97 135 ASP B CA 1
ATOM 2479 C C . ASP B 1 135 ? 7.703 9.273 -12.492 1 43.97 135 ASP B C 1
ATOM 2481 O O . ASP B 1 135 ? 7.977 9.492 -13.672 1 43.97 135 ASP B O 1
ATOM 2485 N N . ARG B 1 136 ? 8.609 8.812 -11.672 1 46.97 136 ARG B N 1
ATOM 2486 C CA . ARG B 1 136 ? 9.82 8.398 -12.367 1 46.97 136 ARG B CA 1
ATOM 2487 C C . ARG B 1 136 ? 9.734 6.934 -12.789 1 46.97 136 ARG B C 1
ATOM 2489 O O . ARG B 1 136 ? 9.07 6.129 -12.133 1 46.97 136 ARG B O 1
ATOM 2496 N N . PRO B 1 137 ? 10.055 6.809 -14.031 1 48.59 137 PRO B N 1
ATOM 2497 C CA . PRO B 1 137 ? 10.203 5.406 -14.422 1 48.59 137 PRO B CA 1
ATOM 2498 C C . PRO B 1 137 ? 10.82 4.551 -13.32 1 48.59 137 PRO B C 1
ATOM 2500 O O . PRO B 1 137 ? 11.734 5.004 -12.617 1 48.59 137 PRO B O 1
ATOM 2503 N N . ASN B 1 138 ? 9.953 3.648 -12.633 1 55.94 138 ASN B N 1
ATOM 2504 C CA . ASN B 1 138 ? 10.406 2.676 -11.641 1 55.94 138 ASN B CA 1
ATOM 2505 C C . ASN B 1 138 ? 11.867 2.281 -11.867 1 55.94 138 ASN B C 1
ATOM 2507 O O . ASN B 1 138 ? 12.203 1.709 -12.906 1 55.94 138 ASN B O 1
ATOM 2511 N N . ALA B 1 139 ? 12.859 3.072 -11.234 1 61.69 139 ALA B N 1
ATOM 2512 C CA . ALA B 1 139 ? 14.25 2.635 -11.234 1 61.69 139 ALA B CA 1
ATOM 2513 C C . ALA B 1 139 ? 14.383 1.229 -10.656 1 61.69 139 ALA B C 1
ATOM 2515 O O . ALA B 1 139 ? 13.516 0.776 -9.898 1 61.69 139 ALA B O 1
ATOM 2516 N N . TYR B 1 140 ? 15.336 0.551 -11.109 1 69.75 140 TYR B N 1
ATOM 2517 C CA . TYR B 1 140 ? 15.68 -0.782 -10.633 1 69.75 140 TYR B CA 1
ATOM 2518 C C . TYR B 1 140 ? 15.766 -0.812 -9.109 1 69.75 140 TYR B C 1
ATOM 2520 O O . TYR B 1 140 ? 16.484 -0.022 -8.508 1 69.75 140 TYR B O 1
ATOM 2528 N N . GLY B 1 141 ? 14.75 -1.507 -8.484 1 82.81 141 GLY B N 1
ATOM 2529 C CA . GLY B 1 141 ? 14.758 -1.693 -7.039 1 82.81 141 GLY B CA 1
ATOM 2530 C C . GLY B 1 141 ? 13.82 -0.747 -6.309 1 82.81 141 GLY B C 1
ATOM 2531 O O . GLY B 1 141 ? 13.984 -0.509 -5.109 1 82.81 141 GLY B O 1
ATOM 2532 N N . THR B 1 142 ? 12.836 -0.205 -7.047 1 86 142 THR B N 1
ATOM 2533 C CA . THR B 1 142 ? 11.945 0.739 -6.387 1 86 142 THR B CA 1
ATOM 2534 C C . THR B 1 142 ? 10.484 0.326 -6.578 1 86 142 THR B C 1
ATOM 2536 O O . THR B 1 142 ? 9.578 1.151 -6.449 1 86 142 THR B O 1
ATOM 2539 N N . ALA B 1 143 ? 10.273 -0.904 -6.871 1 91.06 143 ALA B N 1
ATOM 2540 C CA . ALA B 1 143 ? 8.922 -1.373 -7.168 1 91.06 143 ALA B CA 1
ATOM 2541 C C . ALA B 1 143 ? 7.977 -1.089 -6.004 1 91.06 143 ALA B C 1
ATOM 2543 O O . ALA B 1 143 ? 6.879 -0.562 -6.203 1 91.06 143 ALA B O 1
ATOM 2544 N N . VAL B 1 144 ? 8.438 -1.363 -4.789 1 92.75 144 VAL B N 1
ATOM 2545 C CA . VAL B 1 144 ? 7.586 -1.205 -3.613 1 92.75 144 VAL B CA 1
ATOM 2546 C C . VAL B 1 144 ? 7.398 0.28 -3.305 1 92.75 144 VAL B C 1
ATOM 2548 O O . VAL B 1 144 ? 6.309 0.71 -2.926 1 92.75 144 VAL B O 1
ATOM 2551 N N . LEU B 1 145 ? 8.422 0.998 -3.48 1 89.38 145 LEU B N 1
ATOM 2552 C CA . LEU B 1 145 ? 8.305 2.436 -3.264 1 89.38 145 LEU B CA 1
ATOM 2553 C C . LEU B 1 145 ? 7.316 3.055 -4.25 1 89.38 145 LEU B C 1
ATOM 2555 O O . LEU B 1 145 ? 6.5 3.9 -3.873 1 89.38 145 LEU B O 1
ATOM 2559 N N . ALA B 1 146 ? 7.449 2.684 -5.48 1 87.19 146 ALA B N 1
ATOM 2560 C CA . ALA B 1 146 ? 6.512 3.158 -6.496 1 87.19 146 ALA B CA 1
ATOM 2561 C C . ALA B 1 146 ? 5.078 2.77 -6.141 1 87.19 146 ALA B C 1
ATOM 2563 O O . ALA B 1 146 ? 4.152 3.561 -6.332 1 87.19 146 ALA B O 1
ATOM 2564 N N . ALA B 1 147 ? 4.941 1.603 -5.684 1 91.5 147 ALA B N 1
ATOM 2565 C CA . ALA B 1 147 ? 3.625 1.127 -5.258 1 91.5 147 ALA B CA 1
ATOM 2566 C C . ALA B 1 147 ? 3.068 1.989 -4.129 1 91.5 147 ALA B C 1
ATOM 2568 O O . ALA B 1 147 ? 1.896 2.373 -4.152 1 91.5 147 ALA B O 1
ATOM 2569 N N . ALA B 1 148 ? 3.848 2.273 -3.184 1 91.81 148 ALA B N 1
ATOM 2570 C CA . ALA B 1 148 ? 3.424 3.094 -2.053 1 91.81 148 ALA B CA 1
ATOM 2571 C C . ALA B 1 148 ? 3.041 4.5 -2.508 1 91.81 148 ALA B C 1
ATOM 2573 O O . ALA B 1 148 ? 2.059 5.066 -2.027 1 91.81 148 ALA B O 1
ATOM 2574 N N . SER B 1 149 ? 3.805 5.008 -3.369 1 87 149 SER B N 1
ATOM 2575 C CA . SER B 1 149 ? 3.516 6.34 -3.889 1 87 149 SER B CA 1
ATOM 2576 C C . SER B 1 149 ? 2.195 6.363 -4.648 1 87 149 SER B C 1
ATOM 2578 O O . SER B 1 149 ? 1.396 7.289 -4.484 1 87 149 SER B O 1
ATOM 2580 N N . ALA B 1 150 ? 1.972 5.406 -5.465 1 86.56 150 ALA B N 1
ATOM 2581 C CA . ALA B 1 150 ? 0.704 5.297 -6.18 1 86.56 150 ALA B CA 1
ATOM 2582 C C . ALA B 1 150 ? -0.463 5.137 -5.211 1 86.56 150 ALA B C 1
ATOM 2584 O O . ALA B 1 150 ? -1.539 5.695 -5.426 1 86.56 150 ALA B O 1
ATOM 2585 N N . ALA B 1 151 ? -0.231 4.344 -4.254 1 91.5 151 ALA B N 1
ATOM 2586 C CA . ALA B 1 151 ? -1.255 4.125 -3.234 1 91.5 151 ALA B CA 1
ATOM 2587 C C . ALA B 1 151 ? -1.643 5.438 -2.559 1 91.5 151 ALA B C 1
ATOM 2589 O O . ALA B 1 151 ? -2.818 5.672 -2.268 1 91.5 151 ALA B O 1
ATOM 2590 N N . MET B 1 152 ? -0.676 6.223 -2.307 1 91.19 152 MET B N 1
ATOM 2591 C CA . MET B 1 152 ? -0.933 7.492 -1.629 1 91.19 152 MET B CA 1
ATOM 2592 C C . MET B 1 152 ? -1.854 8.375 -2.461 1 91.19 152 MET B C 1
ATOM 2594 O O . MET B 1 152 ? -2.756 9.023 -1.923 1 91.19 152 MET B O 1
ATOM 2598 N N . GLU B 1 153 ? -1.604 8.383 -3.693 1 87.25 153 GLU B N 1
ATOM 2599 C CA . GLU B 1 153 ? -2.438 9.188 -4.582 1 87.25 153 GLU B CA 1
ATOM 2600 C C . GLU B 1 153 ? -3.879 8.688 -4.59 1 87.25 153 GLU B C 1
ATOM 2602 O O . GLU B 1 153 ? -4.82 9.484 -4.527 1 87.25 153 GLU B O 1
ATOM 2607 N N . ALA B 1 154 ? -4.031 7.43 -4.688 1 88.38 154 ALA B N 1
ATOM 2608 C CA . ALA B 1 154 ? -5.371 6.844 -4.672 1 88.38 154 ALA B CA 1
ATOM 2609 C C . ALA B 1 154 ? -6.039 7.039 -3.312 1 88.38 154 ALA B C 1
ATOM 2611 O O . ALA B 1 154 ? -7.246 7.277 -3.234 1 88.38 154 ALA B O 1
ATOM 2612 N N . LEU B 1 155 ? -5.262 6.906 -2.287 1 92.44 155 LEU B N 1
ATOM 2613 C CA . LEU B 1 155 ? -5.777 7.137 -0.941 1 92.44 155 LEU B CA 1
ATOM 2614 C C . LEU B 1 155 ? -6.344 8.547 -0.811 1 92.44 155 LEU B C 1
ATOM 2616 O O . LEU B 1 155 ? -7.43 8.734 -0.26 1 92.44 155 LEU B O 1
ATOM 2620 N N . ALA B 1 156 ? -5.598 9.469 -1.333 1 92.12 156 ALA B N 1
ATOM 2621 C CA . ALA B 1 156 ? -6.023 10.867 -1.255 1 92.12 156 ALA B CA 1
ATOM 2622 C C . ALA B 1 156 ? -7.379 11.062 -1.924 1 92.12 156 ALA B C 1
ATOM 2624 O O . ALA B 1 156 ? -8.242 11.766 -1.392 1 92.12 156 ALA B O 1
ATOM 2625 N N . ARG B 1 157 ? -7.543 10.453 -3.049 1 90 157 ARG B N 1
ATOM 2626 C CA . ARG B 1 157 ? -8.812 10.57 -3.764 1 90 157 ARG B CA 1
ATOM 2627 C C . ARG B 1 157 ? -9.961 10 -2.943 1 90 157 ARG B C 1
ATOM 2629 O O . ARG B 1 157 ? -11.039 10.578 -2.885 1 90 157 ARG B O 1
ATOM 2636 N N . GLY B 1 158 ? -9.719 8.867 -2.318 1 90.81 158 GLY B N 1
ATOM 2637 C CA . GLY B 1 158 ? -10.727 8.266 -1.465 1 90.81 158 GLY B CA 1
ATOM 2638 C C . GLY B 1 158 ? -11.008 9.07 -0.211 1 90.81 158 GLY B C 1
ATOM 2639 O O . GLY B 1 158 ? -12.164 9.211 0.2 1 90.81 158 GLY B O 1
ATOM 2640 N N . LEU B 1 159 ? -9.992 9.609 0.359 1 94.06 159 LEU B N 1
ATOM 2641 C CA . LEU B 1 159 ? -10.125 10.406 1.574 1 94.06 159 LEU B CA 1
ATOM 2642 C C . LEU B 1 159 ? -10.93 11.672 1.307 1 94.06 159 LEU B C 1
ATOM 2644 O O . LEU B 1 159 ? -11.664 12.141 2.178 1 94.06 159 LEU B O 1
ATOM 2648 N N . ALA B 1 160 ? -10.758 12.258 0.11 1 93.19 160 ALA B N 1
ATOM 2649 C CA . ALA B 1 160 ? -11.508 13.461 -0.25 1 93.19 160 ALA B CA 1
ATOM 2650 C C . ALA B 1 160 ? -13.016 13.234 -0.12 1 93.19 160 ALA B C 1
ATOM 2652 O O . ALA B 1 160 ? -13.75 14.125 0.306 1 93.19 160 ALA B O 1
ATOM 2653 N N . LEU B 1 161 ? -13.391 12.031 -0.401 1 90.94 161 LEU B N 1
ATOM 2654 C CA . LEU B 1 161 ? -14.805 11.68 -0.3 1 90.94 161 LEU B CA 1
ATOM 2655 C C . LEU B 1 161 ? -15.195 11.406 1.148 1 90.94 161 LEU B C 1
ATOM 2657 O O . LEU B 1 161 ? -16.234 11.883 1.619 1 90.94 161 LEU B O 1
ATOM 2661 N N . GLU B 1 162 ? -14.406 10.742 1.896 1 92 162 GLU B N 1
ATOM 2662 C CA . GLU B 1 162 ? -14.719 10.297 3.248 1 92 162 GLU B CA 1
ATOM 2663 C C . GLU B 1 162 ? -14.688 11.461 4.234 1 92 162 GLU B C 1
ATOM 2665 O O . GLU B 1 162 ? -15.422 11.469 5.227 1 92 162 GLU B O 1
ATOM 2670 N N . LEU B 1 163 ? -13.82 12.414 3.914 1 94 163 LEU B N 1
ATOM 2671 C CA . LEU B 1 163 ? -13.586 13.477 4.883 1 94 163 LEU B CA 1
ATOM 2672 C C . LEU B 1 163 ? -14.328 14.75 4.488 1 94 163 LEU B C 1
ATOM 2674 O O . LEU B 1 163 ? -14.258 15.758 5.195 1 94 163 LEU B O 1
ATOM 2678 N N . ALA B 1 164 ? -15.031 14.68 3.414 1 92.88 164 ALA B N 1
ATOM 2679 C CA . ALA B 1 164 ? -15.781 15.875 3.039 1 92.88 164 ALA B CA 1
ATOM 2680 C C . ALA B 1 164 ? -16.516 16.453 4.242 1 92.88 164 ALA B C 1
ATOM 2682 O O . ALA B 1 164 ? -17.094 15.719 5.039 1 92.88 164 ALA B O 1
ATOM 2683 N N . PRO B 1 165 ? -16.344 17.797 4.43 1 96.25 165 PRO B N 1
ATOM 2684 C CA . PRO B 1 165 ? -15.961 18.812 3.461 1 96.25 165 PRO B CA 1
ATOM 2685 C C . PRO B 1 165 ? -14.477 19.188 3.553 1 96.25 165 PRO B C 1
ATOM 2687 O O . PRO B 1 165 ? -14.016 20.094 2.852 1 96.25 165 PRO B O 1
ATOM 2690 N N . ILE B 1 166 ? -13.766 18.531 4.434 1 96.06 166 ILE B N 1
ATOM 2691 C CA . ILE B 1 166 ? -12.328 18.766 4.488 1 96.06 166 ILE B CA 1
ATOM 2692 C C . ILE B 1 166 ? -11.703 18.484 3.121 1 96.06 166 ILE B C 1
ATOM 2694 O O . ILE B 1 166 ? -11.969 17.438 2.512 1 96.06 166 ILE B O 1
ATOM 2698 N N . ARG B 1 167 ? -10.898 19.438 2.615 1 95.81 167 ARG B N 1
ATOM 2699 C CA . ARG B 1 167 ? -10.234 19.25 1.329 1 95.81 167 ARG B CA 1
ATOM 2700 C C . ARG B 1 167 ? -9.039 18.312 1.467 1 95.81 167 ARG B C 1
ATOM 2702 O O . ARG B 1 167 ? -8.289 18.391 2.445 1 95.81 167 ARG B O 1
ATOM 2709 N N . VAL B 1 168 ? -8.945 17.375 0.517 1 95.31 168 VAL B N 1
ATOM 2710 C CA . VAL B 1 168 ? -7.801 16.469 0.495 1 95.31 168 VAL B CA 1
ATOM 2711 C C . VAL B 1 168 ? -7.043 16.641 -0.822 1 95.31 168 VAL B C 1
ATOM 2713 O O . VAL B 1 168 ? -7.637 16.547 -1.9 1 95.31 168 VAL B O 1
ATOM 2716 N N . ASN B 1 169 ? -5.648 16.875 -0.655 1 90.06 169 ASN B N 1
ATOM 2717 C CA . ASN B 1 169 ? -4.809 17.109 -1.823 1 90.06 169 ASN B CA 1
ATOM 2718 C C . ASN B 1 169 ? -3.535 16.266 -1.782 1 90.06 169 ASN B C 1
ATOM 2720 O O . ASN B 1 169 ? -3.119 15.82 -0.713 1 90.06 169 ASN B O 1
ATOM 2724 N N . THR B 1 170 ? -3.096 15.953 -2.994 1 87.62 170 THR B N 1
ATOM 2725 C CA . THR B 1 170 ? -1.779 15.328 -3.109 1 87.62 170 THR B CA 1
ATOM 2726 C C . THR B 1 170 ? -0.805 16.266 -3.826 1 87.62 170 THR B C 1
ATOM 2728 O O . THR B 1 170 ? -1.203 17.031 -4.707 1 87.62 170 THR B O 1
ATOM 2731 N N . LEU B 1 171 ? 0.409 16.234 -3.352 1 79.38 171 LEU B N 1
ATOM 2732 C CA . LEU B 1 171 ? 1.483 16.969 -4.008 1 79.38 171 LEU B CA 1
ATOM 2733 C C . LEU B 1 171 ? 2.635 16.047 -4.375 1 79.38 171 LEU B C 1
ATOM 2735 O O . LEU B 1 171 ? 3.121 15.289 -3.529 1 79.38 171 LEU B O 1
ATOM 2739 N N . SER B 1 172 ? 2.869 15.797 -5.656 1 70.25 172 SER B N 1
ATOM 2740 C CA . SER B 1 172 ? 4.031 15.023 -6.09 1 70.25 172 SER B CA 1
ATOM 2741 C C . SER B 1 172 ? 5.195 15.938 -6.449 1 70.25 172 SER B C 1
ATOM 2743 O O . SER B 1 172 ? 5.059 16.828 -7.293 1 70.25 172 SER B O 1
ATOM 2745 N N . PRO B 1 173 ? 6.215 15.82 -5.598 1 58.06 173 PRO B N 1
ATOM 2746 C CA . PRO B 1 173 ? 7.352 16.672 -5.938 1 58.06 173 PRO B CA 1
ATOM 2747 C C . PRO B 1 173 ? 7.891 16.406 -7.344 1 58.06 173 PRO B C 1
ATOM 2749 O O . PRO B 1 173 ? 7.82 15.281 -7.832 1 58.06 173 PRO B O 1
ATOM 2752 N N . GLY B 1 174 ? 7.484 17.188 -8.352 1 48.78 174 GLY B N 1
ATOM 2753 C CA . GLY B 1 174 ? 8.203 17.016 -9.602 1 48.78 174 GLY B CA 1
ATOM 2754 C C . GLY B 1 174 ? 9.641 16.578 -9.414 1 48.78 174 GLY B C 1
ATOM 2755 O O . GLY B 1 174 ? 10.109 16.438 -8.281 1 48.78 174 GLY B O 1
ATOM 2756 N N . PRO B 1 175 ? 10.227 15.898 -10.344 1 40.19 175 PRO B N 1
ATOM 2757 C CA . PRO B 1 175 ? 11.633 15.547 -10.188 1 40.19 175 PRO B CA 1
ATOM 2758 C C . PRO B 1 175 ? 12.414 16.562 -9.359 1 40.19 175 PRO B C 1
ATOM 2760 O O . PRO B 1 175 ? 12.406 17.75 -9.68 1 40.19 175 PRO B O 1
ATOM 2763 N N . ILE B 1 176 ? 12.141 16.641 -8.211 1 38.06 176 ILE B N 1
ATOM 2764 C CA . ILE B 1 176 ? 12.953 17.562 -7.434 1 38.06 176 ILE B CA 1
ATOM 2765 C C . ILE B 1 176 ? 14.367 17.016 -7.293 1 38.06 176 ILE B C 1
ATOM 2767 O O . ILE B 1 176 ? 14.57 15.805 -7.285 1 38.06 176 ILE B O 1
ATOM 2771 N N . ASP B 1 177 ? 15.359 17.859 -7.523 1 32.94 177 ASP B N 1
ATOM 2772 C CA . ASP B 1 177 ? 16.781 17.656 -7.242 1 32.94 177 ASP B CA 1
ATOM 2773 C C . ASP B 1 177 ? 17 17.219 -5.797 1 32.94 177 ASP B C 1
ATOM 2775 O O . ASP B 1 177 ? 17.094 18.047 -4.898 1 32.94 177 ASP B O 1
ATOM 2779 N N . THR B 1 178 ? 16.375 16.438 -5.191 1 37.62 178 THR B N 1
ATOM 2780 C CA . THR B 1 178 ? 16.672 16.109 -3.805 1 37.62 178 THR B CA 1
ATOM 2781 C C . THR B 1 178 ? 18.141 15.711 -3.652 1 37.62 178 THR B C 1
ATOM 2783 O O . THR B 1 178 ? 18.781 15.289 -4.617 1 37.62 178 THR B O 1
ATOM 2786 N N . PRO B 1 179 ? 18.766 16.094 -2.619 1 35.34 179 PRO B N 1
ATOM 2787 C CA . PRO B 1 179 ? 20.188 15.789 -2.406 1 35.34 179 PRO B CA 1
ATOM 2788 C C . PRO B 1 179 ? 20.531 14.352 -2.777 1 35.34 179 PRO B C 1
ATOM 2790 O O . PRO B 1 179 ? 21.703 14.039 -3.035 1 35.34 179 PRO B O 1
ATOM 2793 N N . ILE B 1 180 ? 19.719 13.477 -2.658 1 34.44 180 ILE B N 1
ATOM 2794 C CA . ILE B 1 180 ? 20.172 12.148 -3.066 1 34.44 180 ILE B CA 1
ATOM 2795 C C . ILE B 1 180 ? 20.359 12.109 -4.582 1 34.44 180 ILE B C 1
ATOM 2797 O O . ILE B 1 180 ? 21.281 11.469 -5.082 1 34.44 180 ILE B O 1
ATOM 2801 N N . LEU B 1 181 ? 19.422 12.734 -5.375 1 36.16 181 LEU B N 1
ATOM 2802 C CA . LEU B 1 181 ? 19.797 12.984 -6.762 1 36.16 181 LEU B CA 1
ATOM 2803 C C . LEU B 1 181 ? 20.828 14.109 -6.844 1 36.16 181 LEU B C 1
ATOM 2805 O O . LEU B 1 181 ? 21.484 14.273 -7.875 1 36.16 181 LEU B O 1
ATOM 2809 N N . TYR B 1 182 ? 21 15.117 -6.008 1 33.94 182 TYR B N 1
ATOM 2810 C CA . TYR B 1 182 ? 22.078 16.094 -6.082 1 33.94 182 TYR B CA 1
ATOM 2811 C C . TYR B 1 182 ? 23.422 15.406 -6.32 1 33.94 182 TYR B C 1
ATOM 2813 O O . TYR B 1 182 ? 24.297 15.953 -6.992 1 33.94 182 TYR B O 1
ATOM 2821 N N . LYS B 1 183 ? 23.844 14.383 -5.609 1 33.41 183 LYS B N 1
ATOM 2822 C CA . LYS B 1 183 ? 25.125 13.836 -6.07 1 33.41 183 LYS B CA 1
ATOM 2823 C C . LYS B 1 183 ? 25.047 13.414 -7.535 1 33.41 183 LYS B C 1
ATOM 2825 O O . LYS B 1 183 ? 26.031 13.492 -8.266 1 33.41 183 LYS B O 1
ATOM 2830 N N . ALA B 1 184 ? 23.922 12.977 -8.008 1 30.73 184 ALA B N 1
ATOM 2831 C CA . ALA B 1 184 ? 23.953 12.68 -9.438 1 30.73 184 ALA B CA 1
ATOM 2832 C C . ALA B 1 184 ? 23.484 13.875 -10.258 1 30.73 184 ALA B C 1
ATOM 2834 O O . ALA B 1 184 ? 23.906 14.055 -11.406 1 30.73 184 ALA B O 1
ATOM 2835 N N . LEU B 1 185 ? 22.234 14.508 -10.062 1 32.34 185 LEU B N 1
ATOM 2836 C CA . LEU B 1 185 ? 21.781 15.414 -11.109 1 32.34 185 LEU B CA 1
ATOM 2837 C C . LEU B 1 185 ? 22.219 16.844 -10.828 1 32.34 185 LEU B C 1
ATOM 2839 O O . LEU B 1 185 ? 21.969 17.359 -9.734 1 32.34 185 LEU B O 1
ATOM 2843 N N . GLY B 1 186 ? 23.094 17.562 -11.188 1 28.89 186 GLY B N 1
ATOM 2844 C CA . GLY B 1 186 ? 23.625 18.906 -11.242 1 28.89 186 GLY B CA 1
ATOM 2845 C C . GLY B 1 186 ? 22.547 19.984 -11.125 1 28.89 186 GLY B C 1
ATOM 2846 O O . GLY B 1 186 ? 21.594 19.828 -10.359 1 28.89 186 GLY B O 1
ATOM 2847 N N . ASP B 1 187 ? 22.25 20.938 -12.289 1 29.31 187 ASP B N 1
ATOM 2848 C CA . ASP B 1 187 ? 21.734 22.281 -12.57 1 29.31 187 ASP B CA 1
ATOM 2849 C C . ASP B 1 187 ? 20.203 22.312 -12.461 1 29.31 187 ASP B C 1
ATOM 2851 O O . ASP B 1 187 ? 19.594 23.375 -12.664 1 29.31 187 ASP B O 1
ATOM 2855 N N . ALA B 1 188 ? 19.344 21.375 -12.641 1 32.5 188 ALA B N 1
ATOM 2856 C CA . ALA B 1 188 ? 17.922 21.594 -12.914 1 32.5 188 ALA B CA 1
ATOM 2857 C C . ALA B 1 188 ? 17.172 21.938 -11.641 1 32.5 188 ALA B C 1
ATOM 2859 O O . ALA B 1 188 ? 15.938 21.891 -11.609 1 32.5 188 ALA B O 1
ATOM 2860 N N . ARG B 1 189 ? 17.641 22.578 -10.555 1 37.62 189 ARG B N 1
ATOM 2861 C CA . ARG B 1 189 ? 17.125 23.094 -9.289 1 37.62 189 ARG B CA 1
ATOM 2862 C C . ARG B 1 189 ? 16.016 24.125 -9.523 1 37.62 189 ARG B C 1
ATOM 2864 O O . ARG B 1 189 ? 14.984 24.078 -8.859 1 37.62 189 ARG B O 1
ATOM 2871 N N . ASP B 1 190 ? 16.156 24.953 -10.305 1 34.53 190 ASP B N 1
ATOM 2872 C CA . ASP B 1 190 ? 15.367 26.172 -10.398 1 34.53 190 ASP B CA 1
ATOM 2873 C C . ASP B 1 190 ? 13.93 25.875 -10.812 1 34.53 190 ASP B C 1
ATOM 2875 O O . ASP B 1 190 ? 12.992 26.516 -10.328 1 34.53 190 ASP B O 1
ATOM 2879 N N . SER B 1 191 ? 13.719 24.891 -11.594 1 36.47 191 SER B N 1
ATOM 2880 C CA . SER B 1 191 ? 12.398 24.75 -12.195 1 36.47 191 SER B CA 1
ATOM 2881 C C . SER B 1 191 ? 11.406 24.156 -11.203 1 36.47 191 SER B C 1
ATOM 2883 O O . SER B 1 191 ? 10.188 24.297 -11.375 1 36.47 191 SER B O 1
ATOM 2885 N N . PHE B 1 192 ? 11.828 23.531 -10.172 1 36.06 192 PHE B N 1
ATOM 2886 C CA . PHE B 1 192 ? 10.961 22.781 -9.289 1 36.06 192 PHE B CA 1
ATOM 2887 C C . PHE B 1 192 ? 10.227 23.703 -8.32 1 36.06 192 PHE B C 1
ATOM 2889 O O . PHE B 1 192 ? 9.016 23.562 -8.117 1 36.06 192 PHE B O 1
ATOM 2896 N N . VAL B 1 193 ? 10.711 24.672 -7.738 1 38.81 193 VAL B N 1
ATOM 2897 C CA . VAL B 1 193 ? 10.102 25.672 -6.875 1 38.81 193 VAL B CA 1
ATOM 2898 C C . VAL B 1 193 ? 9.016 26.422 -7.648 1 38.81 193 VAL B C 1
ATOM 2900 O O . VAL B 1 193 ? 7.98 26.781 -7.082 1 38.81 193 VAL B O 1
ATOM 2903 N N . GLU B 1 194 ? 9.148 26.531 -8.891 1 40.66 194 GLU B N 1
AT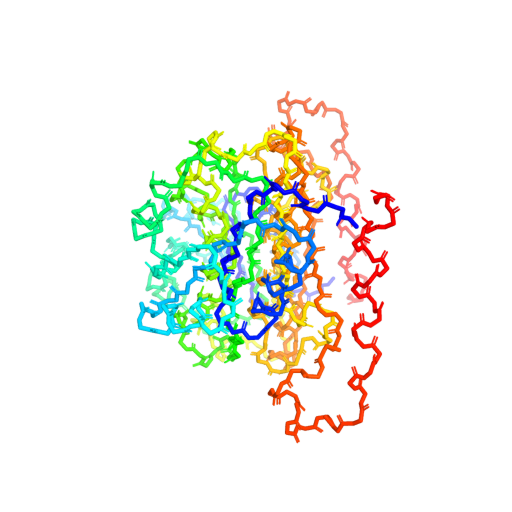OM 2904 C CA . GLU B 1 194 ? 8.164 27.312 -9.641 1 40.66 194 GLU B CA 1
ATOM 2905 C C . GLU B 1 194 ? 6.867 26.531 -9.82 1 40.66 194 GLU B C 1
ATOM 2907 O O . GLU B 1 194 ? 5.777 27.109 -9.797 1 40.66 194 GLU B O 1
ATOM 2912 N N . GLY B 1 195 ? 6.922 25.297 -9.891 1 38.81 195 GLY B N 1
ATOM 2913 C CA . GLY B 1 195 ? 5.699 24.516 -10.039 1 38.81 195 GLY B CA 1
ATOM 2914 C C . GLY B 1 195 ? 4.859 24.469 -8.773 1 38.81 195 GLY B C 1
ATOM 2915 O O . GLY B 1 195 ? 3.639 24.328 -8.836 1 38.81 195 GLY B O 1
ATOM 2916 N N . LEU B 1 196 ? 5.414 24.406 -7.605 1 37.59 196 LEU B N 1
ATOM 2917 C CA . LEU B 1 196 ? 4.676 24.453 -6.348 1 37.59 196 LEU B CA 1
ATOM 2918 C C . LEU B 1 196 ? 3.846 25.734 -6.25 1 37.59 196 LEU B C 1
ATOM 2920 O O . LEU B 1 196 ? 2.719 25.703 -5.754 1 37.59 196 LEU B O 1
ATOM 2924 N N . LYS B 1 197 ? 4.258 26.859 -6.645 1 40.44 197 LYS B N 1
ATOM 2925 C CA . LYS B 1 197 ? 3.561 28.141 -6.617 1 40.44 197 LYS B CA 1
ATOM 2926 C C . LYS B 1 197 ? 2.244 28.062 -7.387 1 40.44 197 LYS B C 1
ATOM 2928 O O . LYS B 1 197 ? 1.271 28.734 -7.031 1 40.44 197 LYS B O 1
ATOM 2933 N N . ALA B 1 198 ? 2.266 27.344 -8.477 1 37.31 198 ALA B N 1
ATOM 2934 C CA . ALA B 1 198 ? 1.083 27.375 -9.336 1 37.31 198 ALA B CA 1
ATOM 2935 C C . ALA B 1 198 ? -0.054 26.562 -8.727 1 37.31 198 ALA B C 1
ATOM 2937 O O . ALA B 1 198 ? -1.226 26.781 -9.039 1 37.31 198 ALA B O 1
ATOM 2938 N N . THR B 1 199 ? 0.264 25.453 -8.117 1 35.03 199 THR B N 1
ATOM 2939 C CA . THR B 1 199 ? -0.84 24.594 -7.691 1 35.03 199 THR B CA 1
ATOM 2940 C C . THR B 1 199 ? -1.392 25.047 -6.344 1 35.03 199 THR B C 1
ATOM 2942 O O . THR B 1 199 ? -2.455 24.594 -5.918 1 35.03 199 THR B O 1
ATOM 2945 N N . LEU B 1 200 ? -0.583 25.547 -5.41 1 33.66 200 LEU B N 1
ATOM 2946 C CA . LEU B 1 200 ? -1.232 26.141 -4.246 1 33.66 200 LEU B CA 1
ATOM 2947 C C . LEU B 1 200 ? -2.094 27.328 -4.652 1 33.66 200 LEU B C 1
ATOM 2949 O O . LEU B 1 200 ? -1.636 28.219 -5.387 1 33.66 200 LEU B O 1
ATOM 2953 N N . PRO B 1 201 ? -3.377 27.172 -4.816 1 32.75 201 PRO B N 1
ATOM 2954 C CA . PRO B 1 201 ? -4.16 28.406 -5.023 1 32.75 201 PRO B CA 1
ATOM 2955 C C . PRO B 1 201 ? -3.748 29.531 -4.082 1 32.75 201 PRO B C 1
ATOM 2957 O O . PRO B 1 201 ? -4.168 29.562 -2.922 1 32.75 201 PRO B O 1
ATOM 2960 N N . LEU B 1 202 ? -2.545 29.766 -3.934 1 30.62 202 LEU B N 1
ATOM 2961 C CA . LEU B 1 202 ? -2.27 30.984 -3.203 1 30.62 202 LEU B CA 1
ATOM 2962 C C . LEU B 1 202 ? -2.979 32.188 -3.85 1 30.62 202 LEU B C 1
ATOM 2964 O O . LEU B 1 202 ? -2.943 33.281 -3.32 1 30.62 202 LEU B O 1
ATOM 2968 N N . HIS B 1 203 ? -3.283 32.062 -5.109 1 30.86 203 HIS B N 1
ATOM 2969 C CA . HIS B 1 203 ? -3.795 33.375 -5.566 1 30.86 203 HIS B CA 1
ATOM 2970 C C . HIS B 1 203 ? -5.078 33.75 -4.832 1 30.86 203 HIS B C 1
ATOM 2972 O O . HIS B 1 203 ? -5.602 34.844 -5.012 1 30.86 203 HIS B O 1
ATOM 2978 N N . ARG B 1 204 ? -5.984 32.688 -4.512 1 27.09 204 ARG B N 1
ATOM 2979 C CA . ARG B 1 204 ? -7.141 33.406 -3.973 1 27.09 204 ARG B CA 1
ATOM 2980 C C . ARG B 1 204 ? -6.922 33.75 -2.51 1 27.09 204 ARG B C 1
ATOM 2982 O O . ARG B 1 204 ? -7.254 33 -1.61 1 27.09 204 ARG B O 1
ATOM 2989 N N . LEU B 1 205 ? -5.711 34.062 -2.047 1 22.25 205 LEU B N 1
ATOM 2990 C CA . LEU B 1 205 ? -5.953 35.156 -1.134 1 22.25 205 LEU B CA 1
ATOM 2991 C C . LEU B 1 205 ? -6.426 36.406 -1.893 1 22.25 205 LEU B C 1
ATOM 2993 O O . LEU B 1 205 ? -5.977 36.656 -3.012 1 22.25 205 LEU B O 1
#

Secondary structure (DSSP, 8-state):
---TT-EEEEETTTSHHHHHHHHHHHHTT-EEEEEES-HHHHHHHHHHHT-SEEEE--TT-HHHHHHHHTT---EEEEEEE--------TTTS-HHHHHHHHIIIIIHHHHHHHHHGGGEEEEEEEEEE--GGGGS---TT-HHHHHHHHHHHHHHHHHHHHTTTSEEEEE---S---HHHHHH--STTHHHHHHHHHHS--TT-/---TT-EEEEETTTSHHHHHHHHHHHHTT-EEEEEES-HHHHHHHHHHHT-SEEEE--TT-HHHHHHHHTT---EEEEEEE--------TTTS-HHHHHHHHIIIIIHHHHHHHHHGGGEEEEEEEEEE--GGGGS---TT-HHHHHHHHHHHHHHHHHHHHTTTSEEEEE---S---HHHHTT--STTHHHHHHHHHHS--S--

Sequence (410 aa):
MQLAGKNVLVVGGTSGIGLQTAIQAKLAGASVTVLGRDAATAQKVAAANGFTAWRAADVTNAEQLEHAVRDIAAVDHLVLMAGSFVAGKVREAEVSYLRRAFDERIWAAVHVIRALGDRLSQDGSVTLISGNLADRPNAYGTAVLAAASAAMEALARGLALELAPIRVNTLSPGPIDTPILYKALGDARDSFVEGLKATLPLHRLMQLAGKNVLVVGGTSGIGLQTAIQAKLAGASVTVLGRDAATAQKVAAANGFTAWRAADVTNAEQLEHAVRDIAAVDHLVLMAGSFVAGKVREAEVSYLRRAFDERIWAAVHVIRALGDRLSQDGSVTLISGNLADRPNAYGTAVLAAASAAMEALARGLALELAPIRVNTLSPGPIDTPILYKALGDARDSFVEGLKATLPLHRL

pLDDT: mean 81.6, std 23.03, range [21.88, 98.44]

Organism: Ricinus communis (NCBI:txid3988)